Protein AF-0000000074138837 (afdb_homodimer)

Organism: Candida tropicalis (strain ATCC MYA-3404 / T1) (NCBI:txid294747)

Foldseek 3Di:
DDLVPAQQQQPWDDLDPVDIFRGQEEADADWPLAADLVQLADDVCQLCVLLLLLQQAGREYEHHEEELDPQQDLASSHHYQPDLVRLQRLLVSVVSSCPHPNRHAYEYEYAGAALNRQCYDPGHDRDCVSLQVHAALDQDHQDPRTHGHHHDDPVRLVVVLLSLQSRLLSCCVRSNHQAYEYECDQAGHLVLLQFLVRHPDDDQSDDDNNNSNVSVLSSLVSNCVRDDLNRAYEYAHALWALAVCCVVVVGTRHNVSRLVVVVVCLVSRHAEYEYDHHNNHPPGDQQCVVDPDNVDFRGLVSLQVSCVRCPNSHFYEYEGCLLVDLVVNSVCCSVCSGPHYYYHVQCVVPSNSVVVSCVVSVHDDDGNPVCPVVVD/DDLVPAQQQQPWDDLDPVDIFRGQEEADADWPLAADLVQLADDPCQLCVLLLLLQQAGREYEHHEEELDPQQDLASSHHYQPDLVRLQRLLVSVVSSCPHPNRHAYEYEYAGAALNRQCYDPGHDRDCVSLQVHAACDQDHQDPRTHGHHHDDPVRLVVSLLSLQSRLLSCCVRSNHQAYEYECDQAGHLVLLQFLVRHPDDDQSGDDNNNSNVSVLSSLVSNCVRDDLNRAYEYAHALWALDVCCVVVVGTRHNVSRLVVVVVCLVSRHAEYEYDHHNNHPPHDQQCVVDPDNVDFRRLVSLQVSCVRCPNSHFYEYEGCLLVDLVVNSVCCSVCSGPHYYYHVQCVVPSNSVVVSCVVSVHDDDGNPVCPVVVD

Structure (mmCIF, N/CA/C/O backbone):
data_AF-0000000074138837-model_v1
#
loop_
_entity.id
_entity.type
_entity.pdbx_description
1 polymer 'NADH:flavin oxidoreductase/NADH oxidase N-terminal domain-containing protein'
#
loop_
_atom_site.group_PDB
_atom_site.id
_atom_site.type_symbol
_atom_site.label_atom_id
_atom_site.label_alt_id
_atom_site.label_comp_id
_atom_site.label_asym_id
_atom_site.label_entity_id
_atom_site.label_seq_id
_atom_site.pdbx_PDB_ins_code
_atom_site.Cartn_x
_atom_site.Cartn_y
_atom_site.Cartn_z
_atom_site.occupancy
_atom_site.B_iso_or_equiv
_atom_site.auth_seq_id
_atom_site.auth_comp_id
_atom_site.auth_asym_id
_atom_site.auth_atom_id
_atom_site.pdbx_PDB_model_num
ATOM 1 N N . MET A 1 1 ? 31.266 -2.936 0.765 1 28.23 1 MET A N 1
ATOM 2 C CA . MET A 1 1 ? 31.266 -4.082 1.671 1 28.23 1 MET A CA 1
ATOM 3 C C . MET A 1 1 ? 30.844 -5.352 0.946 1 28.23 1 MET A C 1
ATOM 5 O O . MET A 1 1 ? 29.844 -5.352 0.226 1 28.23 1 MET A O 1
ATOM 9 N N . SER A 1 2 ? 31.453 -6.41 0.743 1 35.41 2 SER A N 1
ATOM 10 C CA . SER A 1 2 ? 31.359 -7.648 -0.025 1 35.41 2 SER A CA 1
ATOM 11 C C . SER A 1 2 ? 30.031 -8.344 0.219 1 35.41 2 SER A C 1
ATOM 13 O O . SER A 1 2 ? 29.5 -8.32 1.334 1 35.41 2 SER A O 1
ATOM 15 N N . ASP A 1 3 ? 29.078 -8.625 -0.819 1 46.56 3 ASP A N 1
ATOM 16 C CA . ASP A 1 3 ? 27.844 -9.398 -0.917 1 46.56 3 ASP A CA 1
ATOM 17 C C . ASP A 1 3 ? 27.891 -10.641 -0.031 1 46.56 3 ASP A C 1
ATOM 19 O O . ASP A 1 3 ? 26.891 -11.328 0.153 1 46.56 3 ASP A O 1
ATOM 23 N N . ILE A 1 4 ? 29.172 -11.156 0.278 1 50.25 4 ILE A N 1
ATOM 24 C CA . ILE A 1 4 ? 29.484 -12.43 0.917 1 50.25 4 ILE A CA 1
ATOM 25 C C . ILE A 1 4 ? 28.969 -12.414 2.359 1 50.25 4 ILE A C 1
ATOM 27 O O . ILE A 1 4 ? 28.703 -13.477 2.938 1 50.25 4 ILE A O 1
ATOM 31 N N . THR A 1 5 ? 28.641 -11.25 2.975 1 70.5 5 THR A N 1
ATOM 32 C CA . THR A 1 5 ? 28.328 -11.195 4.398 1 70.5 5 THR A CA 1
ATOM 33 C C . THR A 1 5 ? 26.828 -11.008 4.617 1 70.5 5 THR A C 1
ATOM 35 O O . THR A 1 5 ? 26.328 -11.141 5.738 1 70.5 5 THR A O 1
ATOM 38 N N . ARG A 1 6 ? 26.062 -11.086 3.445 1 86.62 6 ARG A N 1
ATOM 39 C CA . ARG A 1 6 ? 24.625 -10.906 3.596 1 86.62 6 ARG A CA 1
ATOM 40 C C . ARG A 1 6 ? 23.906 -12.258 3.613 1 86.62 6 ARG A C 1
ATOM 42 O O . ARG A 1 6 ? 24.297 -13.18 2.9 1 86.62 6 ARG A O 1
ATOM 49 N N . PRO A 1 7 ? 22.906 -12.367 4.395 1 94.69 7 PRO A N 1
ATOM 50 C CA . PRO A 1 7 ? 22.078 -13.57 4.332 1 94.69 7 PRO A CA 1
ATOM 51 C C . PRO A 1 7 ? 21.641 -13.906 2.91 1 94.69 7 PRO A C 1
ATOM 53 O O . PRO A 1 7 ? 21.406 -13.008 2.102 1 94.69 7 PRO A O 1
ATOM 56 N N . VAL A 1 8 ? 21.578 -15.188 2.57 1 95.88 8 VAL A N 1
ATOM 57 C CA . VAL A 1 8 ? 21.266 -15.68 1.229 1 95.88 8 VAL A CA 1
ATOM 58 C C . VAL A 1 8 ? 19.969 -15.062 0.734 1 95.88 8 VAL A C 1
ATOM 60 O O . VAL A 1 8 ? 19.828 -14.742 -0.449 1 95.88 8 VAL A O 1
ATOM 63 N N . LEU A 1 9 ? 19.031 -14.859 1.604 1 96.94 9 LEU A N 1
ATOM 64 C CA . LEU A 1 9 ? 17.734 -14.266 1.269 1 96.94 9 LEU A CA 1
ATOM 65 C C . LEU A 1 9 ? 17.922 -12.914 0.59 1 96.94 9 LEU A C 1
ATOM 67 O O . LEU A 1 9 ? 17.047 -12.477 -0.168 1 96.94 9 LEU A O 1
ATOM 71 N N . PHE A 1 10 ? 18.969 -12.25 0.866 1 96 10 PHE A N 1
ATOM 72 C CA . PHE A 1 10 ? 19.172 -10.898 0.345 1 96 10 PHE A CA 1
ATOM 73 C C . PHE A 1 10 ? 20.344 -10.875 -0.636 1 96 10 PHE A C 1
ATOM 75 O O . PHE A 1 10 ? 20.875 -9.805 -0.934 1 96 10 PHE A O 1
ATOM 82 N N . GLN A 1 11 ? 20.75 -12.047 -1.089 1 96.19 11 GLN A N 1
ATOM 83 C CA . GLN A 1 11 ? 21.656 -12.164 -2.223 1 96.19 11 GLN A CA 1
ATOM 84 C C . GLN A 1 11 ? 20.891 -12.297 -3.533 1 96.19 11 GLN A C 1
ATOM 86 O O . GLN A 1 11 ? 19.766 -12.805 -3.551 1 96.19 11 GLN A O 1
ATOM 91 N N . PRO A 1 12 ? 21.516 -11.812 -4.598 1 95.81 12 PRO A N 1
ATOM 92 C CA . PRO A 1 12 ? 20.828 -11.922 -5.891 1 95.81 12 PRO A CA 1
ATOM 93 C C . PRO A 1 12 ? 20.578 -13.367 -6.301 1 95.81 12 PRO A C 1
ATOM 95 O O . PRO A 1 12 ? 21.312 -14.273 -5.898 1 95.81 12 PRO A O 1
ATOM 98 N N . LEU A 1 13 ? 19.547 -13.602 -6.992 1 97.38 13 LEU A N 1
ATOM 99 C CA . LEU A 1 13 ? 19.188 -14.906 -7.551 1 97.38 13 LEU A CA 1
ATOM 100 C C . LEU A 1 13 ? 19.125 -14.844 -9.07 1 97.38 13 LEU A C 1
ATOM 102 O O . LEU A 1 13 ? 18.234 -14.195 -9.633 1 97.38 13 LEU A O 1
ATOM 106 N N . LYS A 1 14 ? 19.969 -15.469 -9.703 1 97.44 14 LYS A N 1
ATOM 107 C CA . LYS A 1 14 ? 19.984 -15.508 -11.164 1 97.44 14 LYS A CA 1
ATOM 108 C C . LYS A 1 14 ? 18.906 -16.453 -11.688 1 97.44 14 LYS A C 1
ATOM 110 O O . LYS A 1 14 ? 18.922 -17.641 -11.398 1 97.44 14 LYS A O 1
ATOM 115 N N . ILE A 1 15 ? 17.969 -15.914 -12.422 1 97.19 15 ILE A N 1
ATOM 116 C CA . ILE A 1 15 ? 16.953 -16.734 -13.062 1 97.19 15 ILE A CA 1
ATOM 117 C C . ILE A 1 15 ? 17.484 -17.281 -14.383 1 97.19 15 ILE A C 1
ATOM 119 O O . ILE A 1 15 ? 17.344 -18.484 -14.664 1 97.19 15 ILE A O 1
ATOM 123 N N . ASN A 1 16 ? 18.016 -16.453 -15.148 1 95 16 ASN A N 1
ATOM 124 C CA . ASN A 1 16 ? 18.719 -16.766 -16.375 1 95 16 ASN A CA 1
ATOM 125 C C . ASN A 1 16 ? 19.703 -15.664 -16.75 1 95 16 ASN A C 1
ATOM 127 O O . ASN A 1 16 ? 20.062 -14.836 -15.914 1 95 16 ASN A O 1
ATOM 131 N N . ASP A 1 17 ? 20.156 -15.641 -17.984 1 92.69 17 ASP A N 1
ATOM 132 C CA . ASP A 1 17 ? 21.203 -14.711 -18.375 1 92.69 17 ASP A CA 1
ATOM 133 C C . ASP A 1 17 ? 20.672 -13.281 -18.453 1 92.69 17 ASP A C 1
ATOM 135 O O . ASP A 1 17 ? 21.438 -12.32 -18.375 1 92.69 17 ASP A O 1
ATOM 139 N N . SER A 1 18 ? 19.406 -13.102 -18.453 1 91.88 18 SER A N 1
ATOM 140 C CA . SER A 1 18 ? 18.812 -11.781 -18.656 1 91.88 18 SER A CA 1
ATOM 141 C C . SER A 1 18 ? 18.203 -11.258 -17.359 1 91.88 18 SER A C 1
ATOM 143 O O . SER A 1 18 ? 18 -10.047 -17.219 1 91.88 18 SER A O 1
ATOM 145 N N . ILE A 1 19 ? 17.891 -12.156 -16.438 1 95.19 19 ILE A N 1
ATOM 146 C CA . ILE A 1 19 ? 17.156 -11.734 -15.266 1 95.19 19 ILE A CA 1
ATOM 147 C C . ILE A 1 19 ? 17.859 -12.234 -14 1 95.19 19 ILE A C 1
ATOM 149 O O . ILE A 1 19 ? 18.062 -13.438 -13.844 1 95.19 19 ILE A O 1
ATOM 153 N N . GLU A 1 20 ? 18.203 -11.297 -13.188 1 96.75 20 GLU A N 1
ATOM 154 C CA . GLU A 1 20 ? 18.734 -11.562 -11.859 1 96.75 20 GLU A CA 1
ATOM 155 C C . GLU A 1 20 ? 17.953 -10.805 -10.789 1 96.75 20 GLU A C 1
ATOM 157 O O . GLU A 1 20 ? 17.953 -9.57 -10.773 1 96.75 20 GLU A O 1
ATOM 162 N N . LEU A 1 21 ? 17.297 -11.547 -9.945 1 97.25 21 LEU A N 1
ATOM 163 C CA . LEU A 1 21 ? 16.531 -10.906 -8.875 1 97.25 21 LEU A CA 1
ATOM 164 C C . LEU A 1 21 ? 17.469 -10.258 -7.855 1 97.25 21 LEU A C 1
ATOM 166 O O . LEU A 1 21 ? 18.5 -10.836 -7.504 1 97.25 21 LEU A O 1
ATOM 170 N N . PRO A 1 22 ? 17.125 -9.07 -7.328 1 95.06 22 PRO A N 1
ATOM 171 C CA . PRO A 1 22 ? 17.984 -8.383 -6.352 1 95.06 22 PRO A CA 1
ATOM 172 C C . PRO A 1 22 ? 17.984 -9.07 -4.988 1 95.06 22 PRO A C 1
ATOM 174 O O . PRO A 1 22 ? 18.891 -8.852 -4.184 1 95.06 22 PRO A O 1
ATOM 177 N N . ASN A 1 23 ? 17 -9.836 -4.691 1 96.06 23 ASN A N 1
ATOM 178 C CA . ASN A 1 23 ? 16.891 -10.656 -3.49 1 96.06 23 ASN A CA 1
ATOM 179 C C . ASN A 1 23 ? 15.984 -11.859 -3.711 1 96.06 23 ASN A C 1
ATOM 181 O O . ASN A 1 23 ? 15.438 -12.039 -4.801 1 96.06 23 ASN A O 1
ATOM 185 N N . ARG A 1 24 ? 15.82 -12.688 -2.746 1 98.12 24 ARG A N 1
ATOM 186 C CA . ARG A 1 24 ? 15.133 -13.969 -2.904 1 98.12 24 ARG A CA 1
ATOM 187 C C . ARG A 1 24 ? 13.797 -13.969 -2.17 1 98.12 24 ARG A C 1
ATOM 189 O O . ARG A 1 24 ? 13.391 -14.992 -1.607 1 98.12 24 ARG A O 1
ATOM 196 N N . ILE A 1 25 ? 13.211 -12.82 -2.082 1 97.88 25 ILE A N 1
ATOM 197 C CA . ILE A 1 25 ? 11.898 -12.602 -1.476 1 97.88 25 ILE A CA 1
ATOM 198 C C . ILE A 1 25 ? 10.898 -12.172 -2.549 1 97.88 25 ILE A C 1
ATOM 200 O O . ILE A 1 25 ? 11.18 -11.266 -3.336 1 97.88 25 ILE A O 1
ATOM 204 N N . GLY A 1 26 ? 9.758 -12.836 -2.602 1 98.31 26 GLY A N 1
ATOM 205 C CA . GLY A 1 26 ? 8.766 -12.492 -3.611 1 98.31 26 GLY A CA 1
ATOM 206 C C . GLY A 1 26 ? 7.344 -12.492 -3.08 1 98.31 26 GLY A C 1
ATOM 207 O O . GLY A 1 26 ? 7.074 -13.062 -2.018 1 98.31 26 GLY A O 1
ATOM 208 N N . VAL A 1 27 ? 6.473 -11.828 -3.799 1 98.31 27 VAL A N 1
ATOM 209 C CA . VAL A 1 27 ? 5.043 -11.82 -3.51 1 98.31 27 VAL A CA 1
ATOM 210 C C . VAL A 1 27 ? 4.348 -12.914 -4.312 1 98.31 27 VAL A C 1
ATOM 212 O O . VAL A 1 27 ? 4.461 -12.961 -5.539 1 98.31 27 VAL A O 1
ATOM 215 N N . SER A 1 28 ? 3.621 -13.766 -3.596 1 97.81 28 SER A N 1
ATOM 216 C CA . SER A 1 28 ? 2.875 -14.836 -4.246 1 97.81 28 SER A CA 1
ATOM 217 C C . SER A 1 28 ? 1.667 -14.289 -5 1 97.81 28 SER A C 1
ATOM 219 O O . SER A 1 28 ? 1.104 -13.266 -4.621 1 97.81 28 SER A O 1
ATOM 221 N N . PRO A 1 29 ? 1.301 -14.961 -6.129 1 97.12 29 PRO A N 1
ATOM 222 C CA . PRO A 1 29 ? 0.01 -14.594 -6.715 1 97.12 29 PRO A CA 1
ATOM 223 C C . PRO A 1 29 ? -1.165 -14.883 -5.785 1 97.12 29 PRO A C 1
ATOM 225 O O . PRO A 1 29 ? -1.202 -15.938 -5.141 1 97.12 29 PRO A O 1
ATOM 228 N N . MET A 1 30 ? -2.029 -13.984 -5.609 1 93.44 30 MET A N 1
ATOM 229 C CA . MET A 1 30 ? -3.215 -14.078 -4.766 1 93.44 30 MET A CA 1
ATOM 230 C C . MET A 1 30 ? -4.438 -13.508 -5.473 1 93.44 30 MET A C 1
ATOM 232 O O . MET A 1 30 ? -4.434 -12.344 -5.883 1 93.44 30 MET A O 1
ATOM 236 N N . CYS A 1 31 ? -5.43 -14.32 -5.602 1 90.75 31 CYS A N 1
ATOM 237 C CA . CYS A 1 31 ? -6.656 -13.766 -6.172 1 90.75 31 CYS A CA 1
ATOM 238 C C . CYS A 1 31 ? -7.254 -12.703 -5.262 1 90.75 31 CYS A C 1
ATOM 240 O O . CYS A 1 31 ? -7.562 -12.977 -4.102 1 90.75 31 CYS A O 1
ATOM 242 N N . MET A 1 32 ? -7.461 -11.562 -5.801 1 90.62 32 MET A N 1
ATOM 243 C CA . MET A 1 32 ? -7.949 -10.445 -4.988 1 90.62 32 MET A CA 1
ATOM 244 C C . MET A 1 32 ? -9.422 -10.172 -5.266 1 90.62 32 MET A C 1
ATOM 246 O O . MET A 1 32 ? -10.07 -9.438 -4.523 1 90.62 32 MET A O 1
ATOM 250 N N . TYR A 1 33 ? -9.977 -10.68 -6.336 1 89.81 33 TYR A N 1
ATOM 251 C CA . TYR A 1 33 ? -11.383 -10.578 -6.703 1 89.81 33 TYR A CA 1
ATOM 252 C C . TYR A 1 33 ? -11.82 -9.125 -6.809 1 89.81 33 TYR A C 1
ATOM 254 O O . TYR A 1 33 ? -12.867 -8.742 -6.277 1 89.81 33 TYR A O 1
ATOM 262 N N . ALA A 1 34 ? -11.016 -8.336 -7.41 1 91.94 34 ALA A N 1
ATOM 263 C CA . ALA A 1 34 ? -11.289 -6.902 -7.441 1 91.94 34 ALA A CA 1
ATOM 264 C C . ALA A 1 34 ? -11.359 -6.391 -8.875 1 91.94 34 ALA A C 1
ATOM 266 O O . ALA A 1 34 ? -11.422 -5.18 -9.109 1 91.94 34 ALA A O 1
ATOM 267 N N . ALA A 1 35 ? -11.305 -7.285 -9.852 1 93.25 35 ALA A N 1
ATOM 268 C CA . ALA A 1 35 ? -11.391 -6.871 -11.25 1 93.25 35 ALA A CA 1
ATOM 269 C C . ALA A 1 35 ? -12.789 -6.379 -11.594 1 93.25 35 ALA A C 1
ATOM 271 O O . ALA A 1 35 ? -13.766 -6.73 -10.914 1 93.25 35 ALA A O 1
ATOM 272 N N . SER A 1 36 ? -12.867 -5.496 -12.617 1 92.19 36 SER A N 1
ATOM 273 C CA . SER A 1 36 ? -14.164 -5.09 -13.141 1 92.19 36 SER A CA 1
ATOM 274 C C . SER A 1 36 ? -14.953 -6.289 -13.648 1 92.19 36 SER A C 1
ATOM 276 O O . SER A 1 36 ? -14.445 -7.082 -14.445 1 92.19 36 SER A O 1
ATOM 278 N N . THR A 1 37 ? -16.188 -6.352 -13.266 1 87.12 37 THR A N 1
ATOM 279 C CA . THR A 1 37 ? -16.984 -7.52 -13.625 1 87.12 37 THR A CA 1
ATOM 280 C C . THR A 1 37 ? -17.375 -7.469 -15.102 1 87.12 37 THR A C 1
ATOM 282 O O . THR A 1 37 ? -17.672 -8.508 -15.703 1 87.12 37 THR A O 1
ATOM 285 N N . SER A 1 38 ? -17.344 -6.309 -15.641 1 89.75 38 SER A N 1
ATOM 286 C CA . SER A 1 38 ? -17.781 -6.16 -17.031 1 89.75 38 SER A CA 1
ATOM 287 C C . SER A 1 38 ? -16.656 -6.461 -18 1 89.75 38 SER A C 1
ATOM 289 O O . SER A 1 38 ? -16.891 -6.988 -19.094 1 89.75 38 SER A O 1
ATOM 291 N N . THR A 1 39 ? -15.453 -6.223 -17.547 1 94.31 39 THR A N 1
ATOM 292 C CA . THR A 1 39 ? -14.367 -6.285 -18.531 1 94.31 39 THR A CA 1
ATOM 293 C C . THR A 1 39 ? -13.227 -7.152 -18.016 1 94.31 39 THR A C 1
ATOM 295 O O . THR A 1 39 ? -12.281 -7.453 -18.75 1 94.31 39 THR A O 1
ATOM 298 N N . ASN A 1 40 ? -13.25 -7.594 -16.703 1 95.81 40 ASN A N 1
ATOM 299 C CA . ASN A 1 40 ? -12.188 -8.359 -16.062 1 95.81 40 ASN A CA 1
ATOM 300 C C . ASN A 1 40 ? -10.859 -7.617 -16.109 1 95.81 40 ASN A C 1
ATOM 302 O O . ASN A 1 40 ? -9.797 -8.234 -16.25 1 95.81 40 ASN A O 1
ATOM 306 N N . GLU A 1 41 ? -10.938 -6.281 -16.156 1 96.56 41 GLU A N 1
ATOM 307 C CA . GLU A 1 41 ? -9.758 -5.422 -16.172 1 96.56 41 GLU A CA 1
ATOM 308 C C . GLU A 1 41 ? -9.352 -5.027 -14.75 1 96.56 41 GLU A C 1
ATOM 310 O O . GLU A 1 41 ? -10.133 -5.184 -13.805 1 96.56 41 GLU A O 1
ATOM 315 N N . ILE A 1 42 ? -8.133 -4.543 -14.695 1 96.44 42 ILE A N 1
ATOM 316 C CA . ILE A 1 42 ? -7.625 -4.07 -13.406 1 96.44 42 ILE A CA 1
ATOM 317 C C . ILE A 1 42 ? -8.453 -2.875 -12.938 1 96.44 42 ILE A C 1
ATOM 319 O O . ILE A 1 42 ? -9.039 -2.16 -13.758 1 96.44 42 ILE A O 1
ATOM 323 N N . SER A 1 43 ? -8.531 -2.705 -11.672 1 93.44 43 SER A N 1
ATOM 324 C CA . SER A 1 43 ? -9.086 -1.523 -11.016 1 93.44 43 SER A CA 1
ATOM 325 C C . SER A 1 43 ? -8.008 -0.752 -10.266 1 93.44 43 SER A C 1
ATOM 327 O O . SER A 1 43 ? -6.84 -1.156 -10.25 1 93.44 43 SER A O 1
ATOM 329 N N . SER A 1 44 ? -8.375 0.415 -9.68 1 92.88 44 SER A N 1
ATOM 330 C CA . SER A 1 44 ? -7.441 1.187 -8.875 1 92.88 44 SER A CA 1
ATOM 331 C C . SER A 1 44 ? -6.879 0.348 -7.727 1 92.88 44 SER A C 1
ATOM 333 O O . SER A 1 44 ? -5.727 0.528 -7.328 1 92.88 44 SER A O 1
ATOM 335 N N . PHE A 1 45 ? -7.703 -0.61 -7.289 1 93.56 45 PHE A N 1
ATOM 336 C CA . PHE A 1 45 ? -7.254 -1.498 -6.223 1 93.56 45 PHE A CA 1
ATOM 337 C C . PHE A 1 45 ? -5.965 -2.209 -6.617 1 93.56 45 PHE A C 1
ATOM 339 O O . PHE A 1 45 ? -5.031 -2.297 -5.816 1 93.56 45 PHE A O 1
ATOM 346 N N . HIS A 1 46 ? -5.949 -2.646 -7.84 1 96.75 46 HIS A N 1
ATOM 347 C CA . HIS A 1 46 ? -4.805 -3.445 -8.266 1 96.75 46 HIS A CA 1
ATOM 348 C C . HIS A 1 46 ? -3.533 -2.605 -8.312 1 96.75 46 HIS A C 1
ATOM 350 O O . HIS A 1 46 ? -2.471 -3.059 -7.887 1 96.75 46 HIS A O 1
ATOM 356 N N . LEU A 1 47 ? -3.682 -1.432 -8.867 1 96.44 47 LEU A N 1
ATOM 357 C CA . LEU A 1 47 ? -2.527 -0.541 -8.891 1 96.44 47 LEU A CA 1
ATOM 358 C C . LEU A 1 47 ? -2.012 -0.272 -7.484 1 96.44 47 LEU A C 1
ATOM 360 O O . LEU A 1 47 ? -0.805 -0.32 -7.238 1 96.44 47 LEU A O 1
ATOM 364 N N . ILE A 1 48 ? -2.898 -0.028 -6.582 1 95.56 48 ILE A N 1
ATOM 365 C CA . ILE A 1 48 ? -2.566 0.273 -5.195 1 95.56 48 ILE A CA 1
ATOM 366 C C . ILE A 1 48 ? -1.964 -0.962 -4.531 1 95.56 48 ILE A C 1
ATOM 368 O O . ILE A 1 48 ? -0.924 -0.875 -3.871 1 95.56 48 ILE A O 1
ATOM 372 N N . HIS A 1 49 ? -2.602 -2.094 -4.699 1 95.5 49 HIS A N 1
ATOM 373 C CA . HIS A 1 49 ? -2.217 -3.361 -4.094 1 95.5 49 HIS A CA 1
ATOM 374 C C . HIS A 1 49 ? -0.805 -3.764 -4.504 1 95.5 49 HIS A C 1
ATOM 376 O O . HIS A 1 49 ? 0.07 -3.938 -3.652 1 95.5 49 HIS A O 1
ATOM 382 N N . TYR A 1 50 ? -0.529 -3.801 -5.711 1 97.12 50 TYR A N 1
ATOM 383 C CA . TYR A 1 50 ? 0.773 -4.25 -6.191 1 97.12 50 TYR A CA 1
ATOM 384 C C . TYR A 1 50 ? 1.816 -3.15 -6.051 1 97.12 50 TYR A C 1
ATOM 386 O O . TYR A 1 50 ? 2.984 -3.426 -5.77 1 97.12 50 TYR A O 1
ATOM 394 N N . GLY A 1 51 ? 1.395 -1.922 -6.32 1 95.81 51 GLY A N 1
ATOM 395 C CA . GLY A 1 51 ? 2.314 -0.812 -6.133 1 95.81 51 GLY A CA 1
ATOM 396 C C . GLY A 1 51 ? 2.846 -0.709 -4.715 1 95.81 51 GLY A C 1
ATOM 397 O O . GLY A 1 51 ? 4.02 -0.385 -4.512 1 95.81 51 GLY A O 1
ATOM 398 N N . SER A 1 52 ? 1.969 -0.989 -3.773 1 94.69 52 SER A N 1
ATOM 399 C CA . SER A 1 52 ? 2.357 -0.88 -2.371 1 94.69 52 SER A CA 1
ATOM 400 C C . SER A 1 52 ? 3.451 -1.884 -2.02 1 94.69 52 SER A C 1
ATOM 402 O O . SER A 1 52 ? 4.305 -1.609 -1.176 1 94.69 52 SER A O 1
ATOM 404 N N . PHE A 1 53 ? 3.457 -3.027 -2.65 1 95.12 53 PHE A N 1
ATOM 405 C CA . PHE A 1 53 ? 4.531 -3.994 -2.465 1 95.12 53 PHE A CA 1
ATOM 406 C C . PHE A 1 53 ? 5.801 -3.533 -3.172 1 95.12 53 PHE A C 1
ATOM 408 O O . PHE A 1 53 ? 6.898 -3.621 -2.611 1 95.12 53 PHE A O 1
ATOM 415 N N . ALA A 1 54 ? 5.602 -3.027 -4.383 1 94.69 54 ALA A N 1
ATOM 416 C CA . ALA A 1 54 ? 6.734 -2.682 -5.238 1 94.69 54 ALA A CA 1
ATOM 417 C C . ALA A 1 54 ? 7.625 -1.64 -4.574 1 94.69 54 ALA A C 1
ATOM 419 O O . ALA A 1 54 ? 8.852 -1.724 -4.652 1 94.69 54 ALA A O 1
ATOM 420 N N . ILE A 1 55 ? 7.023 -0.699 -3.92 1 91.06 55 ILE A N 1
ATOM 421 C CA . ILE A 1 55 ? 7.789 0.396 -3.332 1 91.06 55 ILE A CA 1
ATOM 422 C C . ILE A 1 55 ? 8.586 -0.114 -2.135 1 91.06 55 ILE A C 1
ATOM 424 O O . ILE A 1 55 ? 9.438 0.6 -1.596 1 91.06 55 ILE A O 1
ATOM 428 N N . ARG A 1 56 ? 8.391 -1.407 -1.746 1 90.88 56 ARG A N 1
ATOM 429 C CA . ARG A 1 56 ? 8.992 -1.891 -0.508 1 90.88 56 ARG A CA 1
ATOM 430 C C . ARG A 1 56 ? 9.953 -3.039 -0.781 1 90.88 56 ARG A C 1
ATOM 432 O O . ARG A 1 56 ? 10.406 -3.711 0.148 1 90.88 56 ARG A O 1
ATOM 439 N N . GLY A 1 57 ? 10.203 -3.381 -1.926 1 90.25 57 GLY A N 1
ATOM 440 C CA . GLY A 1 57 ? 11.477 -3.918 -2.363 1 90.25 57 GLY A CA 1
ATOM 441 C C . GLY A 1 57 ? 11.492 -5.434 -2.443 1 90.25 57 GLY A C 1
ATOM 442 O O . GLY A 1 57 ? 12.523 -6.062 -2.209 1 90.25 57 GLY A O 1
ATOM 443 N N . PRO A 1 58 ? 10.383 -6.168 -2.602 1 95.5 58 PRO A N 1
ATOM 444 C CA . PRO A 1 58 ? 10.539 -7.57 -2.984 1 95.5 58 PRO A CA 1
ATOM 445 C C . PRO A 1 58 ? 11.281 -7.742 -4.309 1 95.5 58 PRO A C 1
ATOM 447 O O . PRO A 1 58 ? 11.328 -6.812 -5.117 1 95.5 58 PRO A O 1
ATOM 450 N N . GLY A 1 59 ? 11.953 -8.898 -4.449 1 96.69 59 GLY A N 1
ATOM 451 C CA . GLY A 1 59 ? 12.688 -9.133 -5.684 1 96.69 59 GLY A CA 1
ATOM 452 C C . GLY A 1 59 ? 11.789 -9.383 -6.879 1 96.69 59 GLY A C 1
ATOM 453 O O . GLY A 1 59 ? 12.156 -9.07 -8.016 1 96.69 59 GLY A O 1
ATOM 454 N N . ILE A 1 60 ? 10.609 -9.953 -6.598 1 98.19 60 ILE A N 1
ATOM 455 C CA . ILE A 1 60 ? 9.688 -10.273 -7.68 1 98.19 60 ILE A CA 1
ATOM 456 C C . ILE A 1 60 ? 8.25 -10.242 -7.16 1 98.19 60 ILE A C 1
ATOM 458 O O . ILE A 1 60 ? 7.988 -10.625 -6.02 1 98.19 60 ILE A O 1
ATOM 462 N N . ILE A 1 61 ? 7.355 -9.742 -7.934 1 98.44 61 ILE A N 1
ATOM 463 C CA . ILE A 1 61 ? 5.93 -9.727 -7.629 1 98.44 61 ILE A CA 1
ATOM 464 C C . ILE A 1 61 ? 5.172 -10.547 -8.672 1 98.44 61 ILE A C 1
ATOM 466 O O . ILE A 1 61 ? 5.246 -10.266 -9.867 1 98.44 61 ILE A O 1
ATOM 470 N N . PHE A 1 62 ? 4.449 -11.555 -8.211 1 98.69 62 PHE A N 1
ATOM 471 C CA . PHE A 1 62 ? 3.555 -12.312 -9.078 1 98.69 62 PHE A CA 1
ATOM 472 C C . PHE A 1 62 ? 2.154 -11.711 -9.07 1 98.69 62 PHE A C 1
ATOM 474 O O . PHE A 1 62 ? 1.511 -11.641 -8.023 1 98.69 62 PHE A O 1
ATOM 481 N N . ILE A 1 63 ? 1.71 -11.273 -10.234 1 98.19 63 ILE A N 1
ATOM 482 C CA . ILE A 1 63 ? 0.333 -10.812 -10.375 1 98.19 63 ILE A CA 1
ATOM 483 C C . ILE A 1 63 ? -0.623 -12 -10.289 1 98.19 63 ILE A C 1
ATOM 485 O O . ILE A 1 63 ? -0.314 -13.086 -10.773 1 98.19 63 ILE A O 1
ATOM 489 N N . GLU A 1 64 ? -1.75 -11.82 -9.805 1 96.94 64 GLU A N 1
ATOM 490 C CA . GLU A 1 64 ? -2.73 -12.844 -9.453 1 96.94 64 GLU A CA 1
ATOM 491 C C . GLU A 1 64 ? -3.123 -13.68 -10.664 1 96.94 64 GLU A C 1
ATOM 493 O O . GLU A 1 64 ? -2.736 -13.359 -11.797 1 96.94 64 GLU A O 1
ATOM 498 N N . SER A 1 65 ? -3.82 -14.781 -10.305 1 96.81 65 SER A N 1
ATOM 499 C CA . SER A 1 65 ? -4.344 -15.664 -11.344 1 96.81 65 SER A CA 1
ATOM 500 C C . SER A 1 65 ? -5.145 -14.883 -12.375 1 96.81 65 SER A C 1
ATOM 502 O O . SER A 1 65 ? -6.137 -14.234 -12.039 1 96.81 65 SER A O 1
ATOM 504 N N . THR A 1 66 ? -4.754 -14.938 -13.602 1 98.44 66 THR A N 1
ATOM 505 C CA . THR A 1 66 ? -5.344 -14.188 -14.703 1 98.44 66 THR A CA 1
ATOM 506 C C . THR A 1 66 ? -5.883 -15.133 -15.773 1 98.44 66 THR A C 1
ATOM 508 O O . THR A 1 66 ? -5.141 -15.961 -16.297 1 98.44 66 THR A O 1
ATOM 511 N N . SER A 1 67 ? -7.129 -14.961 -16.078 1 97.81 67 SER A N 1
ATOM 512 C CA . SER A 1 67 ? -7.812 -15.852 -17 1 97.81 67 SER A CA 1
ATOM 513 C C . SER A 1 67 ? -7.312 -15.656 -18.438 1 97.81 67 SER A C 1
ATOM 515 O O . SER A 1 67 ? -7.156 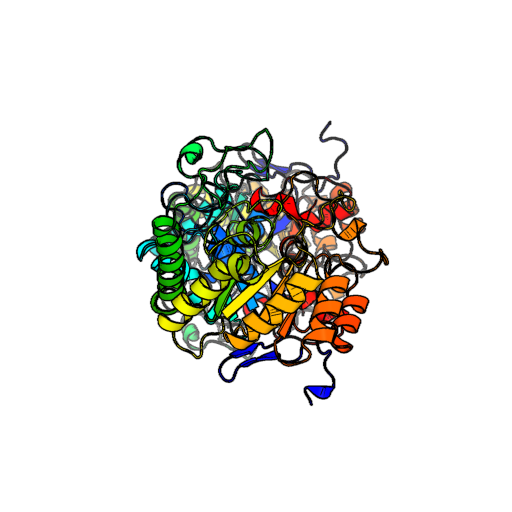-14.523 -18.891 1 97.81 67 SER A O 1
ATOM 517 N N . VAL A 1 68 ? -7.156 -16.734 -19.156 1 98.62 68 VAL A N 1
ATOM 518 C CA . VAL A 1 68 ? -6.566 -16.672 -20.484 1 98.62 68 VAL A CA 1
ATOM 519 C C . VAL A 1 68 ? -7.668 -16.5 -21.531 1 98.62 68 VAL A C 1
ATOM 521 O O . VAL A 1 68 ? -7.395 -16.141 -22.672 1 98.62 68 VAL A O 1
ATOM 524 N N . SER A 1 69 ? -8.914 -16.766 -21.172 1 97.44 69 SER A N 1
ATOM 525 C CA . SER A 1 69 ? -10.055 -16.578 -22.062 1 97.44 69 SER A CA 1
ATOM 526 C C . SER A 1 69 ? -11.289 -16.109 -21.297 1 97.44 69 SER A C 1
ATOM 528 O O . SER A 1 69 ? -11.344 -16.234 -20.062 1 97.44 69 SER A O 1
ATOM 530 N N . LYS A 1 70 ? -12.219 -15.578 -22.047 1 95.06 70 LYS A N 1
ATOM 531 C CA . LYS A 1 70 ? -13.453 -15.117 -21.422 1 95.06 70 LYS A CA 1
ATOM 532 C C . LYS A 1 70 ? -14.164 -16.266 -20.703 1 95.06 70 LYS A C 1
ATOM 534 O O . LYS A 1 70 ? -14.227 -17.375 -21.219 1 95.06 70 LYS A O 1
ATOM 539 N N . ASN A 1 71 ? -14.641 -16.016 -19.453 1 92.38 71 ASN A N 1
ATOM 540 C CA . ASN A 1 71 ? -15.43 -16.938 -18.641 1 92.38 71 ASN A CA 1
ATOM 541 C C . ASN A 1 71 ? -14.617 -18.156 -18.234 1 92.38 71 ASN A C 1
ATOM 543 O O . ASN A 1 71 ? -15.172 -19.25 -18.062 1 92.38 71 ASN A O 1
ATOM 547 N N . SER A 1 72 ? -13.312 -18.062 -18.141 1 95.06 72 SER A N 1
ATOM 548 C CA . SER A 1 72 ? -12.477 -19.188 -17.734 1 95.06 72 SER A CA 1
ATOM 549 C C . SER A 1 72 ? -11.914 -18.984 -16.344 1 95.06 72 SER A C 1
ATOM 551 O O . SER A 1 72 ? -11.078 -19.766 -15.883 1 95.06 72 SER A O 1
ATOM 553 N N . GLY A 1 73 ? -12.328 -17.922 -15.695 1 93.12 73 GLY A N 1
ATOM 554 C CA . GLY A 1 73 ? -11.844 -17.594 -14.367 1 93.12 73 GLY A CA 1
ATOM 555 C C . GLY A 1 73 ? -12.641 -18.266 -13.266 1 93.12 73 GLY A C 1
ATOM 556 O O . GLY A 1 73 ? -13.648 -18.922 -13.531 1 93.12 73 GLY A O 1
ATOM 557 N N . LEU A 1 74 ? -12.102 -18.141 -12.086 1 90.75 74 LEU A N 1
ATOM 558 C CA . LEU A 1 74 ? -12.734 -18.734 -10.906 1 90.75 74 LEU A CA 1
ATOM 559 C C . LEU A 1 74 ? -13.938 -17.906 -10.477 1 90.75 74 LEU A C 1
ATOM 561 O O . LEU A 1 74 ? -14.844 -18.422 -9.812 1 90.75 74 LEU A O 1
ATOM 565 N N . SER A 1 75 ? -13.93 -16.625 -10.797 1 89.06 75 SER A N 1
ATOM 566 C CA . SER A 1 75 ? -15.023 -15.711 -10.453 1 89.06 75 SER A CA 1
ATOM 567 C C . SER A 1 75 ? -15.148 -14.594 -11.492 1 89.06 75 SER A C 1
ATOM 569 O O . SER A 1 75 ? -14.258 -14.398 -12.312 1 89.06 75 SER A O 1
ATOM 571 N N . ASN A 1 76 ? -16.25 -13.859 -11.359 1 88.31 76 ASN A N 1
ATOM 572 C CA . ASN A 1 76 ? -16.469 -12.695 -12.211 1 88.31 76 ASN A CA 1
ATOM 573 C C . ASN A 1 76 ? -15.484 -11.578 -11.898 1 88.31 76 ASN A C 1
ATOM 575 O O . ASN A 1 76 ? -15.336 -10.641 -12.688 1 88.31 76 ASN A O 1
ATOM 579 N N . TYR A 1 77 ? -14.766 -11.766 -10.812 1 90.5 77 TYR A N 1
ATOM 580 C CA . TYR A 1 77 ? -13.938 -10.672 -10.312 1 90.5 77 TYR A CA 1
ATOM 581 C C . TYR A 1 77 ? -12.461 -10.961 -10.555 1 90.5 77 TYR A C 1
ATOM 583 O O . TYR A 1 77 ? -11.594 -10.281 -10 1 90.5 77 TYR A O 1
ATOM 591 N N . ASP A 1 78 ? -12.227 -11.992 -11.359 1 93.19 78 ASP A N 1
ATOM 592 C CA . ASP A 1 78 ? -10.844 -12.336 -11.672 1 93.19 78 ASP A CA 1
ATOM 593 C C . ASP A 1 78 ? -10.328 -11.523 -12.859 1 93.19 78 ASP A C 1
ATOM 595 O O . ASP A 1 78 ? -11.109 -11.117 -13.727 1 93.19 78 ASP A O 1
ATOM 599 N N . LEU A 1 79 ? -9.039 -11.305 -12.875 1 97.38 79 LEU A N 1
ATOM 600 C CA . LEU A 1 79 ? -8.414 -10.625 -14 1 97.38 79 LEU A CA 1
ATOM 601 C C . LEU A 1 79 ? -8.445 -11.492 -15.25 1 97.38 79 LEU A C 1
ATOM 603 O O . LEU A 1 79 ? -8.438 -12.727 -15.156 1 97.38 79 LEU A O 1
ATOM 607 N N . GLY A 1 80 ? -8.531 -10.836 -16.391 1 98.25 80 GLY A N 1
ATOM 608 C CA . GLY A 1 80 ? -8.406 -11.484 -17.688 1 98.25 80 GLY A CA 1
ATOM 609 C C . GLY A 1 80 ? -7.312 -10.891 -18.547 1 98.25 80 GLY A C 1
ATOM 610 O O . GLY A 1 80 ? -6.938 -9.727 -18.375 1 98.25 80 GLY A O 1
ATOM 611 N N . LEU A 1 81 ? -6.812 -11.672 -19.469 1 98.69 81 LEU A N 1
ATOM 612 C CA . LEU A 1 81 ? -5.816 -11.227 -20.438 1 98.69 81 LEU A CA 1
ATOM 613 C C . LEU A 1 81 ? -6.035 -11.891 -21.797 1 98.69 81 LEU A C 1
ATOM 615 O O . LEU A 1 81 ? -5.121 -12.516 -22.344 1 98.69 81 LEU A O 1
ATOM 619 N N . TRP A 1 82 ? -7.215 -11.703 -22.375 1 98.44 82 TRP A N 1
ATOM 620 C CA . TRP A 1 82 ? -7.531 -12.32 -23.656 1 98.44 82 TRP A CA 1
ATOM 621 C C . TRP A 1 82 ? -7.703 -11.273 -24.75 1 98.44 82 TRP A C 1
ATOM 623 O O . TRP A 1 82 ? -7.988 -11.602 -25.906 1 98.44 82 TRP A O 1
ATOM 633 N N . ASN A 1 83 ? -7.555 -9.977 -24.422 1 98.25 83 ASN A N 1
ATOM 634 C CA . ASN A 1 83 ? -7.605 -8.93 -25.438 1 98.25 83 ASN A CA 1
ATOM 635 C C . ASN A 1 83 ? -6.629 -7.801 -25.125 1 98.25 83 ASN A C 1
ATOM 637 O O . ASN A 1 83 ? -6.066 -7.742 -24.031 1 98.25 83 ASN A O 1
ATOM 641 N N . ASP A 1 84 ? -6.43 -6.949 -26.109 1 98.25 84 ASP A N 1
ATOM 642 C CA . ASP A 1 84 ? -5.402 -5.918 -26.031 1 98.25 84 ASP A CA 1
ATOM 643 C C . ASP A 1 84 ? -5.789 -4.84 -25.016 1 98.25 84 ASP A C 1
ATOM 645 O O . ASP A 1 84 ? -4.918 -4.227 -24.391 1 98.25 84 ASP A O 1
ATOM 649 N N . TYR A 1 85 ? -7.051 -4.605 -24.875 1 97.62 85 TYR A N 1
ATOM 650 C CA . TYR A 1 85 ? -7.496 -3.598 -23.922 1 97.62 85 TYR A CA 1
ATOM 651 C C . TYR A 1 85 ? -7.117 -3.986 -22.5 1 97.62 85 TYR A C 1
ATOM 653 O O . TYR A 1 85 ? -6.582 -3.168 -21.734 1 97.62 85 TYR A O 1
ATOM 661 N N . GLN A 1 86 ? -7.375 -5.203 -22.141 1 98.31 86 GLN A N 1
ATOM 662 C CA . GLN A 1 86 ? -6.961 -5.738 -20.844 1 98.31 86 GLN A CA 1
ATOM 663 C C . GLN A 1 86 ? -5.449 -5.609 -20.656 1 98.31 86 GLN A C 1
ATOM 665 O O . GLN A 1 86 ? -4.984 -5.195 -19.594 1 98.31 86 GLN A O 1
ATOM 670 N N . ALA A 1 87 ? -4.723 -5.891 -21.719 1 98.75 87 ALA A N 1
ATOM 671 C CA . ALA A 1 87 ? -3.262 -5.875 -21.672 1 98.75 87 ALA A CA 1
ATOM 672 C C . ALA A 1 87 ? -2.736 -4.457 -21.453 1 98.75 87 ALA A C 1
ATOM 674 O O . ALA A 1 87 ? -1.841 -4.242 -20.625 1 98.75 87 ALA A O 1
ATOM 675 N N . LYS A 1 88 ? -3.27 -3.527 -22.172 1 98.31 88 LYS A N 1
ATOM 676 C CA . LYS A 1 88 ? -2.836 -2.139 -22.062 1 98.31 88 LYS A CA 1
ATOM 677 C C . LYS A 1 88 ? -3.076 -1.6 -20.656 1 98.31 88 LYS A C 1
ATOM 679 O O . LYS A 1 88 ? -2.264 -0.834 -20.125 1 98.31 88 LYS A O 1
ATOM 684 N N . ASN A 1 89 ? -4.145 -1.992 -20.078 1 97.5 89 ASN A N 1
ATOM 685 C CA . ASN A 1 89 ? -4.438 -1.55 -18.719 1 97.5 89 ASN A CA 1
ATOM 686 C C . ASN A 1 89 ? -3.514 -2.217 -17.688 1 97.5 89 ASN A C 1
ATOM 688 O O . ASN A 1 89 ? -3.031 -1.566 -16.766 1 97.5 89 ASN A O 1
ATOM 692 N N . LEU A 1 90 ? -3.277 -3.492 -17.859 1 98.12 90 LEU A N 1
ATOM 693 C CA . LEU A 1 90 ? -2.377 -4.223 -16.969 1 98.12 90 LEU A CA 1
ATOM 694 C C . LEU A 1 90 ? -0.969 -3.639 -17.031 1 98.12 90 LEU A C 1
ATOM 696 O O . LEU A 1 90 ? -0.229 -3.693 -16.047 1 98.12 90 LEU A O 1
ATOM 700 N N . LYS A 1 91 ? -0.584 -3.061 -18.188 1 98.5 91 LYS A N 1
ATOM 701 C CA . LYS A 1 91 ? 0.741 -2.48 -18.391 1 98.5 91 LYS A CA 1
ATOM 702 C C . LYS A 1 91 ? 1.019 -1.373 -17.375 1 98.5 91 LYS A C 1
ATOM 704 O O . LYS A 1 91 ? 2.168 -1.153 -17 1 98.5 91 LYS A O 1
ATOM 709 N N . LYS A 1 92 ? -0.023 -0.701 -16.922 1 96.94 92 LYS A N 1
ATOM 710 C CA . LYS A 1 92 ? 0.132 0.389 -15.969 1 96.94 92 LYS A CA 1
ATOM 711 C C . LYS A 1 92 ? 0.775 -0.103 -14.68 1 96.94 92 LYS A C 1
ATOM 713 O O . LYS A 1 92 ? 1.583 0.603 -14.07 1 96.94 92 LYS A O 1
ATOM 718 N N . ILE A 1 93 ? 0.396 -1.28 -14.227 1 97.56 93 ILE A N 1
ATOM 719 C CA . ILE A 1 93 ? 0.975 -1.877 -13.031 1 97.56 93 ILE A CA 1
ATOM 720 C C . ILE A 1 93 ? 2.443 -2.215 -13.273 1 97.56 93 ILE A C 1
ATOM 722 O O . ILE A 1 93 ? 3.309 -1.893 -12.461 1 97.56 93 ILE A O 1
ATOM 726 N N . VAL A 1 94 ? 2.752 -2.785 -14.438 1 98 94 VAL A N 1
ATOM 727 C CA . VAL A 1 94 ? 4.105 -3.205 -14.781 1 98 94 VAL A CA 1
ATOM 728 C C . VAL A 1 94 ? 5.016 -1.983 -14.883 1 98 94 VAL A C 1
ATOM 730 O O . VAL A 1 94 ? 6.133 -1.986 -14.359 1 98 94 VAL A O 1
ATOM 733 N N . ASP A 1 95 ? 4.516 -0.958 -15.562 1 96.94 95 ASP A N 1
ATOM 734 C CA . ASP A 1 95 ? 5.285 0.275 -15.703 1 96.94 95 ASP A CA 1
ATOM 735 C C . ASP A 1 95 ? 5.672 0.837 -14.336 1 96.94 95 ASP A C 1
ATOM 737 O O . ASP A 1 95 ? 6.824 1.211 -14.109 1 96.94 95 ASP A O 1
ATOM 741 N N . PHE A 1 96 ? 4.762 0.896 -13.438 1 95.25 96 PHE A N 1
ATOM 742 C CA . PHE A 1 96 ? 5.051 1.441 -12.117 1 95.25 96 PHE A CA 1
ATOM 743 C C . PHE A 1 96 ? 6.086 0.591 -11.398 1 95.25 96 PHE A C 1
ATOM 745 O O . PHE A 1 96 ? 7.004 1.122 -10.766 1 95.25 96 PHE A O 1
ATOM 752 N N . ILE A 1 97 ? 5.879 -0.722 -11.414 1 96 97 ILE A N 1
ATOM 753 C CA . ILE A 1 97 ? 6.812 -1.628 -10.758 1 96 97 ILE A CA 1
ATOM 754 C C . ILE A 1 97 ? 8.219 -1.411 -11.312 1 96 97 ILE A C 1
ATOM 756 O O . ILE A 1 97 ? 9.188 -1.3 -10.555 1 96 97 ILE A O 1
ATOM 760 N N . HIS A 1 98 ? 8.359 -1.241 -12.633 1 95.25 98 HIS A N 1
ATOM 761 C CA . HIS A 1 98 ? 9.648 -1.095 -13.305 1 95.25 98 HIS A CA 1
ATOM 762 C C . HIS A 1 98 ? 10.273 0.263 -13 1 95.25 98 HIS A C 1
ATOM 764 O O . HIS A 1 98 ? 11.492 0.429 -13.109 1 95.25 98 HIS A O 1
ATOM 770 N N . GLU A 1 99 ? 9.492 1.172 -12.617 1 90.31 99 GLU A N 1
ATOM 771 C CA . GLU A 1 99 ? 9.977 2.52 -12.336 1 90.31 99 GLU A CA 1
ATOM 772 C C . GLU A 1 99 ? 10.641 2.59 -10.961 1 90.31 99 GLU A C 1
ATOM 774 O O . GLU A 1 99 ? 11.344 3.559 -10.656 1 90.31 99 GLU A O 1
ATOM 779 N N . GLN A 1 100 ? 10.375 1.57 -10.211 1 87.62 100 GLN A N 1
ATOM 780 C CA . GLN A 1 100 ? 10.961 1.603 -8.875 1 87.62 100 GLN A CA 1
ATOM 781 C C . GLN A 1 100 ? 12.477 1.429 -8.938 1 87.62 100 GLN A C 1
ATOM 783 O O . GLN A 1 100 ? 12.992 0.745 -9.82 1 87.62 100 GLN A O 1
ATOM 788 N N . LYS A 1 101 ? 13.203 1.998 -8.047 1 73.06 101 LYS A N 1
ATOM 789 C CA . LYS A 1 101 ? 14.656 2.023 -8.031 1 73.06 101 LYS A CA 1
ATOM 790 C C . LYS A 1 101 ? 15.234 0.624 -7.824 1 73.06 101 LYS A C 1
ATOM 792 O O . LYS A 1 101 ? 16.328 0.314 -8.312 1 73.06 101 LYS A O 1
ATOM 797 N N . ASN A 1 102 ? 14.594 -0.215 -7.152 1 69.31 102 ASN A N 1
ATOM 798 C CA . ASN A 1 102 ? 15.156 -1.479 -6.688 1 69.31 102 ASN A CA 1
ATOM 799 C C . ASN A 1 102 ? 15.031 -2.57 -7.75 1 69.31 102 ASN A C 1
ATOM 801 O O . ASN A 1 102 ? 15.219 -3.752 -7.453 1 69.31 102 ASN A O 1
ATOM 805 N N . SER A 1 103 ? 14.812 -2.254 -9.023 1 79.44 103 SER A N 1
ATOM 806 C CA . SER A 1 103 ? 14.766 -3.221 -10.109 1 79.44 103 SER A CA 1
ATOM 807 C C . SER A 1 103 ? 13.875 -4.406 -9.758 1 79.44 103 SER A C 1
ATOM 809 O O . SER A 1 103 ? 14.289 -5.559 -9.883 1 79.44 103 SER A O 1
ATOM 811 N N . ILE A 1 104 ? 12.719 -4.258 -9.422 1 91.69 104 ILE A N 1
ATOM 812 C CA . ILE A 1 104 ? 11.758 -5.301 -9.086 1 91.69 104 ILE A CA 1
ATOM 813 C C . ILE A 1 104 ? 11.219 -5.938 -10.359 1 91.69 104 ILE A C 1
ATOM 815 O O . ILE A 1 104 ? 10.93 -5.238 -11.336 1 91.69 104 ILE A O 1
ATOM 819 N N . TYR A 1 105 ? 11.188 -7.246 -10.359 1 96.75 105 TYR A N 1
ATOM 820 C CA . TYR A 1 105 ? 10.648 -7.957 -11.516 1 96.75 105 TYR A CA 1
ATOM 821 C C . TYR A 1 105 ? 9.18 -8.32 -11.289 1 96.75 105 TYR A C 1
ATOM 823 O O . TYR A 1 105 ? 8.727 -8.43 -10.148 1 96.75 105 TYR A O 1
ATOM 831 N N . CYS A 1 106 ? 8.484 -8.43 -12.328 1 97.5 106 CYS A N 1
ATOM 832 C CA . CYS A 1 106 ? 7.059 -8.719 -12.25 1 97.5 106 CYS A CA 1
ATOM 833 C C . CYS A 1 106 ? 6.695 -9.914 -13.125 1 97.5 106 CYS A C 1
ATOM 835 O O . CYS A 1 106 ? 7.102 -9.984 -14.289 1 97.5 106 CYS A O 1
ATOM 837 N N . CYS A 1 107 ? 5.992 -10.836 -12.57 1 98.69 107 CYS A N 1
ATOM 838 C CA . CYS A 1 107 ? 5.504 -12.047 -13.219 1 98.69 107 CYS A CA 1
ATOM 839 C C . CYS A 1 107 ? 3.982 -12.078 -13.242 1 98.69 107 CYS A C 1
ATOM 841 O O . CYS A 1 107 ? 3.332 -11.547 -12.344 1 98.69 107 CYS A O 1
ATOM 843 N N . ILE A 1 108 ? 3.389 -12.633 -14.273 1 98.75 108 ILE A N 1
ATOM 844 C CA . ILE A 1 108 ? 1.943 -12.82 -14.297 1 98.75 108 ILE A CA 1
ATOM 845 C C . ILE A 1 108 ? 1.621 -14.312 -14.281 1 98.75 108 ILE A C 1
ATOM 847 O O . ILE A 1 108 ? 2.295 -15.109 -14.938 1 98.75 108 ILE A O 1
ATOM 851 N N . GLN A 1 109 ? 0.657 -14.648 -13.484 1 98.88 109 GLN A N 1
ATOM 852 C CA . GLN A 1 109 ? 0.191 -16.031 -13.477 1 98.88 109 GLN A CA 1
ATOM 853 C C . GLN A 1 109 ? -0.997 -16.219 -14.414 1 98.88 109 GLN A C 1
ATOM 855 O O . GLN A 1 109 ? -2.025 -15.555 -14.258 1 98.88 109 GLN A O 1
ATOM 860 N N . LEU A 1 110 ? -0.879 -17.094 -15.391 1 98.88 110 LEU A N 1
ATOM 861 C CA . LEU A 1 110 ? -1.942 -17.406 -16.328 1 98.88 110 LEU A CA 1
ATOM 862 C C . LEU A 1 110 ? -2.668 -18.688 -15.93 1 98.88 110 LEU A C 1
ATOM 864 O O . LEU A 1 110 ? -2.035 -19.656 -15.508 1 98.88 110 LEU A O 1
ATOM 868 N N . ASN A 1 111 ? -4.023 -18.609 -16.094 1 98.69 111 ASN A N 1
ATOM 869 C CA . ASN A 1 111 ? -4.793 -19.719 -15.531 1 98.69 111 ASN A CA 1
ATOM 870 C C . ASN A 1 111 ? -6.074 -19.969 -16.328 1 98.69 111 ASN A C 1
ATOM 872 O O . ASN A 1 111 ? -6.527 -19.094 -17.062 1 98.69 111 ASN A O 1
ATOM 876 N N . HIS A 1 112 ? -6.555 -21.141 -16.312 1 98.56 112 HIS A N 1
ATOM 877 C CA . HIS A 1 112 ? -7.891 -21.594 -16.688 1 98.56 112 HIS A CA 1
ATOM 878 C C . HIS A 1 112 ? -8.531 -22.406 -15.562 1 98.56 112 HIS A C 1
ATOM 880 O O . HIS A 1 112 ? -7.969 -23.406 -15.109 1 98.56 112 HIS A O 1
ATOM 886 N N . GLY A 1 113 ? -9.727 -22.062 -15.148 1 96.62 113 GLY A N 1
ATOM 887 C CA . GLY A 1 113 ? -10.328 -22.594 -13.93 1 96.62 113 GLY A CA 1
ATOM 888 C C . GLY A 1 113 ? -10.844 -24.016 -14.078 1 96.62 113 GLY A C 1
ATOM 889 O O . GLY A 1 113 ? -10.984 -24.734 -13.094 1 96.62 113 GLY A O 1
ATOM 890 N N . GLY A 1 114 ? -11.195 -24.422 -15.32 1 97.06 114 GLY A N 1
ATOM 891 C CA . GLY A 1 114 ? -11.766 -25.75 -15.547 1 97.06 114 GLY A CA 1
ATOM 892 C C . GLY A 1 114 ? -13.039 -25.984 -14.766 1 97.06 114 GLY A C 1
ATOM 893 O O . GLY A 1 114 ? -13.977 -25.188 -14.828 1 97.06 114 GLY A O 1
ATOM 894 N N . ARG A 1 115 ? -13.078 -27.016 -13.977 1 94.62 115 ARG A N 1
ATOM 895 C CA . ARG A 1 115 ? -14.289 -27.375 -13.25 1 94.62 115 ARG A CA 1
ATOM 896 C C . ARG A 1 115 ? -14.555 -26.406 -12.102 1 94.62 115 ARG A C 1
ATOM 898 O O . ARG A 1 115 ? -15.625 -26.422 -11.5 1 94.62 115 ARG A O 1
ATOM 905 N N . LYS A 1 116 ? -13.602 -25.547 -11.82 1 92.75 116 LYS A N 1
ATOM 906 C CA . LYS A 1 116 ? -13.734 -24.594 -10.727 1 92.75 116 LYS A CA 1
ATOM 907 C C . LYS A 1 116 ? -14.203 -23.234 -11.234 1 92.75 116 LYS A C 1
ATOM 909 O O . LYS A 1 116 ? -14.258 -22.266 -10.477 1 92.75 116 LYS A O 1
ATOM 914 N N . ILE A 1 117 ? -14.484 -23.141 -12.477 1 91.56 117 ILE A N 1
ATOM 915 C CA . ILE A 1 117 ? -15.031 -21.906 -13.031 1 91.56 117 ILE A CA 1
ATOM 916 C C . ILE A 1 117 ? -16.297 -21.516 -12.273 1 91.56 117 ILE A C 1
ATOM 918 O O . ILE A 1 117 ? -17.188 -22.344 -12.078 1 91.56 117 ILE A O 1
ATOM 922 N N . GLY A 1 118 ? -16.328 -20.281 -11.781 1 83.25 118 GLY A N 1
ATOM 923 C CA . GLY A 1 118 ? -17.516 -19.75 -11.117 1 83.25 118 GLY A CA 1
ATOM 924 C C . GLY A 1 118 ? -17.594 -20.125 -9.648 1 83.25 118 GLY A C 1
ATOM 925 O O . GLY A 1 118 ? -18.672 -20.062 -9.047 1 83.25 118 GLY A O 1
ATOM 926 N N . GLU A 1 119 ? -16.578 -20.625 -9.094 1 80.5 119 GLU A N 1
ATOM 927 C CA . GLU A 1 119 ? -16.547 -20.969 -7.676 1 80.5 119 GLU A CA 1
ATOM 928 C C . GLU A 1 119 ? -16.797 -19.75 -6.805 1 80.5 119 GLU A C 1
ATOM 930 O O . GLU A 1 119 ? -17.281 -19.859 -5.676 1 80.5 119 GLU A O 1
ATOM 935 N N . GLY A 1 120 ? -16.641 -18.562 -7.359 1 71.62 120 GLY A N 1
ATOM 936 C CA . GLY A 1 120 ? -17.016 -17.328 -6.707 1 71.62 120 GLY A CA 1
ATOM 937 C C . GLY A 1 120 ? -15.945 -16.797 -5.762 1 71.62 120 GLY A C 1
ATOM 938 O O . GLY A 1 120 ? -14.859 -17.375 -5.664 1 71.62 120 GLY A O 1
ATOM 939 N N . LYS A 1 121 ? -16.438 -15.594 -5.145 1 64.75 121 LYS A N 1
ATOM 940 C CA . LYS A 1 121 ? -15.555 -14.898 -4.219 1 64.75 121 LYS A CA 1
ATOM 941 C C . LYS A 1 121 ? -15.43 -15.656 -2.896 1 64.75 121 LYS A C 1
ATOM 943 O O . LYS A 1 121 ? -16.438 -16.062 -2.312 1 64.75 121 LYS A O 1
ATOM 948 N N . GLY A 1 122 ? -14.273 -15.703 -2.307 1 57.16 122 GLY A N 1
ATOM 949 C CA . GLY A 1 122 ? -14.07 -16.234 -0.969 1 57.16 122 GLY A CA 1
ATOM 950 C C . GLY A 1 122 ? -14.609 -17.641 -0.796 1 57.16 122 GLY A C 1
ATOM 951 O O . GLY A 1 122 ? -15.055 -18.016 0.293 1 57.16 122 GLY A O 1
ATOM 952 N N . PHE A 1 123 ? -14.594 -18.469 -1.548 1 54.72 123 PHE A N 1
ATOM 953 C CA . PHE A 1 123 ? -14.875 -19.891 -1.488 1 54.72 123 PHE A CA 1
ATOM 954 C C . PHE A 1 123 ? -16.344 -20.141 -1.199 1 54.72 123 PHE A C 1
ATOM 956 O O . PHE A 1 123 ? -16.844 -19.797 -0.125 1 54.72 123 PHE A O 1
ATOM 963 N N . GLY A 1 124 ? -17.219 -20.109 -2.199 1 57.44 124 GLY A N 1
ATOM 964 C CA . GLY A 1 124 ? -18.422 -20.844 -1.881 1 57.44 124 GLY A CA 1
ATOM 965 C C . GLY A 1 124 ? -19.672 -20.25 -2.523 1 57.44 124 GLY A C 1
ATOM 966 O O . GLY A 1 124 ? -20.75 -20.844 -2.477 1 57.44 124 GLY A O 1
ATOM 967 N N . ILE A 1 125 ? -19.531 -18.969 -2.955 1 65.81 125 ILE A N 1
ATOM 968 C CA . ILE A 1 125 ? -20.781 -18.562 -3.582 1 65.81 125 ILE A CA 1
ATOM 969 C C . ILE A 1 125 ? -20.703 -18.797 -5.086 1 65.81 125 ILE A C 1
ATOM 971 O O . ILE A 1 125 ? -20.156 -17.984 -5.828 1 65.81 125 ILE A O 1
ATOM 975 N N . ILE A 1 126 ? -21.219 -19.938 -5.457 1 70.94 126 ILE A N 1
ATOM 976 C CA . ILE A 1 126 ? -21.156 -20.406 -6.84 1 70.94 126 ILE A CA 1
ATOM 977 C C . ILE A 1 126 ? -21.891 -19.406 -7.742 1 70.94 126 ILE A C 1
ATOM 979 O O . ILE A 1 126 ? -23.031 -19.016 -7.445 1 70.94 126 ILE A O 1
ATOM 983 N N . GLU A 1 127 ? -21.156 -18.938 -8.656 1 75.62 127 GLU A N 1
ATOM 984 C CA . GLU A 1 127 ? -21.734 -18.062 -9.672 1 75.62 127 GLU A CA 1
ATOM 985 C C . GLU A 1 127 ? -22.344 -18.875 -10.82 1 75.62 127 GLU A C 1
ATOM 987 O O . GLU A 1 127 ? -21.641 -19.234 -11.773 1 75.62 127 GLU A O 1
ATOM 992 N N . ASN A 1 128 ? -23.516 -19.094 -10.812 1 70.06 128 ASN A N 1
ATOM 993 C CA . ASN A 1 128 ? -24.219 -20.031 -11.68 1 70.06 128 ASN A CA 1
ATOM 994 C C . ASN A 1 128 ? -24.219 -19.547 -13.133 1 70.06 128 ASN A C 1
ATOM 996 O O . ASN A 1 128 ? -24.484 -20.344 -14.047 1 70.06 128 ASN A O 1
ATOM 1000 N N . ASN A 1 129 ? -23.984 -18.297 -13.258 1 77.12 129 ASN A N 1
ATOM 1001 C CA . ASN A 1 129 ? -23.953 -17.797 -14.625 1 77.12 129 ASN A CA 1
ATOM 1002 C C . ASN A 1 129 ? -22.781 -18.375 -15.414 1 77.12 129 ASN A C 1
ATOM 1004 O O . ASN A 1 129 ? -22.703 -18.219 -16.641 1 77.12 129 ASN A O 1
ATOM 1008 N N . PHE A 1 130 ? -22 -19.219 -14.711 1 82.31 130 PHE A N 1
ATOM 1009 C CA . PHE A 1 130 ? -20.844 -19.812 -15.367 1 82.31 130 PHE A CA 1
ATOM 1010 C C . PHE A 1 130 ? -21.094 -21.281 -15.703 1 82.31 130 PHE A C 1
ATOM 1012 O O . PHE A 1 130 ? -20.219 -21.953 -16.25 1 82.31 130 PHE A O 1
ATOM 1019 N N . LYS A 1 131 ? -22.25 -21.812 -15.516 1 85.12 131 LYS A N 1
ATOM 1020 C CA . LYS A 1 131 ? -22.562 -23.234 -15.641 1 85.12 131 LYS A CA 1
ATOM 1021 C C . LYS A 1 131 ? -22.172 -23.766 -17.016 1 85.12 131 LYS A C 1
ATOM 1023 O O . LYS A 1 131 ? -21.547 -24.812 -17.125 1 85.12 131 LYS A O 1
ATOM 1028 N N . ASP A 1 132 ? -22.422 -22.984 -18.031 1 89.81 132 ASP A N 1
ATOM 1029 C CA . ASP A 1 132 ? -22.203 -23.438 -19.391 1 89.81 132 ASP A CA 1
ATOM 1030 C C . ASP A 1 132 ? -20.734 -23.312 -19.781 1 89.81 132 ASP A C 1
ATOM 1032 O O . ASP A 1 132 ? -20.312 -23.812 -20.828 1 89.81 132 ASP A O 1
ATOM 1036 N N . TYR A 1 133 ? -19.969 -22.734 -18.906 1 93 133 TYR A N 1
ATOM 1037 C CA . TYR A 1 133 ? -18.562 -22.484 -19.219 1 93 133 TYR A CA 1
ATOM 1038 C C . TYR A 1 133 ? -17.641 -23.406 -18.422 1 93 133 TYR A C 1
ATOM 1040 O O . TYR A 1 133 ? -16.438 -23.469 -18.672 1 93 133 TYR A O 1
ATOM 1048 N N . CYS A 1 134 ? -18.266 -24.156 -17.484 1 94.5 134 CYS A N 1
ATOM 1049 C CA . CYS A 1 134 ? -17.5 -25.109 -16.703 1 94.5 134 CYS A CA 1
ATOM 1050 C C . CYS A 1 134 ? -17.109 -26.328 -17.531 1 94.5 134 CYS A C 1
ATOM 1052 O O . CYS A 1 134 ? -17.969 -27.016 -18.094 1 94.5 134 CYS A O 1
ATOM 1054 N N . VAL A 1 135 ? -15.859 -26.547 -17.625 1 97.56 135 VAL A N 1
ATOM 1055 C CA . VAL A 1 135 ? -15.336 -27.641 -18.453 1 97.56 135 VAL A CA 1
ATOM 1056 C C . VAL A 1 135 ? -14.234 -28.375 -17.703 1 97.56 135 VAL A C 1
ATOM 1058 O O . VAL A 1 135 ? -13.727 -27.875 -16.688 1 97.56 135 VAL A O 1
ATOM 1061 N N . GLY A 1 136 ? -13.875 -29.562 -18.047 1 98 136 GLY A N 1
ATOM 1062 C CA . GLY A 1 136 ? -12.797 -30.344 -17.469 1 98 136 GLY A CA 1
ATOM 1063 C C . GLY A 1 136 ? -12.391 -31.531 -18.312 1 98 136 GLY A C 1
ATOM 1064 O O . GLY A 1 136 ? -12.859 -31.688 -19.438 1 98 136 GLY A O 1
ATOM 1065 N N . PRO A 1 137 ? -11.383 -32.25 -17.844 1 98.44 137 PRO A N 1
ATOM 1066 C CA . PRO A 1 137 ? -11.016 -33.469 -18.562 1 98.44 137 PRO A CA 1
ATOM 1067 C C . PRO A 1 137 ? -12.109 -34.531 -18.531 1 98.44 137 PRO A C 1
ATOM 1069 O O . PRO A 1 137 ? -12.172 -35.375 -19.422 1 98.44 137 PRO A O 1
ATOM 1072 N N . SER A 1 138 ? -12.914 -34.531 -17.5 1 97.62 138 SER A N 1
ATOM 1073 C CA . SER A 1 138 ? -14.055 -35.438 -17.312 1 97.62 138 SER A CA 1
ATOM 1074 C C . SER A 1 138 ? -15.227 -34.719 -16.656 1 97.62 138 SER A C 1
ATOM 1076 O O . SER A 1 138 ? -15.078 -33.594 -16.172 1 97.62 138 SER A O 1
ATOM 1078 N N . ASN A 1 139 ? -16.375 -35.344 -16.719 1 96.75 139 ASN A N 1
ATOM 1079 C CA . ASN A 1 139 ? -17.578 -34.75 -16.156 1 96.75 139 ASN A CA 1
ATOM 1080 C C . ASN A 1 139 ? -17.688 -35.031 -14.656 1 96.75 139 ASN A C 1
ATOM 1082 O O . ASN A 1 139 ? -18.703 -35.562 -14.188 1 96.75 139 ASN A O 1
ATOM 1086 N N . ILE A 1 140 ? -16.734 -34.625 -13.883 1 94.75 140 ILE A N 1
ATOM 1087 C CA . ILE A 1 140 ? -16.703 -34.812 -12.438 1 94.75 140 ILE A CA 1
ATOM 1088 C C . ILE A 1 140 ? -16.688 -33.469 -11.727 1 94.75 140 ILE A C 1
ATOM 1090 O O . ILE A 1 140 ? -15.703 -32.719 -11.812 1 94.75 140 ILE A O 1
ATOM 1094 N N . PRO A 1 141 ? -17.719 -33.156 -11.047 1 93.12 141 PRO A N 1
ATOM 1095 C CA . PRO A 1 141 ? -17.75 -31.859 -10.344 1 93.12 141 PRO A CA 1
ATOM 1096 C C . PRO A 1 141 ? -16.797 -31.812 -9.164 1 93.12 141 PRO A C 1
ATOM 1098 O O . PRO A 1 141 ? -16.406 -32.844 -8.625 1 93.12 141 PRO A O 1
ATOM 1101 N N . PHE A 1 142 ? -16.375 -30.641 -8.812 1 91.56 142 PHE A N 1
ATOM 1102 C CA . PHE A 1 142 ? -15.5 -30.453 -7.664 1 91.56 142 PHE A CA 1
ATOM 1103 C C . PHE A 1 142 ? -16.188 -30.906 -6.379 1 91.56 142 PHE A C 1
ATOM 1105 O O . PHE A 1 142 ? -15.562 -31.547 -5.531 1 91.56 142 PHE A O 1
ATOM 1112 N N . SER A 1 143 ? -17.297 -30.5 -6.25 1 88.56 143 SER A N 1
ATOM 1113 C CA . SER A 1 143 ? -18.156 -30.922 -5.137 1 88.56 143 SER A CA 1
ATOM 1114 C C . SER A 1 143 ? -19.625 -30.984 -5.555 1 88.56 143 SER A C 1
ATOM 1116 O O . SER A 1 143 ? -19.969 -30.609 -6.68 1 88.56 143 SER A O 1
ATOM 1118 N N . GLU A 1 144 ? -20.469 -31.344 -4.621 1 86.38 144 GLU A N 1
ATOM 1119 C CA . GLU A 1 144 ? -21.906 -31.453 -4.906 1 86.38 144 GLU A CA 1
ATOM 1120 C C . GLU A 1 144 ? -22.516 -30.094 -5.164 1 86.38 144 GLU A C 1
ATOM 1122 O O . GLU A 1 144 ? -23.547 -29.984 -5.832 1 86.38 144 GLU A O 1
ATOM 1127 N N . ASN A 1 145 ? -21.891 -29.078 -4.711 1 83.94 145 ASN A N 1
ATOM 1128 C CA . ASN A 1 145 ? -22.422 -27.719 -4.84 1 83.94 145 ASN A CA 1
ATOM 1129 C C . ASN A 1 145 ? -21.891 -27.016 -6.082 1 83.94 145 ASN A C 1
ATOM 1131 O O . ASN A 1 145 ? -22.328 -25.922 -6.426 1 83.94 145 ASN A O 1
ATOM 1135 N N . HIS A 1 146 ? -20.984 -27.656 -6.758 1 88.56 146 HIS A N 1
ATOM 1136 C CA . HIS A 1 146 ? -20.375 -27.047 -7.93 1 88.56 146 HIS A CA 1
ATOM 1137 C C . HIS A 1 146 ? -21.031 -27.531 -9.219 1 88.56 146 HIS A C 1
ATOM 1139 O O . HIS A 1 146 ? -21.719 -28.562 -9.219 1 88.56 146 HIS A O 1
ATOM 1145 N N . ASN A 1 147 ? -20.875 -26.766 -10.195 1 87.94 147 ASN A N 1
ATOM 1146 C CA . ASN A 1 147 ? -21.375 -27.156 -11.5 1 87.94 147 ASN A CA 1
ATOM 1147 C C . ASN A 1 147 ? -20.688 -28.406 -12.016 1 87.94 147 ASN A C 1
ATOM 1149 O O . ASN A 1 147 ? -19.5 -28.625 -11.75 1 87.94 147 ASN A O 1
ATOM 1153 N N . ILE A 1 148 ? -21.406 -29.219 -12.75 1 92.44 148 ILE A N 1
ATOM 1154 C CA . ILE A 1 148 ? -20.797 -30.359 -13.422 1 92.44 148 ILE A CA 1
ATOM 1155 C C . ILE A 1 148 ? -20.062 -29.891 -14.688 1 92.44 148 ILE A C 1
ATOM 1157 O O . ILE A 1 148 ? -20.688 -29.344 -15.594 1 92.44 148 ILE A O 1
ATOM 1161 N N . PRO A 1 149 ? -18.812 -30.094 -14.727 1 96.19 149 PRO A N 1
ATOM 1162 C CA . PRO A 1 149 ? -18.094 -29.641 -15.922 1 96.19 149 PRO A CA 1
ATOM 1163 C C . PRO A 1 149 ? -18.422 -30.484 -17.156 1 96.19 149 PRO A C 1
ATOM 1165 O O . PRO A 1 149 ? -18.641 -31.688 -17.031 1 96.19 149 PRO A O 1
ATOM 1168 N N . ARG A 1 150 ? -18.5 -29.844 -18.266 1 97.19 150 ARG A N 1
ATOM 1169 C CA . ARG A 1 150 ? -18.547 -30.578 -19.531 1 97.19 150 ARG A CA 1
ATOM 1170 C C . ARG A 1 150 ? -17.156 -31.094 -19.906 1 97.19 150 ARG A C 1
ATOM 1172 O O . ARG A 1 150 ? -16.156 -30.391 -19.734 1 97.19 150 ARG A O 1
ATOM 1179 N N . GLU A 1 151 ? -17.078 -32.312 -20.359 1 98.25 151 GLU A N 1
ATOM 1180 C CA . GLU A 1 151 ? -15.805 -32.844 -20.828 1 98.25 151 GLU A CA 1
ATOM 1181 C C . GLU A 1 151 ? -15.336 -32.125 -22.094 1 98.25 151 GLU A C 1
ATOM 1183 O O . GLU A 1 151 ? -16.078 -32 -23.062 1 98.25 151 GLU A O 1
ATOM 1188 N N . LEU A 1 152 ? -14.164 -31.688 -22.109 1 98.5 152 LEU A N 1
ATOM 1189 C CA . LEU A 1 152 ? -13.578 -31.016 -23.25 1 98.5 152 LEU A CA 1
ATOM 1190 C C . LEU A 1 152 ? -13.352 -31.984 -24.406 1 98.5 152 LEU A C 1
ATOM 1192 O O . LEU A 1 152 ? -12.914 -33.125 -24.203 1 98.5 152 LEU A O 1
ATOM 1196 N N . ASN A 1 153 ? -13.672 -31.516 -25.562 1 97.88 153 ASN A N 1
ATOM 1197 C CA . ASN A 1 153 ? -13.211 -32.281 -26.719 1 97.88 153 ASN A CA 1
ATOM 1198 C C . ASN A 1 153 ? -11.805 -31.859 -27.141 1 97.88 153 ASN A C 1
ATOM 1200 O O . ASN A 1 153 ? -11.258 -30.875 -26.625 1 97.88 153 ASN A O 1
ATOM 1204 N N . ILE A 1 154 ? -11.227 -32.594 -28.047 1 98.31 154 ILE A N 1
ATOM 1205 C CA . ILE A 1 154 ? -9.828 -32.375 -28.422 1 98.31 154 ILE A CA 1
ATOM 1206 C C . ILE A 1 154 ? -9.656 -31 -29.016 1 98.31 154 ILE A C 1
ATOM 1208 O O . ILE A 1 154 ? -8.672 -30.312 -28.734 1 98.31 154 ILE A O 1
ATOM 1212 N N . ASN A 1 155 ? -10.586 -30.547 -29.844 1 98.31 155 ASN A N 1
ATOM 1213 C CA . ASN A 1 155 ? -10.508 -29.234 -30.453 1 98.31 155 ASN A CA 1
ATOM 1214 C C . ASN A 1 155 ? -10.539 -28.125 -29.406 1 98.31 155 ASN A C 1
ATOM 1216 O O . ASN A 1 155 ? -9.844 -27.125 -29.531 1 98.31 155 ASN A O 1
ATOM 1220 N N . GLU A 1 156 ? -11.375 -28.281 -28.406 1 98.38 156 GLU A N 1
ATOM 1221 C CA . GLU A 1 156 ? -11.445 -27.312 -27.312 1 98.38 156 GLU A CA 1
ATOM 1222 C C . GLU A 1 156 ? -10.141 -27.281 -26.531 1 98.38 156 GLU A C 1
ATOM 1224 O O . GLU A 1 156 ? -9.695 -26.203 -26.109 1 98.38 156 GLU A O 1
ATOM 1229 N N . ILE A 1 157 ? -9.523 -28.438 -26.297 1 98.81 157 ILE A N 1
ATOM 1230 C CA . ILE A 1 157 ? -8.234 -28.516 -25.625 1 98.81 157 ILE A CA 1
ATOM 1231 C C . ILE A 1 157 ? -7.191 -27.734 -26.422 1 98.81 157 ILE A C 1
ATOM 1233 O O . ILE A 1 157 ? -6.449 -26.922 -25.875 1 98.81 157 ILE A O 1
ATOM 1237 N N . LYS A 1 158 ? -7.215 -27.953 -27.734 1 98.75 158 LYS A N 1
ATOM 1238 C CA . LYS A 1 158 ? -6.285 -27.234 -28.609 1 98.75 158 LYS A CA 1
ATOM 1239 C C . LYS A 1 158 ? -6.531 -25.734 -28.547 1 98.75 158 LYS A C 1
ATOM 1241 O O . LYS A 1 158 ? -5.586 -24.938 -28.594 1 98.75 158 LYS A O 1
ATOM 1246 N N . GLN A 1 159 ? -7.742 -25.328 -28.484 1 98.69 159 GLN A N 1
ATOM 1247 C CA . GLN A 1 159 ? -8.07 -23.906 -28.391 1 98.69 159 GLN A CA 1
ATOM 1248 C C . GLN A 1 159 ? -7.551 -23.312 -27.078 1 98.69 159 GLN A C 1
ATOM 1250 O O . GLN A 1 159 ? -7.035 -22.203 -27.047 1 98.69 159 GLN A O 1
ATOM 1255 N N . ILE A 1 160 ? -7.734 -24.047 -25.984 1 98.81 160 ILE A N 1
ATOM 1256 C CA . ILE A 1 160 ? -7.258 -23.594 -24.688 1 98.81 160 ILE A CA 1
ATOM 1257 C C . ILE A 1 160 ? -5.742 -23.406 -24.719 1 98.81 160 ILE A C 1
ATOM 1259 O O . ILE A 1 160 ? -5.215 -22.422 -24.203 1 98.81 160 ILE A O 1
ATOM 1263 N N . ILE A 1 161 ? -5.043 -24.344 -25.391 1 98.94 161 ILE A N 1
ATOM 1264 C CA . ILE A 1 161 ? -3.6 -24.234 -25.562 1 98.94 161 ILE A CA 1
ATOM 1265 C C . ILE A 1 161 ? -3.264 -22.938 -26.297 1 98.94 161 ILE A C 1
ATOM 1267 O O . ILE A 1 161 ? -2.373 -22.203 -25.875 1 98.94 161 ILE A O 1
ATOM 1271 N N . LYS A 1 162 ? -3.994 -22.625 -27.312 1 98.81 162 LYS A N 1
ATOM 1272 C CA . LYS A 1 162 ? -3.801 -21.391 -28.062 1 98.81 162 LYS A CA 1
ATOM 1273 C C . LYS A 1 162 ? -4.098 -20.172 -27.219 1 98.81 162 LYS A C 1
ATOM 1275 O O . LYS A 1 162 ? -3.416 -19.156 -27.312 1 98.81 162 LYS A O 1
ATOM 1280 N N . ASP A 1 163 ? -5.133 -20.266 -26.391 1 98.88 163 ASP A N 1
ATOM 1281 C CA . ASP A 1 163 ? -5.496 -19.156 -25.5 1 98.88 163 ASP A CA 1
ATOM 1282 C C . ASP A 1 163 ? -4.355 -18.828 -24.547 1 98.88 163 ASP A C 1
ATOM 1284 O O . ASP A 1 163 ? -4.074 -17.656 -24.297 1 98.88 163 ASP A O 1
ATOM 1288 N N . PHE A 1 164 ? -3.713 -19.844 -24 1 98.94 164 PHE A N 1
ATOM 1289 C CA . PHE A 1 164 ? -2.545 -19.625 -23.156 1 98.94 164 PHE A CA 1
ATOM 1290 C C . PHE A 1 164 ? -1.444 -18.906 -23.922 1 98.94 164 PHE A C 1
ATOM 1292 O O . PHE A 1 164 ? -0.823 -17.969 -23.422 1 98.94 164 PHE A O 1
ATOM 1299 N N . GLY A 1 165 ? -1.214 -19.391 -25.125 1 98.88 165 GLY A N 1
ATOM 1300 C CA . GLY A 1 165 ? -0.225 -18.734 -25.984 1 98.88 165 GLY A CA 1
ATOM 1301 C C . GLY A 1 165 ? -0.535 -17.281 -26.25 1 98.88 165 GLY A C 1
ATOM 1302 O O . GLY A 1 165 ? 0.338 -16.422 -26.125 1 98.88 165 GLY A O 1
ATOM 1303 N N . ASP A 1 166 ? -1.758 -16.984 -26.625 1 98.81 166 ASP A N 1
ATOM 1304 C CA . ASP A 1 166 ? -2.193 -15.617 -26.906 1 98.81 166 ASP A CA 1
ATOM 1305 C C . ASP A 1 166 ? -2.016 -14.711 -25.688 1 98.81 166 ASP A C 1
ATOM 1307 O O . ASP A 1 166 ? -1.542 -13.578 -25.812 1 98.81 166 ASP A O 1
ATOM 1311 N N . SER A 1 167 ? -2.436 -15.219 -24.594 1 98.88 167 SER A N 1
ATOM 1312 C CA . SER A 1 167 ? -2.33 -14.453 -23.344 1 98.88 167 SER A CA 1
ATOM 1313 C C . SER A 1 167 ? -0.872 -14.188 -22.984 1 98.88 167 SER A C 1
ATOM 1315 O O . SER A 1 167 ? -0.521 -13.078 -22.578 1 98.88 167 SER A O 1
ATOM 1317 N N . ALA A 1 168 ? -0.068 -15.188 -23.125 1 98.88 168 ALA A N 1
ATOM 1318 C CA . ALA A 1 168 ? 1.355 -15.039 -22.844 1 98.88 168 ALA A CA 1
ATOM 1319 C C . ALA A 1 168 ? 1.992 -14 -23.766 1 98.88 168 ALA A C 1
ATOM 1321 O O . ALA A 1 168 ? 2.803 -13.18 -23.328 1 98.88 168 ALA A O 1
ATOM 1322 N N . GLU A 1 169 ? 1.672 -14.062 -25.016 1 98.81 169 GLU A N 1
ATOM 1323 C CA . GLU A 1 169 ? 2.186 -13.094 -25.984 1 98.81 169 GLU A CA 1
ATOM 1324 C C . GLU A 1 169 ? 1.814 -11.664 -25.578 1 98.81 169 GLU A C 1
ATOM 1326 O O . GLU A 1 169 ? 2.66 -10.773 -25.609 1 98.81 169 GLU A O 1
ATOM 1331 N N . ARG A 1 170 ? 0.583 -11.469 -25.219 1 98.88 170 ARG A N 1
ATOM 1332 C CA . ARG A 1 170 ? 0.13 -10.148 -24.781 1 98.88 170 ARG A CA 1
ATOM 1333 C C . ARG A 1 170 ? 0.86 -9.711 -23.516 1 98.88 170 ARG A C 1
ATOM 1335 O O . ARG A 1 170 ? 1.236 -8.547 -23.375 1 98.88 170 ARG A O 1
ATOM 1342 N N . ALA A 1 171 ? 1.021 -10.656 -22.562 1 98.88 171 ALA A N 1
ATOM 1343 C CA . ALA A 1 171 ? 1.694 -10.375 -21.297 1 98.88 171 ALA A CA 1
ATOM 1344 C C . ALA A 1 171 ? 3.1 -9.82 -21.547 1 98.88 171 ALA A C 1
ATOM 1346 O O . ALA A 1 171 ? 3.539 -8.906 -20.844 1 98.88 171 ALA A O 1
ATOM 1347 N N . ILE A 1 172 ? 3.77 -10.383 -22.531 1 98.69 172 ILE A N 1
ATOM 1348 C CA . ILE A 1 172 ? 5.168 -10.031 -22.75 1 98.69 172 ILE A CA 1
ATOM 1349 C C . ILE A 1 172 ? 5.25 -8.844 -23.719 1 98.69 172 ILE A C 1
ATOM 1351 O O . ILE A 1 172 ? 5.922 -7.848 -23.422 1 98.69 172 ILE A O 1
ATOM 1355 N N . LYS A 1 173 ? 4.559 -8.828 -24.781 1 98.5 173 LYS A N 1
ATOM 1356 C CA . LYS A 1 173 ? 4.762 -7.863 -25.859 1 98.5 173 LYS A CA 1
ATOM 1357 C C . LYS A 1 173 ? 4.027 -6.559 -25.562 1 98.5 173 LYS A C 1
ATOM 1359 O O . LYS A 1 173 ? 4.484 -5.484 -25.953 1 98.5 173 LYS A O 1
ATOM 1364 N N . ILE A 1 174 ? 2.859 -6.668 -24.922 1 98.62 174 ILE A N 1
ATOM 1365 C CA . ILE A 1 174 ? 2.064 -5.473 -24.672 1 98.62 174 ILE A CA 1
ATOM 1366 C C . ILE A 1 174 ? 2.248 -5.023 -23.234 1 98.62 174 ILE A C 1
ATOM 1368 O O . ILE A 1 174 ? 2.688 -3.898 -22.969 1 98.62 174 ILE A O 1
ATOM 1372 N N . CYS A 1 175 ? 1.998 -5.887 -22.234 1 98.56 175 CYS A N 1
ATOM 1373 C CA . CYS A 1 175 ? 2.082 -5.52 -20.828 1 98.56 175 CYS A CA 1
ATOM 1374 C C . CYS A 1 175 ? 3.527 -5.273 -20.406 1 98.56 175 CYS A C 1
ATOM 1376 O O . CYS A 1 175 ? 3.787 -4.523 -19.469 1 98.56 175 CYS A O 1
ATOM 1378 N N . LYS A 1 176 ? 4.516 -6.035 -20.984 1 98.19 176 LYS A N 1
ATOM 1379 C CA . LYS A 1 176 ? 5.953 -5.957 -20.734 1 98.19 176 LYS A CA 1
ATOM 1380 C C . LYS A 1 176 ? 6.316 -6.652 -19.422 1 98.19 176 LYS A C 1
ATOM 1382 O O . LYS A 1 176 ? 7.227 -6.215 -18.719 1 98.19 176 LYS A O 1
ATOM 1387 N N . PHE A 1 177 ? 5.59 -7.656 -19.031 1 98.5 177 PHE A N 1
ATOM 1388 C CA . PHE A 1 177 ? 5.992 -8.492 -17.906 1 98.5 177 PHE A CA 1
ATOM 1389 C C . PHE A 1 177 ? 7.371 -9.102 -18.141 1 98.5 177 PHE A C 1
ATOM 1391 O O . PHE A 1 177 ? 7.773 -9.297 -19.297 1 98.5 177 PHE A O 1
ATOM 1398 N N . ASP A 1 178 ? 8.031 -9.43 -17.062 1 98.12 178 ASP A N 1
ATOM 1399 C CA . ASP A 1 178 ? 9.375 -9.984 -17.156 1 98.12 178 ASP A CA 1
ATOM 1400 C C . ASP A 1 178 ? 9.344 -11.5 -17.281 1 98.12 178 ASP A C 1
ATOM 1402 O O . ASP A 1 178 ? 10.305 -12.117 -17.75 1 98.12 178 ASP A O 1
ATOM 1406 N N . SER A 1 179 ? 8.289 -12.117 -16.812 1 98.44 179 SER A N 1
ATOM 1407 C CA . SER A 1 179 ? 8.148 -13.57 -16.812 1 98.44 179 SER A CA 1
ATOM 1408 C C . SER A 1 179 ? 6.676 -13.977 -16.75 1 98.44 179 SER A C 1
ATOM 1410 O O . SER A 1 179 ? 5.801 -13.133 -16.547 1 98.44 179 SER A O 1
ATOM 1412 N N . ILE A 1 180 ? 6.496 -15.281 -17 1 98.31 180 ILE A N 1
ATOM 1413 C CA . ILE A 1 180 ? 5.16 -15.867 -16.969 1 98.31 180 ILE A CA 1
ATOM 1414 C C . ILE A 1 180 ? 5.156 -17.109 -16.078 1 98.31 180 ILE A C 1
ATOM 1416 O O . ILE A 1 180 ? 6.098 -17.906 -16.094 1 98.31 180 ILE A O 1
ATOM 1420 N N . GLU A 1 181 ? 4.105 -17.172 -15.273 1 98.94 181 GLU A N 1
ATOM 1421 C CA . GLU A 1 181 ? 3.865 -18.406 -14.539 1 98.94 181 GLU A CA 1
ATOM 1422 C C . GLU A 1 181 ? 2.59 -19.094 -15.016 1 98.94 181 GLU A C 1
ATOM 1424 O O . GLU A 1 181 ? 1.543 -18.469 -15.141 1 98.94 181 GLU A O 1
ATOM 1429 N N . ILE A 1 182 ? 2.678 -20.359 -15.32 1 98.94 182 ILE A N 1
ATOM 1430 C CA . ILE A 1 182 ? 1.515 -21.172 -15.656 1 98.94 182 ILE A CA 1
ATOM 1431 C C . ILE A 1 182 ? 0.998 -21.875 -14.391 1 98.94 182 ILE A C 1
ATOM 1433 O O . ILE A 1 182 ? 1.761 -22.531 -13.68 1 98.94 182 ILE A O 1
ATOM 1437 N N . HIS A 1 183 ? -0.274 -21.688 -14.141 1 98.81 183 HIS A N 1
ATOM 1438 C CA . HIS A 1 183 ? -0.887 -22.25 -12.945 1 98.81 183 HIS A CA 1
ATOM 1439 C C . HIS A 1 183 ? -1.273 -23.703 -13.156 1 98.81 183 HIS A C 1
ATOM 1441 O O . HIS A 1 183 ? -2.342 -24 -13.703 1 98.81 183 HIS A O 1
ATOM 1447 N N . ALA A 1 184 ? -0.49 -24.625 -12.695 1 98.75 184 ALA A N 1
ATOM 1448 C CA . ALA A 1 184 ? -0.746 -26.047 -12.812 1 98.75 184 ALA A CA 1
ATOM 1449 C C . ALA A 1 184 ? -1.003 -26.672 -11.445 1 98.75 184 ALA A C 1
ATOM 1451 O O . ALA A 1 184 ? -0.534 -27.781 -11.156 1 98.75 184 ALA A O 1
ATOM 1452 N N . GLY A 1 185 ? -1.687 -25.891 -10.57 1 96.81 185 GLY A N 1
ATOM 1453 C CA . GLY A 1 185 ? -1.962 -26.359 -9.227 1 96.81 185 GLY A CA 1
ATOM 1454 C C . GLY A 1 185 ? -3.301 -25.891 -8.688 1 96.81 185 GLY A C 1
ATOM 1455 O O . GLY A 1 185 ? -4.133 -25.391 -9.445 1 96.81 185 GLY A O 1
ATOM 1456 N N . ASN A 1 186 ? -3.561 -26.344 -7.492 1 94.06 186 ASN A N 1
ATOM 1457 C CA . ASN A 1 186 ? -4.68 -25.875 -6.68 1 94.06 186 ASN A CA 1
ATOM 1458 C C . ASN A 1 186 ? -6.02 -26.234 -7.312 1 94.06 186 ASN A C 1
ATOM 1460 O O . ASN A 1 186 ? -6.996 -25.5 -7.168 1 94.06 186 ASN A O 1
ATOM 1464 N N . GLY A 1 187 ? -6.02 -27.188 -8.117 1 94.94 187 GLY A N 1
ATOM 1465 C CA . GLY A 1 187 ? -7.27 -27.75 -8.602 1 94.94 187 GLY A CA 1
ATOM 1466 C C . GLY A 1 187 ? -7.773 -27.094 -9.875 1 94.94 187 GLY A C 1
ATOM 1467 O O . GLY A 1 187 ? -8.891 -27.359 -10.312 1 94.94 187 GLY A O 1
ATOM 1468 N N . CYS A 1 188 ? -7.035 -26.266 -10.477 1 96.94 188 CYS A N 1
ATOM 1469 C CA . CYS A 1 188 ? -7.426 -25.641 -11.734 1 96.94 188 CYS A CA 1
ATOM 1470 C C . CYS A 1 188 ? -7.242 -26.594 -12.906 1 96.94 188 CYS A C 1
ATOM 1472 O O . CYS A 1 188 ? -6.906 -27.766 -12.711 1 96.94 188 CYS A O 1
ATOM 1474 N N . LEU A 1 189 ? -7.547 -26.156 -14.062 1 98.56 189 LEU A N 1
ATOM 1475 C CA . LEU A 1 189 ? -7.746 -27.031 -15.211 1 98.56 189 LEU A CA 1
ATOM 1476 C C . LEU A 1 189 ? -6.539 -27.938 -15.414 1 98.56 189 LEU A C 1
ATOM 1478 O O . LEU A 1 189 ? -6.688 -29.156 -15.578 1 98.56 189 LEU A O 1
ATOM 1482 N N . ILE A 1 190 ? -5.344 -27.375 -15.438 1 98.88 190 ILE A N 1
ATOM 1483 C CA . ILE A 1 190 ? -4.152 -28.156 -15.742 1 98.88 190 ILE A CA 1
ATOM 1484 C C . ILE A 1 190 ? -3.949 -29.219 -14.664 1 98.88 190 ILE A C 1
ATOM 1486 O O . ILE A 1 190 ? -3.639 -30.375 -14.969 1 98.88 190 ILE A O 1
ATOM 1490 N N . HIS A 1 191 ? -4.109 -28.844 -13.398 1 98.44 191 HIS A N 1
ATOM 1491 C CA . HIS A 1 191 ? -4.074 -29.828 -12.312 1 98.44 191 HIS A CA 1
ATOM 1492 C C . HIS A 1 191 ? -5.117 -30.922 -12.523 1 98.44 191 HIS A C 1
ATOM 1494 O O . HIS A 1 191 ? -4.855 -32.094 -12.242 1 98.44 191 HIS A O 1
ATOM 1500 N N . GLN A 1 192 ? -6.27 -30.609 -13.008 1 97.94 192 GLN A N 1
ATOM 1501 C CA . GLN A 1 192 ? -7.352 -31.562 -13.258 1 97.94 192 GLN A CA 1
ATOM 1502 C C . GLN A 1 192 ? -6.941 -32.594 -14.289 1 97.94 192 GLN A C 1
ATOM 1504 O O . GLN A 1 192 ? -7.352 -33.75 -14.203 1 97.94 192 GLN A O 1
ATOM 1509 N N . PHE A 1 193 ? -6.188 -32.219 -15.266 1 98.69 193 PHE A N 1
ATOM 1510 C CA . PHE A 1 193 ? -5.695 -33.156 -16.266 1 98.69 193 PHE A CA 1
ATOM 1511 C C . PHE A 1 193 ? -4.613 -34.062 -15.688 1 98.69 193 PHE A C 1
ATOM 1513 O O . PHE A 1 193 ? -4.473 -35.188 -16.094 1 98.69 193 PHE A O 1
ATOM 1520 N N . LEU A 1 194 ? -3.836 -33.531 -14.75 1 98.19 194 LEU A N 1
ATOM 1521 C CA . LEU A 1 194 ? -2.727 -34.281 -14.172 1 98.19 194 LEU A CA 1
ATOM 1522 C C . LEU A 1 194 ? -3.234 -35.438 -13.297 1 98.19 194 LEU A C 1
ATOM 1524 O O . LEU A 1 194 ? -2.652 -36.5 -13.281 1 98.19 194 LEU A O 1
ATOM 1528 N N . SER A 1 195 ? -4.285 -35.25 -12.578 1 96.38 195 SER A N 1
ATOM 1529 C CA . SER A 1 195 ? -4.742 -36.188 -11.539 1 96.38 195 SER A CA 1
ATOM 1530 C C . SER A 1 195 ? -5.715 -37.219 -12.102 1 96.38 195 SER A C 1
ATOM 1532 O O . SER A 1 195 ? -6.652 -36.844 -12.828 1 96.38 195 SER A O 1
ATOM 1534 N N . LYS A 1 196 ? -5.562 -38.438 -11.688 1 94.88 196 LYS A N 1
ATOM 1535 C CA . LYS A 1 196 ? -6.477 -39.5 -12.094 1 94.88 196 LYS A CA 1
ATOM 1536 C C . LYS A 1 196 ? -7.812 -39.406 -11.367 1 94.88 196 LYS A C 1
ATOM 1538 O O . LYS A 1 196 ? -8.797 -40 -11.766 1 94.88 196 LYS A O 1
ATOM 1543 N N . LEU A 1 197 ? -7.816 -38.562 -10.391 1 92.06 197 LEU A N 1
ATOM 1544 C CA . LEU A 1 197 ? -9.062 -38.344 -9.664 1 92.06 197 LEU A CA 1
ATOM 1545 C C . LEU A 1 197 ? -10.078 -37.594 -10.516 1 92.06 197 LEU A C 1
ATOM 1547 O O . LEU A 1 197 ? -11.289 -37.781 -10.352 1 92.06 197 LEU A O 1
ATOM 1551 N N . THR A 1 198 ? -9.57 -36.844 -11.445 1 95.19 198 THR A N 1
ATOM 1552 C CA . THR A 1 198 ? -10.453 -35.969 -12.203 1 95.19 198 THR A CA 1
ATOM 1553 C C . THR A 1 198 ? -10.359 -36.25 -13.695 1 95.19 198 THR A C 1
ATOM 1555 O O . THR A 1 198 ? -11.227 -35.844 -14.469 1 95.19 198 THR A O 1
ATOM 1558 N N . ASN A 1 199 ? -9.305 -36.875 -14.133 1 97.38 199 ASN A N 1
ATOM 1559 C CA . ASN A 1 199 ? -9.094 -37.156 -15.547 1 97.38 199 ASN A CA 1
ATOM 1560 C C . ASN A 1 199 ? -9.344 -38.656 -15.844 1 97.38 199 ASN A C 1
ATOM 1562 O O . ASN A 1 199 ? -8.453 -39.469 -15.688 1 97.38 199 ASN A O 1
ATOM 1566 N N . HIS A 1 200 ? -10.492 -38.906 -16.422 1 96.75 200 HIS A N 1
ATOM 1567 C CA . HIS A 1 200 ? -10.891 -40.25 -16.766 1 96.75 200 HIS A CA 1
ATOM 1568 C C . HIS A 1 200 ? -10.938 -40.469 -18.266 1 96.75 200 HIS A C 1
ATOM 1570 O O . HIS A 1 200 ? -11.609 -41.375 -18.766 1 96.75 200 HIS A O 1
ATOM 1576 N N . ARG A 1 201 ? -10.273 -39.594 -18.922 1 97.69 201 ARG A N 1
ATOM 1577 C CA . ARG A 1 201 ? -10.266 -39.656 -20.375 1 97.69 201 ARG A CA 1
ATOM 1578 C C . ARG A 1 201 ? -9.555 -40.938 -20.859 1 97.69 201 ARG A C 1
ATOM 1580 O O . ARG A 1 201 ? -8.719 -41.5 -20.141 1 97.69 201 ARG A O 1
ATOM 1587 N N . ASN A 1 202 ? -9.867 -41.281 -22.094 1 96.69 202 ASN A N 1
ATOM 1588 C CA . ASN A 1 202 ? -9.234 -42.469 -22.688 1 96.69 202 ASN A CA 1
ATOM 1589 C C . ASN A 1 202 ? -8.508 -42.094 -23.984 1 96.69 202 ASN A C 1
ATOM 1591 O O . ASN A 1 202 ? -8.086 -42.969 -24.734 1 96.69 202 ASN A O 1
ATOM 1595 N N . ASP A 1 203 ? -8.367 -40.875 -24.234 1 97.81 203 ASP A N 1
ATOM 1596 C CA . ASP A 1 203 ? -7.676 -40.406 -25.438 1 97.81 203 ASP A CA 1
ATOM 1597 C C . ASP A 1 203 ? -6.25 -39.969 -25.109 1 97.81 203 ASP A C 1
ATOM 1599 O O . ASP A 1 203 ? -5.672 -40.406 -24.125 1 97.81 203 ASP A O 1
ATOM 1603 N N . GLU A 1 204 ? -5.676 -39.156 -25.969 1 98.38 204 GLU A N 1
ATOM 1604 C CA . GLU A 1 204 ? -4.266 -38.781 -25.875 1 98.38 204 GLU A CA 1
ATOM 1605 C C . GLU A 1 204 ? -4.027 -37.844 -24.719 1 98.38 204 GLU A C 1
ATOM 1607 O O . GLU A 1 204 ? -2.881 -37.469 -24.422 1 98.38 204 GLU A O 1
ATOM 1612 N N . TYR A 1 205 ? -5.059 -37.438 -23.984 1 98.62 205 TYR A N 1
ATOM 1613 C CA . TYR A 1 205 ? -4.91 -36.5 -22.875 1 98.62 205 TYR A CA 1
ATOM 1614 C C . TYR A 1 205 ? -5.293 -37.156 -21.547 1 98.62 205 TYR A C 1
ATOM 1616 O O . TYR A 1 205 ? -5.395 -36.469 -20.531 1 98.62 205 TYR A O 1
ATOM 1624 N N . GLY A 1 206 ? -5.539 -38.5 -21.484 1 97.25 206 GLY A N 1
ATOM 1625 C CA . GLY A 1 206 ? -5.891 -39.188 -20.25 1 97.25 206 GLY A CA 1
ATOM 1626 C C . GLY A 1 206 ? -5.293 -40.562 -20.156 1 97.25 206 GLY A C 1
ATOM 1627 O O . GLY A 1 206 ? -4.695 -41.062 -21.125 1 97.25 206 GLY A O 1
ATOM 1628 N N . GLY A 1 207 ? -5.438 -41.188 -18.969 1 95.19 207 GLY A N 1
ATOM 1629 C CA . GLY A 1 207 ? -4.93 -42.531 -18.75 1 95.19 207 GLY A CA 1
ATOM 1630 C C . GLY A 1 207 ? -3.5 -42.562 -18.25 1 95.19 207 GLY A C 1
ATOM 1631 O O . GLY A 1 207 ? -3.238 -42.25 -17.094 1 95.19 207 GLY A O 1
ATOM 1632 N N . GLU A 1 208 ? -2.561 -42.781 -19.188 1 96.19 208 GLU A N 1
ATOM 1633 C CA . GLU A 1 208 ? -1.155 -42.906 -18.812 1 96.19 208 GLU A CA 1
ATOM 1634 C C . GLU A 1 208 ? -0.541 -41.562 -18.453 1 96.19 208 GLU A C 1
ATOM 1636 O O . GLU A 1 208 ? -1.047 -40.531 -18.875 1 96.19 208 GLU A O 1
ATOM 1641 N N . PHE A 1 209 ? 0.577 -41.594 -17.703 1 97.38 209 PHE A N 1
ATOM 1642 C CA . PHE A 1 209 ? 1.282 -40.438 -17.203 1 97.38 209 PHE A CA 1
ATOM 1643 C C . PHE A 1 209 ? 1.565 -39.438 -18.344 1 97.38 209 PHE A C 1
ATOM 1645 O O . PHE A 1 209 ? 1.228 -38.281 -18.234 1 97.38 209 PHE A O 1
ATOM 1652 N N . ASP A 1 210 ? 2.086 -39.906 -19.453 1 98.31 210 ASP A N 1
ATOM 1653 C CA . ASP A 1 210 ? 2.508 -39.062 -20.547 1 98.31 210 ASP A CA 1
ATOM 1654 C C . ASP A 1 210 ? 1.312 -38.344 -21.172 1 98.31 210 ASP A C 1
ATOM 1656 O O . ASP A 1 210 ? 1.428 -37.219 -21.641 1 98.31 210 ASP A O 1
ATOM 1660 N N . ASN A 1 211 ? 0.173 -39.031 -21.219 1 98.5 211 ASN A N 1
ATOM 1661 C CA . ASN A 1 211 ? -1.037 -38.438 -21.766 1 98.5 211 ASN A CA 1
ATOM 1662 C C . ASN A 1 211 ? -1.578 -37.344 -20.812 1 98.5 211 ASN A C 1
ATOM 1664 O O . ASN A 1 211 ? -2.021 -36.281 -21.266 1 98.5 211 ASN A O 1
ATOM 1668 N N . ARG A 1 212 ? -1.484 -37.562 -19.516 1 98.5 212 ARG A N 1
ATOM 1669 C CA . ARG A 1 212 ? -2.064 -36.656 -18.531 1 98.5 212 ARG A CA 1
ATOM 1670 C C . ARG A 1 212 ? -1.25 -35.375 -18.422 1 98.5 212 ARG A C 1
ATOM 1672 O O . ARG A 1 212 ? -1.793 -34.312 -18.109 1 98.5 212 ARG A O 1
ATOM 1679 N N . ILE A 1 213 ? 0.023 -35.438 -18.734 1 98.75 213 ILE A N 1
ATOM 1680 C CA . ILE A 1 213 ? 0.851 -34.25 -18.594 1 98.75 213 ILE A CA 1
ATOM 1681 C C . ILE A 1 213 ? 0.915 -33.5 -19.922 1 98.75 213 ILE A C 1
ATOM 1683 O O . ILE A 1 213 ? 1.479 -32.406 -20 1 98.75 213 ILE A O 1
ATOM 1687 N N . ARG A 1 214 ? 0.36 -34.062 -21.016 1 98.88 214 ARG A N 1
ATOM 1688 C CA . ARG A 1 214 ? 0.491 -33.562 -22.375 1 98.88 214 ARG A CA 1
ATOM 1689 C C . ARG A 1 214 ? -0.034 -32.125 -22.484 1 98.88 214 ARG A C 1
ATOM 1691 O O . ARG A 1 214 ? 0.588 -31.281 -23.125 1 98.88 214 ARG A O 1
ATOM 1698 N N . LEU A 1 215 ? -1.197 -31.844 -21.859 1 98.94 215 LEU A N 1
ATOM 1699 C CA . LEU A 1 215 ? -1.782 -30.516 -21.938 1 98.94 215 LEU A CA 1
ATOM 1700 C C . LEU A 1 215 ? -0.786 -29.453 -21.469 1 98.94 215 LEU A C 1
ATOM 1702 O O . LEU A 1 215 ? -0.565 -28.453 -22.172 1 98.94 215 LEU A O 1
ATOM 1706 N N . LEU A 1 216 ? -0.191 -29.656 -20.297 1 98.94 216 LEU A N 1
ATOM 1707 C CA . LEU A 1 216 ? 0.749 -28.688 -19.734 1 98.94 216 LEU A CA 1
ATOM 1708 C C . LEU A 1 216 ? 1.952 -28.5 -20.656 1 98.94 216 LEU A C 1
ATOM 1710 O O . LEU A 1 216 ? 2.355 -27.375 -20.922 1 98.94 216 LEU A O 1
ATOM 1714 N N . LEU A 1 217 ? 2.512 -29.578 -21.156 1 98.94 217 LEU A N 1
ATOM 1715 C CA . LEU A 1 217 ? 3.689 -29.5 -22.016 1 98.94 217 LEU A CA 1
ATOM 1716 C C . LEU A 1 217 ? 3.365 -28.766 -23.312 1 98.94 217 LEU A C 1
ATOM 1718 O O . LEU A 1 217 ? 4.164 -27.969 -23.797 1 98.94 217 LEU A O 1
ATOM 1722 N N . GLU A 1 218 ? 2.193 -29.062 -23.891 1 98.94 218 GLU A N 1
ATOM 1723 C CA . GLU A 1 218 ? 1.79 -28.391 -25.125 1 98.94 218 GLU A CA 1
ATOM 1724 C C . GLU A 1 218 ? 1.572 -26.906 -24.891 1 98.94 218 GLU A C 1
ATOM 1726 O O . GLU A 1 218 ? 1.859 -26.078 -25.766 1 98.94 218 GLU A O 1
ATOM 1731 N N . ILE A 1 219 ? 1.046 -26.516 -23.719 1 98.94 219 ILE A N 1
ATOM 1732 C CA . ILE A 1 219 ? 0.884 -25.125 -23.359 1 98.94 219 ILE A CA 1
ATOM 1733 C C . ILE A 1 219 ? 2.25 -24.438 -23.297 1 98.94 219 ILE A C 1
ATOM 1735 O O . ILE A 1 219 ? 2.436 -23.359 -23.844 1 98.94 219 ILE A O 1
ATOM 1739 N N . ILE A 1 220 ? 3.205 -25.062 -22.656 1 98.88 220 ILE A N 1
ATOM 1740 C CA . ILE A 1 220 ? 4.555 -24.516 -22.547 1 98.88 220 ILE A CA 1
ATOM 1741 C C . ILE A 1 220 ? 5.145 -24.297 -23.938 1 98.88 220 ILE A C 1
ATOM 1743 O O . ILE A 1 220 ? 5.68 -23.234 -24.219 1 98.88 220 ILE A O 1
ATOM 1747 N N . ASP A 1 221 ? 5.031 -25.297 -24.781 1 98.75 221 ASP A N 1
ATOM 1748 C CA . ASP A 1 221 ? 5.578 -25.219 -26.141 1 98.75 221 ASP A CA 1
ATOM 1749 C C . ASP A 1 221 ? 4.91 -24.094 -26.938 1 98.75 221 ASP A C 1
ATOM 1751 O O . ASP A 1 221 ? 5.578 -23.359 -27.656 1 98.75 221 ASP A O 1
ATOM 1755 N N . GLU A 1 222 ? 3.59 -24.047 -26.797 1 98.81 222 GLU A N 1
ATOM 1756 C CA . GLU A 1 222 ? 2.852 -23 -27.484 1 98.81 222 GLU A CA 1
ATOM 1757 C C . GLU A 1 222 ? 3.342 -21.609 -27.047 1 98.81 222 GLU A C 1
ATOM 1759 O O . GLU A 1 222 ? 3.537 -20.734 -27.891 1 98.81 222 GLU A O 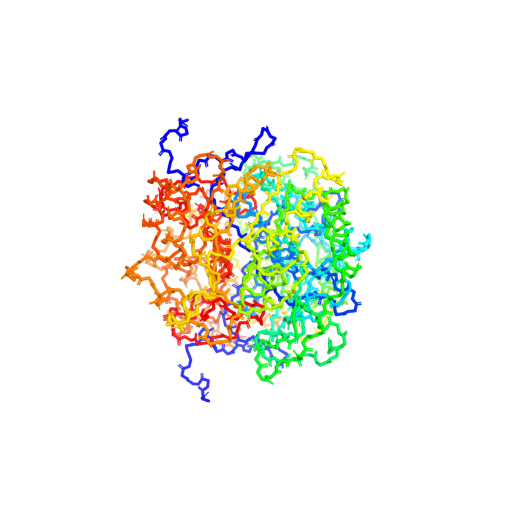1
ATOM 1764 N N . ILE A 1 223 ? 3.51 -21.422 -25.75 1 98.81 223 ILE A N 1
ATOM 1765 C CA . ILE A 1 223 ? 3.967 -20.141 -25.219 1 98.81 223 ILE A CA 1
ATOM 1766 C C . ILE A 1 223 ? 5.379 -19.859 -25.719 1 98.81 223 ILE A C 1
ATOM 1768 O O . ILE A 1 223 ? 5.668 -18.734 -26.156 1 98.81 223 ILE A O 1
ATOM 1772 N N . LYS A 1 224 ? 6.258 -20.766 -25.703 1 98.12 224 LYS A N 1
ATOM 1773 C CA . LYS A 1 224 ? 7.645 -20.594 -26.125 1 98.12 224 LYS A CA 1
ATOM 1774 C C . LYS A 1 224 ? 7.73 -20.141 -27.578 1 98.12 224 LYS A C 1
ATOM 1776 O O . LYS A 1 224 ? 8.633 -19.391 -27.953 1 98.12 224 LYS A O 1
ATOM 1781 N N . GLN A 1 225 ? 6.824 -20.594 -28.344 1 97.56 225 GLN A N 1
ATOM 1782 C CA . GLN A 1 225 ? 6.805 -20.219 -29.766 1 97.56 225 GLN A CA 1
ATOM 1783 C C . GLN A 1 225 ? 6.352 -18.781 -29.953 1 97.56 225 GLN A C 1
ATOM 1785 O O . GLN A 1 225 ? 6.633 -18.156 -30.984 1 97.56 225 GLN A O 1
ATOM 1790 N N . ARG A 1 226 ? 5.68 -18.297 -28.953 1 97.25 226 ARG A N 1
ATOM 1791 C CA . ARG A 1 226 ? 5.008 -17 -29.109 1 97.25 226 ARG A CA 1
ATOM 1792 C C . ARG A 1 226 ? 5.828 -15.883 -28.469 1 97.25 226 ARG A C 1
ATOM 1794 O O . ARG A 1 226 ? 5.621 -14.711 -28.781 1 97.25 226 ARG A O 1
ATOM 1801 N N . ILE A 1 227 ? 6.688 -16.203 -27.578 1 97.31 227 ILE A N 1
ATOM 1802 C CA . ILE A 1 227 ? 7.395 -15.156 -26.844 1 97.31 227 ILE A CA 1
ATOM 1803 C C . ILE A 1 227 ? 8.898 -15.32 -27.031 1 97.31 227 ILE A C 1
ATOM 1805 O O . ILE A 1 227 ? 9.359 -16.328 -27.578 1 97.31 227 ILE A O 1
ATOM 1809 N N . ASP A 1 228 ? 9.727 -14.273 -26.625 1 95.38 228 ASP A N 1
ATOM 1810 C CA . ASP A 1 228 ? 11.188 -14.305 -26.703 1 95.38 228 ASP A CA 1
ATOM 1811 C C . ASP A 1 228 ? 11.766 -15.375 -25.797 1 95.38 228 ASP A C 1
ATOM 1813 O O . ASP A 1 228 ? 11.297 -15.562 -24.672 1 95.38 228 ASP A O 1
ATOM 1817 N N . ASP A 1 229 ? 12.742 -16.078 -26.25 1 93.06 229 ASP A N 1
ATOM 1818 C CA . ASP A 1 229 ? 13.367 -17.188 -25.531 1 93.06 229 ASP A CA 1
ATOM 1819 C C . ASP A 1 229 ? 13.984 -16.719 -24.219 1 93.06 229 ASP A C 1
ATOM 1821 O O . ASP A 1 229 ? 14.188 -17.516 -23.297 1 93.06 229 ASP A O 1
ATOM 1825 N N . LYS A 1 230 ? 14.266 -15.5 -24.141 1 95.5 230 LYS A N 1
ATOM 1826 C CA . LYS A 1 230 ? 14.906 -14.953 -22.953 1 95.5 230 LYS A CA 1
ATOM 1827 C C . LYS A 1 230 ? 13.906 -14.773 -21.812 1 95.5 230 LYS A C 1
ATOM 1829 O O . LYS A 1 230 ? 14.297 -14.57 -20.672 1 95.5 230 LYS A O 1
ATOM 1834 N N . VAL A 1 231 ? 12.633 -14.805 -22.094 1 97.94 231 VAL A N 1
ATOM 1835 C CA . VAL A 1 231 ? 11.609 -14.641 -21.062 1 97.94 231 VAL A CA 1
ATOM 1836 C C . VAL A 1 231 ? 11.422 -15.953 -20.312 1 97.94 231 VAL A C 1
ATOM 1838 O O . VAL A 1 231 ? 11.07 -16.984 -20.906 1 97.94 231 VAL A O 1
ATOM 1841 N N . PRO A 1 232 ? 11.68 -15.93 -19.047 1 98.38 232 PRO A N 1
ATOM 1842 C CA . PRO A 1 232 ? 11.547 -17.188 -18.297 1 98.38 232 PRO A CA 1
ATOM 1843 C C . PRO A 1 232 ? 10.086 -17.609 -18.109 1 98.38 232 PRO A C 1
ATOM 1845 O O . PRO A 1 232 ? 9.219 -16.75 -17.922 1 98.38 232 PRO A O 1
ATOM 1848 N N . ILE A 1 233 ? 9.852 -18.891 -18.125 1 98.69 233 ILE A N 1
ATOM 1849 C CA . ILE A 1 233 ? 8.562 -19.5 -17.828 1 98.69 233 ILE A CA 1
ATOM 1850 C C . ILE A 1 233 ? 8.633 -20.25 -16.5 1 98.69 233 ILE A C 1
ATOM 1852 O O . ILE A 1 233 ? 9.547 -21.047 -16.281 1 98.69 233 ILE A O 1
ATOM 1856 N N . PHE A 1 234 ? 7.742 -19.875 -15.578 1 98.88 234 PHE A N 1
ATOM 1857 C CA . PHE A 1 234 ? 7.598 -20.562 -14.297 1 98.88 234 PHE A CA 1
ATOM 1858 C C . PHE A 1 234 ? 6.359 -21.438 -14.289 1 98.88 234 PHE A C 1
ATOM 1860 O O . PHE A 1 234 ? 5.426 -21.219 -15.062 1 98.88 234 PHE A O 1
ATOM 1867 N N . ILE A 1 235 ? 6.359 -22.484 -13.453 1 98.94 235 ILE A N 1
ATOM 1868 C CA . ILE A 1 235 ? 5.199 -23.359 -13.281 1 98.94 235 ILE A CA 1
ATOM 1869 C C . ILE A 1 235 ? 4.824 -23.438 -11.805 1 98.94 235 ILE A C 1
ATOM 1871 O O . ILE A 1 235 ? 5.66 -23.781 -10.961 1 98.94 235 ILE A O 1
ATOM 1875 N N . LYS A 1 236 ? 3.637 -23.031 -11.469 1 98.81 236 LYS A N 1
ATOM 1876 C CA . LYS A 1 236 ? 3.104 -23.438 -10.172 1 98.81 236 LYS A CA 1
ATOM 1877 C C . LYS A 1 236 ? 2.617 -24.875 -10.211 1 98.81 236 LYS A C 1
ATOM 1879 O O . LYS A 1 236 ? 1.579 -25.172 -10.812 1 98.81 236 LYS A O 1
ATOM 1884 N N . LEU A 1 237 ? 3.275 -25.719 -9.539 1 98.5 237 LEU A N 1
ATOM 1885 C CA . LEU A 1 237 ? 3.031 -27.156 -9.711 1 98.5 237 LEU A CA 1
ATOM 1886 C C . LEU A 1 237 ? 2.488 -27.766 -8.43 1 98.5 237 LEU A C 1
ATOM 1888 O O . LEU A 1 237 ? 3.105 -27.656 -7.371 1 98.5 237 LEU A O 1
ATOM 1892 N N . ALA A 1 238 ? 1.358 -28.391 -8.531 1 97 238 ALA A N 1
ATOM 1893 C CA . ALA A 1 238 ? 0.882 -29.234 -7.43 1 97 238 ALA A CA 1
ATOM 1894 C C . ALA A 1 238 ? 1.734 -30.5 -7.293 1 97 238 ALA A C 1
ATOM 1896 O O . ALA A 1 238 ? 1.788 -31.312 -8.203 1 97 238 ALA A O 1
ATOM 1897 N N . MET A 1 239 ? 2.299 -30.641 -6.164 1 95.69 239 MET A N 1
ATOM 1898 C CA . MET A 1 239 ? 3.162 -31.797 -5.93 1 95.69 239 MET A CA 1
ATOM 1899 C C . MET A 1 239 ? 2.338 -33.031 -5.555 1 95.69 239 MET A C 1
ATOM 1901 O O . MET A 1 239 ? 2.797 -34.156 -5.711 1 95.69 239 MET A O 1
ATOM 1905 N N . CYS A 1 240 ? 1.176 -32.781 -5.086 1 92.56 240 CYS A N 1
ATOM 1906 C CA . CYS A 1 240 ? 0.263 -33.875 -4.762 1 92.56 240 CYS A CA 1
ATOM 1907 C C . CYS A 1 240 ? -1.157 -33.344 -4.57 1 92.56 240 CYS A C 1
ATOM 1909 O O . CYS A 1 240 ? -1.372 -32.156 -4.453 1 92.56 240 CYS A O 1
ATOM 1911 N N . ASP A 1 241 ? -2.111 -34.281 -4.539 1 92.06 241 ASP A N 1
ATOM 1912 C CA . ASP A 1 241 ? -3.523 -33.938 -4.438 1 92.06 241 ASP A CA 1
ATOM 1913 C C . ASP A 1 241 ? -3.928 -33.688 -2.984 1 92.06 241 ASP A C 1
ATOM 1915 O O . ASP A 1 241 ? -4.98 -33.125 -2.711 1 92.06 241 ASP A O 1
ATOM 1919 N N . ASN A 1 242 ? -3.162 -34.031 -2 1 87.44 242 ASN A N 1
ATOM 1920 C CA . ASN A 1 242 ? -3.51 -34.031 -0.583 1 87.44 242 ASN A CA 1
ATOM 1921 C C . ASN A 1 242 ? -4.805 -34.781 -0.322 1 87.44 242 ASN A C 1
ATOM 1923 O O . ASN A 1 242 ? -5.652 -34.344 0.447 1 87.44 242 ASN A O 1
ATOM 1927 N N . SER A 1 243 ? -5.086 -35.812 -0.993 1 78.81 243 SER A N 1
ATOM 1928 C CA . SER A 1 243 ? -6.324 -36.594 -0.863 1 78.81 243 SER A CA 1
ATOM 1929 C C . SER A 1 243 ? -6.172 -37.719 0.149 1 78.81 243 SER A C 1
ATOM 1931 O O . SER A 1 243 ? -5.09 -38.281 0.292 1 78.81 243 SER A O 1
ATOM 1933 N N . GLN A 1 244 ? -6.984 -37.781 1.456 1 60.72 244 GLN A N 1
ATOM 1934 C CA . GLN A 1 244 ? -6.992 -38.781 2.523 1 60.72 244 GLN A CA 1
ATOM 1935 C C . GLN A 1 244 ? -7.023 -40.188 1.956 1 60.72 244 GLN A C 1
ATOM 1937 O O . GLN A 1 244 ? -6.793 -41.188 2.682 1 60.72 244 GLN A O 1
ATOM 1942 N N . ASP A 1 245 ? -7.801 -40.344 0.981 1 51.22 245 ASP A N 1
ATOM 1943 C CA . ASP A 1 245 ? -7.992 -41.719 0.608 1 51.22 245 ASP A CA 1
ATOM 1944 C C . ASP A 1 245 ? -6.664 -42.375 0.248 1 51.22 245 ASP A C 1
ATOM 1946 O O . ASP A 1 245 ? -6.309 -42.469 -0.929 1 51.22 245 ASP A O 1
ATOM 1950 N N . ASP A 1 246 ? -5.754 -42.094 0.964 1 45.69 246 ASP A N 1
ATOM 1951 C CA . ASP A 1 246 ? -4.512 -42.844 0.819 1 45.69 246 ASP A CA 1
ATOM 1952 C C . ASP A 1 246 ? -4.785 -44.281 0.42 1 45.69 246 ASP A C 1
ATOM 1954 O O . ASP A 1 246 ? -3.889 -44.969 -0.056 1 45.69 246 ASP A O 1
ATOM 1958 N N . ASP A 1 247 ? -5.852 -44.719 0.953 1 44.78 247 ASP A N 1
ATOM 1959 C CA . ASP A 1 247 ? -6.059 -46.094 0.559 1 44.78 247 ASP A CA 1
ATOM 1960 C C . ASP A 1 247 ? -6.285 -46.219 -0.947 1 44.78 247 ASP A C 1
ATOM 1962 O O . ASP A 1 247 ? -6.262 -47.312 -1.499 1 44.78 247 ASP A O 1
ATOM 1966 N N . HIS A 1 248 ? -6.836 -45.344 -1.552 1 48.88 248 HIS A N 1
ATOM 1967 C CA . HIS A 1 248 ? -6.977 -45.406 -3.004 1 48.88 248 HIS A CA 1
ATOM 1968 C C . HIS A 1 248 ? -5.848 -44.625 -3.686 1 48.88 248 HIS A C 1
ATOM 1970 O O . HIS A 1 248 ? -6.047 -44.031 -4.75 1 48.88 248 HIS A O 1
ATOM 1976 N N . HIS A 1 249 ? -4.711 -44.594 -3.025 1 52.5 249 HIS A N 1
ATOM 1977 C CA . HIS A 1 249 ? -3.377 -44.031 -3.26 1 52.5 249 HIS A CA 1
ATOM 1978 C C . HIS A 1 249 ? -2.947 -44.25 -4.711 1 52.5 249 HIS A C 1
ATOM 1980 O O . HIS A 1 249 ? -2.217 -43.406 -5.262 1 52.5 249 HIS A O 1
ATOM 1986 N N . GLU A 1 250 ? -3.488 -45.281 -5.234 1 54.72 250 GLU A N 1
ATOM 1987 C CA . GLU A 1 250 ? -2.902 -45.625 -6.527 1 54.72 250 GLU A CA 1
ATOM 1988 C C . GLU A 1 250 ? -3.42 -44.719 -7.633 1 54.72 250 GLU A C 1
ATOM 1990 O O . GLU A 1 250 ? -2.82 -44.625 -8.711 1 54.72 250 GLU A O 1
ATOM 1995 N N . GLU A 1 251 ? -4.531 -43.844 -7.285 1 70.75 251 GLU A N 1
ATOM 1996 C CA . GLU A 1 251 ? -5.105 -43.156 -8.438 1 70.75 251 GLU A CA 1
ATOM 1997 C C . GLU A 1 251 ? -4.953 -41.656 -8.32 1 70.75 251 GLU A C 1
ATOM 1999 O O . GLU A 1 251 ? -5.508 -40.906 -9.117 1 70.75 251 GLU A O 1
ATOM 2004 N N . CYS A 1 252 ? -4.125 -41.281 -7.344 1 86.88 252 CYS A N 1
ATOM 2005 C CA . CYS A 1 252 ? -4.023 -39.844 -7.176 1 86.88 252 CYS A CA 1
ATOM 2006 C C . CYS A 1 252 ? -2.703 -39.312 -7.73 1 86.88 252 CYS A C 1
ATOM 2008 O O . CYS A 1 252 ? -1.811 -40.094 -8.062 1 86.88 252 CYS A O 1
ATOM 2010 N N . TRP A 1 253 ? -2.686 -38 -8.008 1 93.5 253 TRP A N 1
ATOM 2011 C CA . TRP A 1 253 ? -1.441 -37.312 -8.328 1 93.5 253 TRP A CA 1
ATOM 2012 C C . TRP A 1 253 ? -0.495 -37.312 -7.133 1 93.5 253 TRP A C 1
ATOM 2014 O O . TRP A 1 253 ? -0.866 -36.906 -6.039 1 93.5 253 TRP A O 1
ATOM 2024 N N . THR A 1 254 ? 0.713 -37.906 -7.297 1 91.75 254 THR A N 1
ATOM 2025 C CA . THR A 1 254 ? 1.627 -38.125 -6.184 1 91.75 254 THR A CA 1
ATOM 2026 C C . THR A 1 254 ? 2.902 -37.312 -6.352 1 91.75 254 THR A C 1
ATOM 2028 O O . THR A 1 254 ? 3.211 -36.844 -7.449 1 91.75 254 THR A O 1
ATOM 2031 N N . PRO A 1 255 ? 3.645 -37.188 -5.242 1 93.19 255 PRO A N 1
ATOM 2032 C CA . PRO A 1 255 ? 4.938 -36.531 -5.348 1 93.19 255 PRO A CA 1
ATOM 2033 C C . PRO A 1 255 ? 5.883 -37.188 -6.336 1 93.19 255 PRO A C 1
ATOM 2035 O O . PRO A 1 255 ? 6.652 -36.531 -7.027 1 93.19 255 PRO A O 1
ATOM 2038 N N . LYS A 1 256 ? 5.812 -38.5 -6.426 1 93.69 256 LYS A N 1
ATOM 2039 C CA . LYS A 1 256 ? 6.648 -39.25 -7.367 1 93.69 256 LYS A CA 1
ATOM 2040 C C . LYS A 1 256 ? 6.352 -38.812 -8.805 1 93.69 256 LYS A C 1
ATOM 2042 O O . LYS A 1 256 ? 7.27 -38.625 -9.602 1 93.69 256 LYS A O 1
ATOM 2047 N N . GLU A 1 257 ? 5.109 -38.75 -9.125 1 96 257 GLU A N 1
ATOM 2048 C CA . GLU A 1 257 ? 4.727 -38.312 -10.461 1 96 257 GLU A CA 1
ATOM 2049 C C . GLU A 1 257 ? 5.121 -36.875 -10.711 1 96 257 GLU A C 1
ATOM 2051 O O . GLU A 1 257 ? 5.551 -36.5 -11.812 1 96 257 GLU A O 1
ATOM 2056 N N . ALA A 1 258 ? 4.945 -36.062 -9.695 1 97.44 258 ALA A N 1
ATOM 2057 C CA . ALA A 1 258 ? 5.305 -34.656 -9.82 1 97.44 258 ALA A CA 1
ATOM 2058 C C . ALA A 1 258 ? 6.797 -34.5 -10.094 1 97.44 258 ALA A C 1
ATOM 2060 O O . ALA A 1 258 ? 7.199 -33.656 -10.906 1 97.44 258 ALA A O 1
ATOM 2061 N N . VAL A 1 259 ? 7.586 -35.25 -9.383 1 97.25 259 VAL A N 1
ATOM 2062 C CA . VAL A 1 259 ? 9.031 -35.188 -9.57 1 97.25 259 VAL A CA 1
ATOM 2063 C C . VAL A 1 259 ? 9.383 -35.656 -10.984 1 97.25 259 VAL A C 1
ATOM 2065 O O . VAL A 1 259 ? 10.242 -35.062 -11.633 1 97.25 259 VAL A O 1
ATOM 2068 N N . LYS A 1 260 ? 8.719 -36.688 -11.461 1 97.94 260 LYS A N 1
ATOM 2069 C CA . LYS A 1 260 ? 8.906 -37.125 -12.836 1 97.9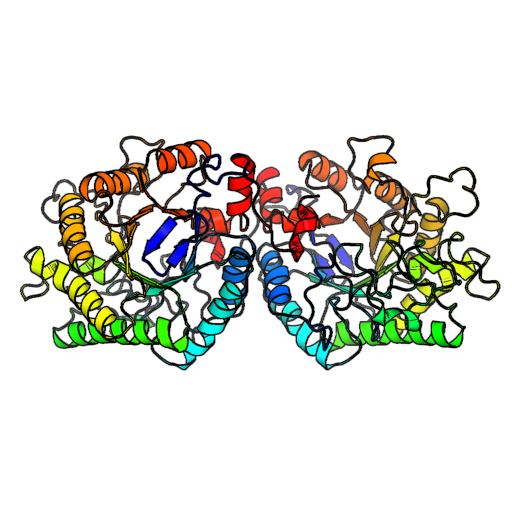4 260 LYS A CA 1
ATOM 2070 C C . LYS A 1 260 ? 8.539 -36.031 -13.836 1 97.94 260 LYS A C 1
ATOM 2072 O O . LYS A 1 260 ? 9.258 -35.812 -14.812 1 97.94 260 LYS A O 1
ATOM 2077 N N . LEU A 1 261 ? 7.457 -35.406 -13.609 1 98.75 261 LEU A N 1
ATOM 2078 C CA . LEU A 1 261 ? 7.039 -34.281 -14.469 1 98.75 261 LEU A CA 1
ATOM 2079 C C . LEU A 1 261 ? 8.062 -33.156 -14.438 1 98.75 261 LEU A C 1
ATOM 2081 O O . LEU A 1 261 ? 8.297 -32.5 -15.453 1 98.75 261 LEU A O 1
ATOM 2085 N N . ALA A 1 262 ? 8.641 -32.875 -13.312 1 98.69 262 ALA A N 1
ATOM 2086 C CA . ALA A 1 262 ? 9.625 -31.812 -13.172 1 98.69 262 ALA A CA 1
ATOM 2087 C C . ALA A 1 262 ? 10.766 -31.984 -14.164 1 98.69 262 ALA A C 1
ATOM 2089 O O . ALA A 1 262 ? 11.234 -31 -14.75 1 98.69 262 ALA A O 1
ATOM 2090 N N . ASP A 1 263 ? 11.203 -33.219 -14.352 1 98.56 263 ASP A N 1
ATOM 2091 C CA . ASP A 1 263 ? 12.258 -33.469 -15.328 1 98.56 263 ASP A CA 1
ATOM 2092 C C . ASP A 1 263 ? 11.812 -33.062 -16.734 1 98.56 263 ASP A C 1
ATOM 2094 O O . ASP A 1 263 ? 12.594 -32.469 -17.484 1 98.56 263 ASP A O 1
ATOM 2098 N N . ARG A 1 264 ? 10.578 -33.406 -17.078 1 98.69 264 ARG A N 1
ATOM 2099 C CA . ARG A 1 264 ? 10.039 -33.031 -18.391 1 98.69 264 ARG A CA 1
ATOM 2100 C C . ARG A 1 264 ? 9.938 -31.516 -18.531 1 98.69 264 ARG A C 1
ATOM 2102 O O . ARG A 1 264 ? 10.148 -30.969 -19.609 1 98.69 264 ARG A O 1
ATOM 2109 N N . LEU A 1 265 ? 9.5 -30.859 -17.453 1 98.81 265 LEU A N 1
ATOM 2110 C CA . LEU A 1 265 ? 9.383 -29.406 -17.453 1 98.81 265 LEU A CA 1
ATOM 2111 C C . LEU A 1 265 ? 10.734 -28.75 -17.734 1 98.81 265 LEU A C 1
ATOM 2113 O O . LEU A 1 265 ? 10.82 -27.797 -18.516 1 98.81 265 LEU A O 1
ATOM 2117 N N . ILE A 1 266 ? 11.773 -29.234 -17.062 1 98.19 266 ILE A N 1
ATOM 2118 C CA . ILE A 1 266 ? 13.125 -28.719 -17.25 1 98.19 266 ILE A CA 1
ATOM 2119 C C . ILE A 1 266 ? 13.555 -28.906 -18.703 1 98.19 266 ILE A C 1
ATOM 2121 O O . ILE A 1 266 ? 14.109 -28 -19.312 1 98.19 266 ILE A O 1
ATOM 2125 N N . ASP A 1 267 ? 13.234 -30.078 -19.266 1 98 267 ASP A N 1
ATOM 2126 C CA . ASP A 1 267 ? 13.562 -30.375 -20.656 1 98 267 ASP A CA 1
ATOM 2127 C C . ASP A 1 267 ? 12.859 -29.406 -21.609 1 98 267 ASP A C 1
ATOM 2129 O O . ASP A 1 267 ? 13.359 -29.125 -22.703 1 98 267 ASP A O 1
ATOM 2133 N N . HIS A 1 268 ? 11.727 -28.922 -21.188 1 98 268 HIS A N 1
ATOM 2134 C CA . HIS A 1 268 ? 10.953 -28.016 -22.016 1 98 268 HIS A CA 1
ATOM 2135 C C . HIS A 1 268 ? 11.305 -26.562 -21.703 1 98 268 HIS A C 1
ATOM 2137 O O . HIS A 1 268 ? 10.633 -25.641 -22.172 1 98 268 HIS A O 1
ATOM 2143 N N . GLY A 1 269 ? 12.273 -26.281 -20.844 1 96.75 269 GLY A N 1
ATOM 2144 C CA . GLY A 1 269 ? 12.852 -24.953 -20.703 1 96.75 269 GLY A CA 1
ATOM 2145 C C . GLY A 1 269 ? 12.266 -24.172 -19.547 1 96.75 269 GLY A C 1
ATOM 2146 O O . GLY A 1 269 ? 12.414 -22.953 -19.469 1 96.75 269 GLY A O 1
ATOM 2147 N N . VAL A 1 270 ? 11.562 -24.797 -18.625 1 98.19 270 VAL A N 1
ATOM 2148 C CA . VAL A 1 270 ? 11.008 -24.141 -17.453 1 98.19 270 VAL A CA 1
ATOM 2149 C C . VAL A 1 270 ? 12.148 -23.688 -16.531 1 98.19 270 VAL A C 1
ATOM 2151 O O . VAL A 1 270 ? 13.07 -24.453 -16.25 1 98.19 270 VAL A O 1
ATOM 2154 N N . SER A 1 271 ? 12.07 -22.453 -16.047 1 98 271 SER A N 1
ATOM 2155 C CA . SER A 1 271 ? 13.172 -21.844 -15.297 1 98 271 SER A CA 1
ATOM 2156 C C . SER A 1 271 ? 12.961 -21.984 -13.789 1 98 271 SER A C 1
ATOM 2158 O O . SER A 1 271 ? 13.914 -21.891 -13.016 1 98 271 SER A O 1
ATOM 2160 N N . MET A 1 272 ? 11.727 -22.141 -13.367 1 98.69 272 MET A N 1
ATOM 2161 C CA . MET A 1 272 ? 11.438 -22.203 -11.938 1 98.69 272 MET A CA 1
ATOM 2162 C C . MET A 1 272 ? 10.133 -22.938 -11.68 1 98.69 272 MET A C 1
ATOM 2164 O O . MET A 1 272 ? 9.164 -22.797 -12.43 1 98.69 272 MET A O 1
ATOM 2168 N N . ILE A 1 273 ? 10.133 -23.734 -10.703 1 98.81 273 ILE A N 1
ATOM 2169 C CA . ILE A 1 273 ? 8.93 -24.422 -10.242 1 98.81 273 ILE A CA 1
ATOM 2170 C C . ILE A 1 273 ? 8.508 -23.875 -8.875 1 98.81 273 ILE A C 1
ATOM 2172 O O . ILE A 1 273 ? 9.305 -23.859 -7.938 1 98.81 273 ILE A O 1
ATOM 2176 N N . ASP A 1 274 ? 7.348 -23.312 -8.797 1 98.75 274 ASP A N 1
ATOM 2177 C CA . ASP A 1 274 ? 6.695 -22.828 -7.582 1 98.75 274 ASP A CA 1
ATOM 2178 C C . ASP A 1 274 ? 5.82 -23.906 -6.961 1 98.75 274 ASP A C 1
ATOM 2180 O O . ASP A 1 274 ? 4.727 -24.188 -7.457 1 98.75 274 ASP A O 1
ATOM 2184 N N . VAL A 1 275 ? 6.203 -24.406 -5.809 1 97.75 275 VAL A N 1
ATOM 2185 C CA . VAL A 1 275 ? 5.637 -25.625 -5.242 1 97.75 275 VAL A CA 1
ATOM 2186 C C . VAL A 1 275 ? 4.32 -25.297 -4.535 1 97.75 275 VAL A C 1
ATOM 2188 O O . VAL A 1 275 ? 4.238 -24.328 -3.787 1 97.75 275 VAL A O 1
ATOM 2191 N N . THR A 1 276 ? 3.336 -26.109 -4.809 1 96.44 276 THR A N 1
ATOM 2192 C CA . THR A 1 276 ? 2.07 -26.078 -4.082 1 96.44 276 THR A CA 1
ATOM 2193 C C . THR A 1 276 ? 1.515 -27.484 -3.914 1 96.44 276 THR A C 1
ATOM 2195 O O . THR A 1 276 ? 2.199 -28.469 -4.211 1 96.44 276 THR A O 1
ATOM 2198 N N . SER A 1 277 ? 0.344 -27.641 -3.283 1 93.44 277 SER A N 1
ATOM 2199 C CA . SER A 1 277 ? -0.312 -28.938 -3.146 1 93.44 277 SER A CA 1
ATOM 2200 C C . SER A 1 277 ? -1.807 -28.766 -2.887 1 93.44 277 SER A C 1
ATOM 2202 O O . SER A 1 277 ? -2.256 -27.703 -2.467 1 93.44 277 SER A O 1
ATOM 2204 N N . GLY A 1 278 ? -2.514 -29.75 -3.248 1 91.69 278 GLY A N 1
ATOM 2205 C CA . GLY A 1 278 ? -3.928 -29.828 -2.916 1 91.69 278 GLY A CA 1
ATOM 2206 C C . GLY A 1 278 ? -4.793 -28.938 -3.789 1 91.69 278 GLY A C 1
ATOM 2207 O O . GLY A 1 278 ? -4.363 -28.5 -4.863 1 91.69 278 GLY A O 1
ATOM 2208 N N . GLY A 1 279 ? -6.074 -28.844 -3.398 1 90.69 279 GLY A N 1
ATOM 2209 C CA . GLY A 1 279 ? -7.035 -27.953 -4.035 1 90.69 279 GLY A CA 1
ATOM 2210 C C . GLY A 1 279 ? -7.906 -28.656 -5.062 1 90.69 279 GLY A C 1
ATOM 2211 O O . GLY A 1 279 ? -8.852 -28.078 -5.582 1 90.69 279 GLY A O 1
ATOM 2212 N N . ILE A 1 280 ? -7.641 -29.922 -5.309 1 92 280 ILE A N 1
ATOM 2213 C CA . ILE A 1 280 ? -8.328 -30.625 -6.379 1 92 280 ILE A CA 1
ATOM 2214 C C . ILE A 1 280 ? -9.547 -31.359 -5.812 1 92 280 ILE A C 1
ATOM 2216 O O . ILE A 1 280 ? -10.477 -31.688 -6.547 1 92 280 ILE A O 1
ATOM 2220 N N . VAL A 1 281 ? -9.492 -31.609 -4.547 1 87.12 281 VAL A N 1
ATOM 2221 C CA . VAL A 1 281 ? -10.625 -32.25 -3.893 1 87.12 281 VAL A CA 1
ATOM 2222 C C . VAL A 1 281 ? -11.18 -31.359 -2.801 1 87.12 281 VAL A C 1
ATOM 2224 O O . VAL A 1 281 ? -10.438 -30.594 -2.184 1 87.12 281 VAL A O 1
ATOM 2227 N N . ASN A 1 282 ? -12.461 -31.375 -2.57 1 79.25 282 ASN A N 1
ATOM 2228 C CA . ASN A 1 282 ? -13.141 -30.531 -1.604 1 79.25 282 ASN A CA 1
ATOM 2229 C C . ASN A 1 282 ? -12.727 -30.859 -0.173 1 79.25 282 ASN A C 1
ATOM 2231 O O . ASN A 1 282 ? -12.688 -29.969 0.686 1 79.25 282 ASN A O 1
ATOM 2235 N N . HIS A 1 283 ? -12.492 -32.062 0.143 1 70.5 283 HIS A N 1
ATOM 2236 C CA . HIS A 1 283 ? -12.172 -32.438 1.507 1 70.5 283 HIS A CA 1
ATOM 2237 C C . HIS A 1 283 ? -10.688 -32.781 1.647 1 70.5 283 HIS A C 1
ATOM 2239 O O . HIS A 1 283 ? -10.312 -33.688 2.393 1 70.5 283 HIS A O 1
ATOM 2245 N N . GLY A 1 284 ? -9.961 -32 0.991 1 68.69 284 GLY A N 1
ATOM 2246 C CA . GLY A 1 284 ? -8.539 -32.281 1.116 1 68.69 284 GLY A CA 1
ATOM 2247 C C . GLY A 1 284 ? -7.961 -31.812 2.441 1 68.69 284 GLY A C 1
ATOM 2248 O O . GLY A 1 284 ? -8.43 -30.828 3.021 1 68.69 284 GLY A O 1
ATOM 2249 N N . LYS A 1 285 ? -7.062 -32.625 2.965 1 70.69 285 LYS A N 1
ATOM 2250 C CA . LYS A 1 285 ? -6.387 -32.25 4.207 1 70.69 285 LYS A CA 1
ATOM 2251 C C . LYS A 1 285 ? -5.387 -31.125 3.977 1 70.69 285 LYS A C 1
ATOM 2253 O O . LYS A 1 285 ? -4.727 -31.078 2.936 1 70.69 285 LYS A O 1
ATOM 2258 N N . SER A 1 286 ? -5.383 -30.203 4.879 1 70.38 286 SER A N 1
ATOM 2259 C CA . SER A 1 286 ? -4.367 -29.156 4.82 1 70.38 286 SER A CA 1
ATOM 2260 C C . SER A 1 286 ? -2.961 -29.75 4.859 1 70.38 286 SER A C 1
ATOM 2262 O O . SER A 1 286 ? -2.713 -30.719 5.559 1 70.38 286 SER A O 1
ATOM 2264 N N . ARG A 1 287 ? -2.135 -29.172 4.129 1 72.25 287 ARG A N 1
ATOM 2265 C CA . ARG A 1 287 ? -0.762 -29.656 4.086 1 72.25 287 ARG A CA 1
ATOM 2266 C C . ARG A 1 287 ? -0.096 -29.547 5.453 1 72.25 287 ARG A C 1
ATOM 2268 O O . ARG A 1 287 ? 0.742 -30.375 5.809 1 72.25 287 ARG A O 1
ATOM 2275 N N . TYR A 1 288 ? -0.442 -28.484 6.098 1 70.62 288 TYR A N 1
ATOM 2276 C CA . TYR A 1 288 ? 0.12 -28.344 7.434 1 70.62 288 TYR A CA 1
ATOM 2277 C C . TYR A 1 288 ? -0.115 -29.609 8.266 1 70.62 288 TYR A C 1
ATOM 2279 O O . TYR A 1 288 ? 0.769 -30.047 9 1 70.62 288 TYR A O 1
ATOM 2287 N N . LEU A 1 289 ? -1.231 -30.234 7.934 1 67.38 289 LEU A N 1
ATOM 2288 C CA . LEU A 1 289 ? -1.623 -31.391 8.719 1 67.38 289 LEU A CA 1
ATOM 2289 C C . LEU A 1 289 ? -0.933 -32.656 8.195 1 67.38 289 LEU A C 1
ATOM 2291 O O . LEU A 1 289 ? -0.787 -33.625 8.93 1 67.38 289 LEU A O 1
ATOM 2295 N N . LEU A 1 290 ? -0.421 -32.531 7.035 1 71.31 290 LEU A N 1
ATOM 2296 C CA . LEU A 1 290 ? 0.144 -33.719 6.395 1 71.31 290 LEU A CA 1
ATOM 2297 C C . LEU A 1 290 ? 1.644 -33.812 6.652 1 71.31 290 LEU A C 1
ATOM 2299 O O . LEU A 1 290 ? 2.24 -34.875 6.492 1 71.31 290 LEU A O 1
ATOM 2303 N N . ASN A 1 291 ? 2.166 -32.719 7.148 1 79.38 291 ASN A N 1
ATOM 2304 C CA . ASN A 1 291 ? 3.602 -32.719 7.414 1 79.38 291 ASN A CA 1
ATOM 2305 C C . ASN A 1 291 ? 3.953 -33.562 8.625 1 79.38 291 ASN A C 1
ATOM 2307 O O . ASN A 1 291 ? 3.297 -33.469 9.664 1 79.38 291 ASN A O 1
ATOM 2311 N N . GLU A 1 292 ? 4.852 -34.375 8.484 1 77.19 292 GLU A N 1
ATOM 2312 C CA . GLU A 1 292 ? 5.348 -35.125 9.633 1 77.19 292 GLU A CA 1
ATOM 2313 C C . GLU A 1 292 ? 5.91 -34.188 10.695 1 77.19 292 GLU A C 1
ATOM 2315 O O . GLU A 1 292 ? 5.621 -34.344 11.891 1 77.19 292 GLU A O 1
ATOM 2320 N N . ASP A 1 293 ? 6.691 -33.25 10.281 1 83.5 293 ASP A N 1
ATOM 2321 C CA . ASP A 1 293 ? 7.223 -32.219 11.156 1 83.5 293 ASP A CA 1
ATOM 2322 C C . ASP A 1 293 ? 6.34 -30.969 11.117 1 83.5 293 ASP A C 1
ATOM 2324 O O . ASP A 1 293 ? 6.449 -30.156 10.195 1 83.5 293 ASP A O 1
ATOM 2328 N N . LYS A 1 294 ? 5.633 -30.734 12.125 1 81.25 294 LYS A N 1
ATOM 2329 C CA . LYS A 1 294 ? 4.625 -29.672 12.188 1 81.25 294 LYS A CA 1
ATOM 2330 C C . LYS A 1 294 ? 5.273 -28.297 12.328 1 81.25 294 LYS A C 1
ATOM 2332 O O . LYS A 1 294 ? 4.617 -27.281 12.141 1 81.25 294 LYS A O 1
ATOM 2337 N N . SER A 1 295 ? 6.465 -28.328 12.641 1 83.88 295 SER A N 1
ATOM 2338 C CA . SER A 1 295 ? 7.16 -27.047 12.812 1 83.88 295 SER A CA 1
ATOM 2339 C C . SER A 1 295 ? 7.539 -26.438 11.469 1 83.88 295 SER A C 1
ATOM 2341 O O . SER A 1 295 ? 7.859 -25.25 11.383 1 83.88 295 SER A O 1
ATOM 2343 N N . LEU A 1 296 ? 7.5 -27.234 10.43 1 90.69 296 LEU A N 1
ATOM 2344 C CA . LEU A 1 296 ? 7.895 -26.75 9.109 1 90.69 296 LEU A CA 1
ATOM 2345 C C . LEU A 1 296 ? 6.727 -26.078 8.398 1 90.69 296 LEU A C 1
ATOM 2347 O O . LEU A 1 296 ? 5.582 -26.516 8.523 1 90.69 296 LEU A O 1
ATOM 2351 N N . PRO A 1 297 ? 7.051 -25.047 7.691 1 92.12 297 PRO A N 1
ATOM 2352 C CA . PRO A 1 297 ? 6.016 -24.484 6.828 1 92.12 297 PRO A CA 1
ATOM 2353 C C . PRO A 1 297 ? 5.445 -25.5 5.84 1 92.12 297 PRO A C 1
ATOM 2355 O O . PRO A 1 297 ? 6.129 -26.453 5.465 1 92.12 297 PRO A O 1
ATOM 2358 N N . ALA A 1 298 ? 4.258 -25.25 5.43 1 86.81 298 ALA A N 1
ATOM 2359 C CA . ALA A 1 298 ? 3.369 -26.203 4.789 1 86.81 298 ALA A CA 1
ATOM 2360 C C . ALA A 1 298 ? 4.031 -26.844 3.566 1 86.81 298 ALA A C 1
ATOM 2362 O O . ALA A 1 298 ? 3.957 -28.047 3.367 1 86.81 298 ALA A O 1
ATOM 2363 N N . GLN A 1 299 ? 4.723 -26.141 2.736 1 93.5 299 GLN A N 1
ATOM 2364 C CA . GLN A 1 299 ? 5.172 -26.656 1.444 1 93.5 299 GLN A CA 1
ATOM 2365 C C . GLN A 1 299 ? 6.648 -27.047 1.491 1 93.5 299 GLN A C 1
ATOM 2367 O O . GLN A 1 299 ? 7.184 -27.578 0.521 1 93.5 299 GLN A O 1
ATOM 2372 N N . VAL A 1 300 ? 7.312 -26.844 2.584 1 95.69 300 VAL A N 1
ATOM 2373 C CA . VAL A 1 300 ? 8.758 -26.984 2.674 1 95.69 300 VAL A CA 1
ATOM 2374 C C . VAL A 1 300 ? 9.148 -28.438 2.42 1 95.69 300 VAL A C 1
ATOM 2376 O O . VAL A 1 300 ? 10.07 -28.719 1.651 1 95.69 300 VAL A O 1
ATOM 2379 N N . PRO A 1 301 ? 8.445 -29.453 3.016 1 94.38 301 PRO A N 1
ATOM 2380 C CA . PRO A 1 301 ? 8.844 -30.844 2.738 1 94.38 301 PRO A CA 1
ATOM 2381 C C . PRO A 1 301 ? 8.766 -31.188 1.254 1 94.38 301 PRO A C 1
ATOM 2383 O O . PRO A 1 301 ? 9.625 -31.906 0.737 1 94.38 301 PRO A O 1
ATOM 2386 N N . LEU A 1 302 ? 7.816 -30.688 0.59 1 94.81 302 LEU A N 1
ATOM 2387 C CA . LEU A 1 302 ? 7.645 -30.953 -0.835 1 94.81 302 LEU A CA 1
ATOM 2388 C C . LEU A 1 302 ? 8.719 -30.234 -1.649 1 94.81 302 LEU A C 1
ATOM 2390 O O . LEU A 1 302 ? 9.266 -30.812 -2.596 1 94.81 302 LEU A O 1
ATOM 2394 N N . ALA A 1 303 ? 8.984 -29.016 -1.309 1 96.81 303 ALA A N 1
ATOM 2395 C CA . ALA A 1 303 ? 10.047 -28.266 -1.976 1 96.81 303 ALA A CA 1
ATOM 2396 C C . ALA A 1 303 ? 11.398 -28.953 -1.821 1 96.81 303 ALA A C 1
ATOM 2398 O O . ALA A 1 303 ? 12.172 -29.031 -2.777 1 96.81 303 ALA A O 1
ATOM 2399 N N . ARG A 1 304 ? 11.617 -29.469 -0.604 1 95.44 304 ARG A N 1
ATOM 2400 C CA . ARG A 1 304 ? 12.852 -30.188 -0.31 1 95.44 304 ARG A CA 1
ATOM 2401 C C . ARG A 1 304 ? 12.984 -31.422 -1.197 1 95.44 304 ARG A C 1
ATOM 2403 O O . ARG A 1 304 ? 14.062 -31.688 -1.747 1 95.44 304 ARG A O 1
ATOM 2410 N N . GLU A 1 305 ? 11.945 -32.125 -1.242 1 94.25 305 GLU A N 1
ATOM 2411 C CA . GLU A 1 305 ? 11.938 -33.312 -2.059 1 94.25 305 GLU A CA 1
ATOM 2412 C C . GLU A 1 305 ? 12.242 -33 -3.521 1 94.25 305 GLU A C 1
ATOM 2414 O O . GLU A 1 305 ? 13.055 -33.688 -4.156 1 94.25 305 GLU A O 1
ATOM 2419 N N . LEU A 1 306 ? 11.578 -32.031 -3.996 1 97.62 306 LEU A N 1
ATOM 2420 C CA . LEU A 1 306 ? 11.789 -31.641 -5.383 1 97.62 306 LEU A CA 1
ATOM 2421 C C . LEU A 1 306 ? 13.211 -31.141 -5.598 1 97.62 306 LEU A C 1
ATOM 2423 O O . LEU A 1 306 ? 13.852 -31.484 -6.598 1 97.62 306 LEU A O 1
ATOM 2427 N N . LYS A 1 307 ? 13.703 -30.328 -4.703 1 97.56 307 LYS A N 1
ATOM 2428 C CA . LYS A 1 307 ? 15.047 -29.766 -4.809 1 97.56 307 LYS A CA 1
ATOM 2429 C C . LYS A 1 307 ? 16.109 -30.859 -4.785 1 97.56 307 LYS A C 1
ATOM 2431 O O . LYS A 1 307 ? 17.094 -30.797 -5.523 1 97.56 307 LYS A O 1
ATOM 2436 N N . LYS A 1 308 ? 15.961 -31.797 -3.926 1 96.31 308 LYS A N 1
ATOM 2437 C CA . LYS A 1 308 ? 16.891 -32.906 -3.84 1 96.31 308 LYS A CA 1
ATOM 2438 C C . LYS A 1 308 ? 16.984 -33.656 -5.172 1 96.31 308 LYS A C 1
ATOM 2440 O O . LYS A 1 308 ? 18.078 -34.094 -5.559 1 96.31 308 LYS A O 1
ATOM 2445 N N . HIS A 1 309 ? 15.938 -33.75 -5.801 1 97.44 309 HIS A N 1
ATOM 2446 C CA . HIS A 1 309 ? 15.891 -34.469 -7.062 1 97.44 309 HIS A CA 1
ATOM 2447 C C . HIS A 1 309 ? 16.469 -33.656 -8.203 1 97.44 309 HIS A C 1
ATOM 2449 O O . HIS A 1 309 ? 17.281 -34.156 -8.984 1 97.44 309 HIS A O 1
ATOM 2455 N N . ILE A 1 310 ? 16.047 -32.406 -8.32 1 96.88 310 ILE A N 1
ATOM 2456 C CA . ILE A 1 310 ? 16.344 -31.641 -9.523 1 96.88 310 ILE A CA 1
ATOM 2457 C C . ILE A 1 310 ? 17.688 -30.938 -9.367 1 96.88 310 ILE A C 1
ATOM 2459 O O . ILE A 1 310 ? 18.297 -30.531 -10.359 1 96.88 310 ILE A O 1
ATOM 2463 N N . GLY A 1 311 ? 18.062 -30.672 -8.125 1 95 311 GLY A N 1
ATOM 2464 C CA . GLY A 1 311 ? 19.312 -29.953 -7.883 1 95 311 GLY A CA 1
ATOM 2465 C C . GLY A 1 311 ? 19.312 -28.547 -8.43 1 95 311 GLY A C 1
ATOM 2466 O O . GLY A 1 311 ? 18.391 -27.766 -8.148 1 95 311 GLY A O 1
ATOM 2467 N N . ASP A 1 312 ? 20.281 -28.219 -9.242 1 93.69 312 ASP A N 1
ATOM 2468 C CA . ASP A 1 312 ? 20.438 -26.859 -9.734 1 93.69 312 ASP A CA 1
ATOM 2469 C C . ASP A 1 312 ? 19.969 -26.734 -11.172 1 93.69 312 ASP A C 1
ATOM 2471 O O . ASP A 1 312 ? 20.188 -25.703 -11.82 1 93.69 312 ASP A O 1
ATOM 2475 N N . ARG A 1 313 ? 19.266 -27.75 -11.648 1 96.56 313 ARG A N 1
ATOM 2476 C CA . ARG A 1 313 ? 18.781 -27.75 -13.023 1 96.56 313 ARG A CA 1
ATOM 2477 C C . ARG A 1 313 ? 17.641 -26.766 -13.203 1 96.56 313 ARG A C 1
ATOM 2479 O O . ARG A 1 313 ? 17.359 -26.328 -14.328 1 96.56 313 ARG A O 1
ATOM 2486 N N . CYS A 1 314 ? 17.016 -26.438 -12.172 1 96.75 314 CYS A N 1
ATOM 2487 C CA . CYS A 1 314 ? 15.875 -25.516 -12.141 1 96.75 314 CYS A CA 1
ATOM 2488 C C . CYS A 1 314 ? 15.734 -24.859 -10.773 1 96.75 314 CYS A C 1
ATOM 2490 O O . CYS A 1 314 ? 16.172 -25.422 -9.766 1 96.75 314 CYS A O 1
ATOM 2492 N N . LEU A 1 315 ? 15.266 -23.688 -10.711 1 98.56 315 LEU A N 1
ATOM 2493 C CA . LEU A 1 315 ? 15.039 -23.031 -9.43 1 98.56 315 LEU A CA 1
ATOM 2494 C C . LEU A 1 315 ? 13.742 -23.516 -8.797 1 98.56 315 LEU A C 1
ATOM 2496 O O . LEU A 1 315 ? 12.805 -23.906 -9.5 1 98.56 315 LEU A O 1
ATOM 2500 N N . ILE A 1 316 ? 13.703 -23.5 -7.496 1 98.69 316 ILE A N 1
ATOM 2501 C CA . ILE A 1 316 ? 12.523 -23.906 -6.75 1 98.69 316 ILE A CA 1
ATOM 2502 C C . ILE A 1 316 ? 12.055 -22.75 -5.859 1 98.69 316 ILE A C 1
ATOM 2504 O O . ILE A 1 316 ? 12.836 -22.203 -5.082 1 98.69 316 ILE A O 1
ATOM 2508 N N . ALA A 1 317 ? 10.828 -22.375 -6.039 1 98.62 317 ALA A N 1
ATOM 2509 C CA . ALA A 1 317 ? 10.188 -21.422 -5.137 1 98.62 317 ALA A CA 1
ATOM 2510 C C . ALA A 1 317 ? 9.281 -22.141 -4.137 1 98.62 317 ALA A C 1
ATOM 2512 O O . ALA A 1 317 ? 8.68 -23.172 -4.461 1 98.62 317 ALA A O 1
ATOM 2513 N N . CYS A 1 318 ? 9.25 -21.656 -2.947 1 98 318 CYS A N 1
ATOM 2514 C CA . CYS A 1 318 ? 8.445 -22.219 -1.864 1 98 318 CYS A CA 1
ATOM 2515 C C . CYS A 1 318 ? 7.586 -21.141 -1.21 1 98 318 CYS A C 1
ATOM 2517 O O . CYS A 1 318 ? 7.98 -19.969 -1.147 1 98 318 CYS A O 1
ATOM 2519 N N . SER A 1 319 ? 6.395 -21.5 -0.836 1 95.31 319 SER A N 1
ATOM 2520 C CA . SER A 1 319 ? 5.477 -20.609 -0.142 1 95.31 319 SER A CA 1
ATOM 2521 C C . SER A 1 319 ? 4.816 -21.297 1.046 1 95.31 319 SER A C 1
ATOM 2523 O O . SER A 1 319 ? 5.148 -22.438 1.367 1 95.31 319 SER A O 1
ATOM 2525 N N . GLY A 1 320 ? 3.986 -20.547 1.77 1 91.5 320 GLY A N 1
ATOM 2526 C CA . GLY A 1 320 ? 3.168 -21.109 2.834 1 91.5 320 GLY A CA 1
ATOM 2527 C C . GLY A 1 320 ? 3.77 -20.922 4.211 1 91.5 320 GLY A C 1
ATOM 2528 O O . GLY A 1 320 ? 4.5 -21.781 4.703 1 91.5 320 GLY A O 1
ATOM 2529 N N . GLY A 1 321 ? 3.426 -19.906 4.852 1 91.56 321 GLY A N 1
ATOM 2530 C CA . GLY A 1 321 ? 3.727 -19.688 6.258 1 91.56 321 GLY A CA 1
ATOM 2531 C C . GLY A 1 321 ? 5.203 -19.469 6.523 1 91.56 321 GLY A C 1
ATOM 2532 O O . GLY A 1 321 ? 5.691 -19.734 7.621 1 91.56 321 GLY A O 1
ATOM 2533 N N . LEU A 1 322 ? 5.906 -19.031 5.594 1 95.44 322 LEU A N 1
ATOM 2534 C CA . LEU A 1 322 ? 7.355 -18.891 5.711 1 95.44 322 LEU A CA 1
ATOM 2535 C C . LEU A 1 322 ? 7.707 -17.734 6.652 1 95.44 322 LEU A C 1
ATOM 2537 O O . LEU A 1 322 ? 8.828 -17.656 7.152 1 95.44 322 LEU A O 1
ATOM 2541 N N . ASP A 1 323 ? 6.785 -16.812 6.891 1 93.5 323 ASP A N 1
ATOM 2542 C CA . ASP A 1 323 ? 7.062 -15.617 7.676 1 93.5 323 ASP A CA 1
ATOM 2543 C C . ASP A 1 323 ? 6.812 -15.867 9.164 1 93.5 323 ASP A C 1
ATOM 2545 O O . ASP A 1 323 ? 7.035 -14.984 9.992 1 93.5 323 ASP A O 1
ATOM 2549 N N . ARG A 1 324 ? 6.445 -17.062 9.602 1 91.19 324 ARG A N 1
ATOM 2550 C CA . ARG A 1 324 ? 6.133 -17.359 10.992 1 91.19 324 ARG A CA 1
ATOM 2551 C C . ARG A 1 324 ? 7.398 -17.406 11.844 1 91.19 324 ARG A C 1
ATOM 2553 O O . ARG A 1 324 ? 7.367 -17.047 13.023 1 91.19 324 ARG A O 1
ATOM 2560 N N . ASP A 1 325 ? 8.422 -17.906 11.266 1 95.38 325 ASP A N 1
ATOM 2561 C CA . ASP A 1 325 ? 9.734 -17.969 11.891 1 95.38 325 ASP A CA 1
ATOM 2562 C C . ASP A 1 325 ? 10.836 -17.562 10.906 1 95.38 325 ASP A C 1
ATOM 2564 O O . ASP A 1 325 ? 11.305 -18.391 10.117 1 95.38 325 ASP A O 1
ATOM 2568 N N . LEU A 1 326 ? 11.258 -16.344 11.094 1 96.06 326 LEU A N 1
ATOM 2569 C CA . LEU A 1 326 ? 12.164 -15.758 10.109 1 96.06 326 LEU A CA 1
ATOM 2570 C C . LEU A 1 326 ? 13.562 -16.359 10.234 1 96.06 326 LEU A C 1
ATOM 2572 O O . LEU A 1 326 ? 14.297 -16.438 9.25 1 96.06 326 LEU A O 1
ATOM 2576 N N . ASP A 1 327 ? 13.93 -16.75 11.43 1 95.62 327 ASP A N 1
ATOM 2577 C CA . ASP A 1 327 ? 15.203 -17.453 11.594 1 95.62 327 ASP A CA 1
ATOM 2578 C C . ASP A 1 327 ? 15.195 -18.797 10.875 1 95.62 327 ASP A C 1
ATOM 2580 O O . ASP A 1 327 ? 16.172 -19.156 10.211 1 95.62 327 ASP A O 1
ATOM 2584 N N . LEU A 1 328 ? 14.148 -19.484 11.062 1 96.06 328 LEU A N 1
ATOM 2585 C CA . LEU A 1 328 ? 14.008 -20.75 10.359 1 96.06 328 LEU A CA 1
ATOM 2586 C C . LEU A 1 328 ? 14.031 -20.547 8.844 1 96.06 328 LEU A C 1
ATOM 2588 O O . LEU A 1 328 ? 14.688 -21.297 8.125 1 96.06 328 LEU A O 1
ATOM 2592 N N . LEU A 1 329 ? 13.297 -19.562 8.375 1 97.44 329 LEU A N 1
ATOM 2593 C CA . LEU A 1 329 ? 13.289 -19.234 6.949 1 97.44 329 LEU A CA 1
ATOM 2594 C C . LEU A 1 329 ? 14.711 -19 6.438 1 97.44 329 LEU A C 1
ATOM 2596 O O . LEU A 1 329 ? 15.094 -19.547 5.395 1 97.44 329 LEU A O 1
ATOM 2600 N N . ASN A 1 330 ? 15.391 -18.188 7.172 1 96.38 330 ASN A N 1
ATOM 2601 C CA . ASN A 1 330 ? 16.781 -17.906 6.797 1 96.38 330 ASN A CA 1
ATOM 2602 C C . ASN A 1 330 ? 17.594 -19.188 6.699 1 96.38 330 ASN A C 1
ATOM 2604 O O . ASN A 1 330 ? 18.375 -19.359 5.762 1 96.38 330 ASN A O 1
ATOM 2608 N N . ASP A 1 331 ? 17.438 -20.047 7.641 1 96.5 331 ASP A N 1
ATOM 2609 C CA . ASP A 1 331 ? 18.172 -21.312 7.652 1 96.5 331 ASP A CA 1
ATOM 2610 C C . ASP A 1 331 ? 17.797 -22.172 6.445 1 96.5 331 ASP A C 1
ATOM 2612 O O . ASP A 1 331 ? 18.672 -22.781 5.82 1 96.5 331 ASP A O 1
ATOM 2616 N N . LEU A 1 332 ? 16.562 -22.25 6.133 1 96.88 332 LEU A N 1
ATOM 2617 C CA . LEU A 1 332 ? 16.078 -23.062 5.027 1 96.88 332 LEU A CA 1
ATOM 2618 C C . LEU A 1 332 ? 16.703 -22.625 3.707 1 96.88 332 LEU A C 1
ATOM 2620 O O . LEU A 1 332 ? 17.156 -23.453 2.918 1 96.88 332 LEU A O 1
ATOM 2624 N N . VAL A 1 333 ? 16.734 -21.359 3.471 1 97.31 333 VAL A N 1
ATOM 2625 C CA . VAL A 1 333 ? 17.281 -20.828 2.219 1 97.31 333 VAL A CA 1
ATOM 2626 C C . VAL A 1 333 ? 18.797 -20.953 2.205 1 97.31 333 VAL A C 1
ATOM 2628 O O . VAL A 1 333 ? 19.375 -21.312 1.179 1 97.31 333 VAL A O 1
ATOM 2631 N N . ASN A 1 334 ? 19.406 -20.719 3.33 1 96 334 ASN A N 1
ATOM 2632 C CA . ASN A 1 334 ? 20.859 -20.875 3.451 1 96 334 ASN A CA 1
ATOM 2633 C C . ASN A 1 334 ? 21.297 -22.312 3.174 1 96 334 ASN A C 1
ATOM 2635 O O . ASN A 1 334 ? 22.375 -22.531 2.611 1 96 334 ASN A O 1
ATOM 2639 N N . ASN A 1 335 ? 20.516 -23.203 3.629 1 96 335 ASN A N 1
ATOM 2640 C CA . ASN A 1 335 ? 20.828 -24.609 3.447 1 96 335 ASN A CA 1
ATOM 2641 C C . ASN A 1 335 ? 20.469 -25.094 2.041 1 96 335 ASN A C 1
ATOM 2643 O O . ASN A 1 335 ? 20.703 -26.25 1.695 1 96 335 ASN A O 1
ATOM 2647 N N . GLY A 1 336 ? 19.844 -24.266 1.256 1 96.06 336 GLY A N 1
ATOM 2648 C CA . GLY A 1 336 ? 19.547 -24.578 -0.13 1 96.06 336 GLY A CA 1
ATOM 2649 C C . GLY A 1 336 ? 18.328 -25.469 -0.285 1 96.06 336 GLY A C 1
ATOM 2650 O O . GLY A 1 336 ? 18.234 -26.25 -1.242 1 96.06 336 GLY A O 1
ATOM 2651 N N . GLU A 1 337 ? 17.422 -25.422 0.652 1 96.25 337 GLU A N 1
ATOM 2652 C CA . GLU A 1 337 ? 16.234 -26.25 0.588 1 96.25 337 GLU A CA 1
ATOM 2653 C C . GLU A 1 337 ? 15.273 -25.781 -0.503 1 96.25 337 GLU A C 1
ATOM 2655 O O . GLU A 1 337 ? 14.453 -26.547 -0.998 1 96.25 337 GLU A O 1
ATOM 2660 N N . PHE A 1 338 ? 15.312 -24.562 -0.833 1 97.75 338 PHE A N 1
ATOM 2661 C CA . PHE A 1 338 ? 14.688 -23.938 -1.985 1 97.75 338 PHE A CA 1
ATOM 2662 C C . PHE A 1 338 ? 15.367 -22.609 -2.312 1 97.75 338 PHE A C 1
ATOM 2664 O O . PHE A 1 338 ? 16.25 -22.156 -1.571 1 97.75 338 PHE A O 1
ATOM 2671 N N . ASP A 1 339 ? 14.992 -21.984 -3.398 1 98.31 339 ASP A N 1
ATOM 2672 C CA . ASP A 1 339 ? 15.797 -20.875 -3.914 1 98.31 339 ASP A CA 1
ATOM 2673 C C . ASP A 1 339 ? 15.094 -19.531 -3.697 1 98.31 339 ASP A C 1
ATOM 2675 O O . ASP A 1 339 ? 15.75 -18.5 -3.568 1 98.31 339 ASP A O 1
ATOM 2679 N N . LEU A 1 340 ? 13.781 -19.469 -3.762 1 98.5 340 LEU A N 1
ATOM 2680 C CA . LEU A 1 340 ? 12.984 -18.25 -3.666 1 98.5 340 LEU A CA 1
ATOM 2681 C C . LEU A 1 340 ? 11.852 -18.422 -2.658 1 98.5 340 LEU A C 1
ATOM 2683 O O . LEU A 1 340 ? 11.109 -19.406 -2.709 1 98.5 340 LEU A O 1
ATOM 2687 N N . ALA A 1 341 ? 11.75 -17.516 -1.728 1 98.69 341 ALA A N 1
ATOM 2688 C CA . ALA A 1 341 ? 10.664 -17.516 -0.751 1 98.69 341 ALA A CA 1
ATOM 2689 C C . ALA A 1 341 ? 9.508 -16.625 -1.22 1 98.69 341 ALA A C 1
ATOM 2691 O O . ALA A 1 341 ? 9.688 -15.43 -1.425 1 98.69 341 ALA A O 1
ATOM 2692 N N . LEU A 1 342 ? 8.398 -17.203 -1.392 1 98.5 342 LEU A N 1
ATOM 2693 C CA . LEU A 1 342 ? 7.207 -16.484 -1.812 1 98.5 342 LEU A CA 1
ATOM 2694 C C . LEU A 1 342 ? 6.219 -16.344 -0.658 1 98.5 342 LEU A C 1
ATOM 2696 O O . LEU A 1 342 ? 5.996 -17.297 0.091 1 98.5 342 LEU A O 1
ATOM 2700 N N . PHE A 1 343 ? 5.641 -15.164 -0.524 1 97.38 343 PHE A N 1
ATOM 2701 C CA . PHE A 1 343 ? 4.719 -14.883 0.566 1 97.38 343 PHE A CA 1
ATOM 2702 C C . PHE A 1 343 ? 3.408 -14.312 0.031 1 97.38 343 PHE A C 1
ATOM 2704 O O . PHE A 1 343 ? 3.414 -13.453 -0.851 1 97.38 343 PHE A O 1
ATOM 2711 N N . GLY A 1 344 ? 2.328 -14.852 0.442 1 95.56 344 GLY A N 1
ATOM 2712 C CA . GLY A 1 344 ? 1.018 -14.273 0.201 1 95.56 344 GLY A CA 1
ATOM 2713 C C . GLY A 1 344 ? 0.484 -13.492 1.387 1 95.56 344 GLY A C 1
ATOM 2714 O O . GLY A 1 344 ? 0.733 -12.289 1.508 1 95.56 344 GLY A O 1
ATOM 2715 N N . LYS A 1 345 ? -0.017 -14.242 2.379 1 91.44 345 LYS A N 1
ATOM 2716 C CA . LYS A 1 345 ? -0.637 -13.656 3.564 1 91.44 345 LYS A CA 1
ATOM 2717 C C . LYS A 1 345 ? 0.348 -12.766 4.316 1 91.44 345 LYS A C 1
ATOM 2719 O O . LYS A 1 345 ? -0.044 -11.75 4.902 1 91.44 345 LYS A O 1
ATOM 2724 N N . GLY A 1 346 ? 1.533 -13.164 4.371 1 92.69 346 GLY A N 1
ATOM 2725 C CA . GLY A 1 346 ? 2.543 -12.352 5.027 1 92.69 346 GLY A CA 1
ATOM 2726 C C . GLY A 1 346 ? 2.582 -10.922 4.512 1 92.69 346 GLY A C 1
ATOM 2727 O O . GLY A 1 346 ? 2.568 -9.969 5.297 1 92.69 346 GLY A O 1
ATOM 2728 N N . PHE A 1 347 ? 2.57 -10.75 3.191 1 94.38 347 PHE A N 1
ATOM 2729 C CA . PHE A 1 347 ? 2.623 -9.422 2.588 1 94.38 347 PHE A CA 1
ATOM 2730 C C . PHE A 1 347 ? 1.295 -8.695 2.764 1 94.38 347 PHE A C 1
ATOM 2732 O O . PHE A 1 347 ? 1.257 -7.461 2.818 1 94.38 347 PHE A O 1
ATOM 2739 N N . LEU A 1 348 ? 0.182 -9.461 2.785 1 91.31 348 LEU A N 1
ATOM 2740 C CA . LEU A 1 348 ? -1.11 -8.82 3.014 1 91.31 348 LEU A CA 1
ATOM 2741 C C . LEU A 1 348 ? -1.171 -8.195 4.402 1 91.31 348 LEU A C 1
ATOM 2743 O O . LEU A 1 348 ? -1.743 -7.117 4.582 1 91.31 348 LEU A O 1
ATOM 2747 N N . ARG A 1 349 ? -0.573 -8.867 5.367 1 87.69 349 ARG A N 1
ATOM 2748 C CA . ARG A 1 349 ? -0.547 -8.367 6.734 1 87.69 349 ARG A CA 1
ATOM 2749 C C . ARG A 1 349 ? 0.475 -7.246 6.891 1 87.69 349 ARG A C 1
ATOM 2751 O O . ARG A 1 349 ? 0.234 -6.273 7.609 1 87.69 349 ARG A O 1
ATOM 2758 N N . ASP A 1 350 ? 1.596 -7.469 6.242 1 89.06 350 ASP A N 1
ATOM 2759 C CA . ASP A 1 350 ? 2.727 -6.551 6.324 1 89.06 350 ASP A CA 1
ATOM 2760 C C . ASP A 1 350 ? 3.281 -6.238 4.938 1 89.06 350 ASP A C 1
ATOM 2762 O O . ASP A 1 350 ? 4.164 -6.941 4.445 1 89.06 350 ASP A O 1
ATOM 2766 N N . THR A 1 351 ? 2.902 -5.094 4.418 1 90.94 351 THR A N 1
ATOM 2767 C CA . THR A 1 351 ? 3.33 -4.723 3.072 1 90.94 351 THR A CA 1
ATOM 2768 C C . THR A 1 351 ? 4.844 -4.535 3.021 1 90.94 351 THR A C 1
ATOM 2770 O O . THR A 1 351 ? 5.449 -4.625 1.95 1 90.94 351 THR A O 1
ATOM 2773 N N . GLY A 1 352 ? 5.434 -4.227 4.098 1 90.38 352 GLY A N 1
ATOM 2774 C CA . GLY A 1 352 ? 6.871 -4.039 4.188 1 90.38 352 GLY A CA 1
ATOM 2775 C C . GLY A 1 352 ? 7.602 -5.273 4.684 1 90.38 352 GLY A C 1
ATOM 2776 O O . GLY A 1 352 ? 8.648 -5.164 5.328 1 90.38 352 GLY A O 1
ATOM 2777 N N . LEU A 1 353 ? 7.098 -6.395 4.395 1 93.75 353 LEU A N 1
ATOM 2778 C CA . LEU A 1 353 ? 7.645 -7.645 4.906 1 93.75 353 LEU A CA 1
ATOM 2779 C C . LEU A 1 353 ? 9.117 -7.793 4.535 1 93.75 353 LEU A C 1
ATOM 2781 O O . LEU A 1 353 ? 9.906 -8.312 5.32 1 93.75 353 LEU A O 1
ATOM 2785 N N . THR A 1 354 ? 9.516 -7.355 3.33 1 94.38 354 THR A N 1
ATOM 2786 C CA . THR A 1 354 ? 10.914 -7.402 2.926 1 94.38 354 THR A CA 1
ATOM 2787 C C . THR A 1 354 ? 11.789 -6.633 3.912 1 94.38 354 THR A C 1
ATOM 2789 O O . THR A 1 354 ? 12.836 -7.125 4.34 1 94.38 354 THR A O 1
ATOM 2792 N N . TRP A 1 355 ? 11.336 -5.465 4.309 1 91 355 TRP A N 1
ATOM 2793 C CA . TRP A 1 355 ? 12.07 -4.645 5.266 1 91 355 TRP A CA 1
ATOM 2794 C C . TRP A 1 355 ? 12.086 -5.297 6.645 1 91 355 TRP A C 1
ATOM 2796 O O . TRP A 1 355 ? 13.094 -5.25 7.344 1 91 355 TRP A O 1
ATOM 2806 N N . THR A 1 356 ? 10.953 -5.852 6.996 1 91.69 356 THR A N 1
ATOM 2807 C CA . THR A 1 356 ? 10.852 -6.535 8.281 1 91.69 356 THR A CA 1
ATOM 2808 C C . THR A 1 356 ? 11.852 -7.684 8.359 1 91.69 356 THR A C 1
ATOM 2810 O O . THR A 1 356 ? 12.547 -7.84 9.367 1 91.69 356 THR A O 1
ATOM 2813 N N . ILE A 1 357 ? 11.914 -8.43 7.297 1 95.5 357 ILE A N 1
ATOM 2814 C CA . ILE A 1 357 ? 12.859 -9.547 7.25 1 95.5 357 ILE A CA 1
ATOM 2815 C C . ILE A 1 357 ? 14.289 -9.016 7.305 1 95.5 357 ILE A C 1
ATOM 2817 O O . ILE A 1 357 ? 15.133 -9.555 8.023 1 95.5 357 ILE A O 1
ATOM 2821 N N . ALA A 1 358 ? 14.547 -7.988 6.602 1 94 358 ALA A N 1
ATOM 2822 C CA . ALA A 1 358 ? 15.867 -7.379 6.59 1 94 358 ALA A CA 1
ATOM 2823 C C . ALA A 1 358 ? 16.281 -6.93 7.992 1 94 358 ALA A C 1
ATOM 2825 O O . ALA A 1 358 ? 17.391 -7.199 8.438 1 94 358 ALA A O 1
ATOM 2826 N N . ASP A 1 359 ? 15.414 -6.258 8.633 1 89.88 359 ASP A N 1
ATOM 2827 C CA . ASP A 1 359 ? 15.688 -5.773 9.977 1 89.88 359 ASP A CA 1
ATOM 2828 C C . ASP A 1 359 ? 15.992 -6.934 10.93 1 89.88 359 ASP A C 1
ATOM 2830 O O . ASP A 1 359 ? 16.938 -6.875 11.711 1 89.88 359 ASP A O 1
ATOM 2834 N N . LYS A 1 360 ? 15.156 -7.945 10.828 1 93 360 LYS A N 1
ATOM 2835 C CA . LYS A 1 360 ? 15.328 -9.117 11.68 1 93 360 LYS A CA 1
ATOM 2836 C C . LYS A 1 360 ? 16.688 -9.773 11.445 1 93 360 LYS A C 1
ATOM 2838 O O . LYS A 1 360 ? 17.328 -10.242 12.383 1 93 360 LYS A O 1
ATOM 2843 N N . LEU A 1 361 ? 17.109 -9.742 10.219 1 94.31 361 LEU A N 1
ATOM 2844 C CA . LEU A 1 361 ? 18.328 -10.445 9.867 1 94.31 361 LEU A CA 1
ATOM 2845 C C . LEU A 1 361 ? 19.531 -9.5 9.883 1 94.31 361 LEU A C 1
ATOM 2847 O O . LEU A 1 361 ? 20.641 -9.898 9.539 1 94.31 361 LEU A O 1
ATOM 2851 N N . GLY A 1 362 ? 19.266 -8.203 10.203 1 91.38 362 GLY A N 1
ATOM 2852 C CA . GLY A 1 362 ? 20.344 -7.227 10.328 1 91.38 362 GLY A CA 1
ATOM 2853 C C . GLY A 1 362 ? 20.891 -6.773 8.992 1 91.38 362 GLY A C 1
ATOM 2854 O O . GLY A 1 362 ? 22.094 -6.535 8.867 1 91.38 362 GLY A O 1
ATOM 2855 N N . VAL A 1 363 ? 20.109 -6.77 8 1 90.25 363 VAL A N 1
ATOM 2856 C CA . VAL A 1 363 ? 20.516 -6.359 6.664 1 90.25 363 VAL A CA 1
ATOM 2857 C C . VAL A 1 363 ? 20 -4.949 6.379 1 90.25 363 VAL A C 1
ATOM 2859 O O . VAL A 1 363 ? 18.844 -4.637 6.648 1 90.25 363 VAL A O 1
ATOM 2862 N N . LYS A 1 364 ? 20.828 -4.102 5.863 1 81.81 364 LYS A N 1
ATOM 2863 C CA . LYS A 1 364 ? 20.406 -2.777 5.422 1 81.81 364 LYS A CA 1
ATOM 2864 C C . LYS A 1 364 ? 19.906 -2.809 3.98 1 81.81 364 LYS A C 1
ATOM 2866 O O . LYS A 1 364 ? 20.625 -3.256 3.082 1 81.81 364 LYS A O 1
ATOM 2871 N N . VAL A 1 365 ? 18.75 -2.541 3.793 1 80.5 365 VAL A N 1
ATOM 2872 C CA . VAL A 1 365 ? 18.203 -2.518 2.438 1 80.5 365 VAL A CA 1
ATOM 2873 C C . VAL A 1 365 ? 17.812 -1.089 2.062 1 80.5 365 VAL A C 1
ATOM 2875 O O . VAL A 1 365 ? 17.516 -0.272 2.934 1 80.5 365 VAL A O 1
ATOM 2878 N N . SER A 1 366 ? 17.984 -0.775 0.756 1 68.69 366 SER A N 1
ATOM 2879 C CA . SER A 1 366 ? 17.578 0.537 0.263 1 68.69 366 SER A CA 1
ATOM 2880 C C . SER A 1 366 ? 16.062 0.711 0.333 1 68.69 366 SER A C 1
ATOM 2882 O O . SER A 1 366 ? 15.305 -0.226 0.058 1 68.69 366 SER A O 1
ATOM 2884 N N . LYS A 1 367 ? 15.758 1.83 0.769 1 73.25 367 LYS A N 1
ATOM 2885 C CA . LYS A 1 367 ? 14.328 2.15 0.851 1 73.25 367 LYS A CA 1
ATOM 2886 C C . LYS A 1 367 ? 13.961 3.264 -0.125 1 73.25 367 LYS A C 1
ATOM 2888 O O . LYS A 1 367 ? 14.828 4.023 -0.564 1 73.25 367 LYS A O 1
ATOM 2893 N N . THR A 1 368 ? 12.789 3.133 -0.639 1 75.31 368 THR A N 1
ATOM 2894 C CA . THR A 1 368 ? 12.281 4.203 -1.496 1 75.31 368 THR A CA 1
ATOM 2895 C C . THR A 1 368 ? 12.562 5.566 -0.874 1 75.31 368 THR A C 1
ATOM 2897 O O . THR A 1 368 ? 12.414 5.746 0.337 1 75.31 368 THR A O 1
ATOM 2900 N N . SER A 1 369 ? 13.031 6.48 -1.697 1 71.62 369 SER A N 1
ATOM 2901 C CA . SER A 1 369 ? 13.477 7.789 -1.237 1 71.62 369 SER A CA 1
ATOM 2902 C C . SER A 1 369 ? 12.406 8.484 -0.406 1 71.62 369 SER A C 1
ATOM 2904 O O . SER A 1 369 ? 12.711 9.133 0.597 1 71.62 369 SER A O 1
ATOM 2906 N N . GLN A 1 370 ? 11.188 8.242 -0.775 1 75.44 370 GLN A N 1
ATOM 2907 C CA . GLN A 1 370 ? 10.078 8.906 -0.102 1 75.44 370 GLN A CA 1
ATOM 2908 C C . GLN A 1 370 ? 9.898 8.375 1.319 1 75.44 370 GLN A C 1
ATOM 2910 O O . GLN A 1 370 ? 9.32 9.055 2.17 1 75.44 370 GLN A O 1
ATOM 2915 N N . TYR A 1 371 ? 10.43 7.199 1.554 1 76.06 371 TYR A N 1
ATOM 2916 C CA . TYR A 1 371 ? 10.18 6.578 2.85 1 76.06 371 TYR A CA 1
ATOM 2917 C C . TYR A 1 371 ? 11.445 6.523 3.686 1 76.06 371 TYR A C 1
ATOM 2919 O O . TYR A 1 371 ? 11.453 5.965 4.785 1 76.06 371 TYR A O 1
ATOM 2927 N N . GLU A 1 372 ? 12.531 7.086 3.168 1 72.88 372 GLU A N 1
ATOM 2928 C CA . GLU A 1 372 ? 13.812 7.02 3.869 1 72.88 372 GLU A CA 1
ATOM 2929 C C . GLU A 1 372 ? 13.711 7.625 5.266 1 72.88 372 GLU A C 1
ATOM 2931 O O . GLU A 1 372 ? 14.391 7.184 6.191 1 72.88 372 GLU A O 1
ATOM 2936 N N . CYS A 1 373 ? 12.789 8.578 5.43 1 63.75 373 CYS A N 1
ATOM 2937 C CA . CYS A 1 373 ? 12.641 9.273 6.707 1 63.75 373 CYS A CA 1
ATOM 2938 C C . CYS A 1 373 ? 12.055 8.344 7.766 1 63.75 373 CYS A C 1
ATOM 2940 O O . CYS A 1 373 ? 12.164 8.617 8.961 1 63.75 373 CYS A O 1
ATOM 2942 N N . ALA A 1 374 ? 11.422 7.266 7.379 1 66.69 374 ALA A N 1
ATOM 2943 C CA . ALA A 1 374 ? 10.773 6.34 8.305 1 66.69 374 ALA A CA 1
ATOM 2944 C C . ALA A 1 374 ? 11.805 5.641 9.188 1 66.69 374 ALA A C 1
ATOM 2946 O O . ALA A 1 374 ? 11.453 5.07 10.227 1 66.69 374 ALA A O 1
ATOM 2947 N N . PHE A 1 375 ? 13.031 5.75 8.828 1 57.19 375 PHE A N 1
ATOM 2948 C CA . PHE A 1 375 ? 14 4.902 9.5 1 57.19 375 PHE A CA 1
ATOM 2949 C C . PHE A 1 375 ? 15.062 5.746 10.203 1 57.19 375 PHE A C 1
ATOM 2951 O O . PHE A 1 375 ? 16.078 5.223 10.656 1 57.19 375 PHE A O 1
ATOM 2958 N N . TYR A 1 376 ? 14.781 7.086 10.156 1 53.62 376 TYR A N 1
ATOM 2959 C CA . TYR A 1 376 ? 15.625 7.949 10.969 1 53.62 376 TYR A CA 1
ATOM 2960 C C . TYR A 1 376 ? 14.867 8.484 12.18 1 53.62 376 TYR A C 1
ATOM 2962 O O . TYR A 1 376 ? 13.648 8.656 12.125 1 53.62 376 TYR A O 1
ATOM 2970 N N . MET B 1 1 ? -22.828 -6.77 20.312 1 28.2 1 MET B N 1
ATOM 2971 C CA . MET B 1 1 ? -21.953 -6.645 21.469 1 28.2 1 MET B CA 1
ATOM 2972 C C . MET B 1 1 ? -21.641 -5.18 21.75 1 28.2 1 MET B C 1
ATOM 2974 O O . MET B 1 1 ? -21.266 -4.434 20.844 1 28.2 1 MET B O 1
ATOM 2978 N N . SER B 1 2 ? -21.891 -4.453 22.734 1 35.16 2 SER B N 1
ATOM 2979 C CA . SER B 1 2 ? -21.875 -3.062 23.172 1 35.16 2 SER B CA 1
ATOM 2980 C C . SER B 1 2 ? -20.5 -2.436 22.969 1 35.16 2 SER B C 1
ATOM 2982 O O . SER B 1 2 ? -19.484 -3.1 23.156 1 35.16 2 SER B O 1
ATOM 2984 N N . ASP B 1 3 ? -20.266 -1.27 22.156 1 46.09 3 ASP B N 1
ATOM 2985 C CA . ASP B 1 3 ? -19.156 -0.376 21.875 1 46.09 3 ASP B CA 1
ATOM 2986 C C . ASP B 1 3 ? -18.312 -0.156 23.141 1 46.09 3 ASP B C 1
ATOM 2988 O O . ASP B 1 3 ? -17.266 0.489 23.078 1 46.09 3 ASP B O 1
ATOM 2992 N N . ILE B 1 4 ? -19 -0.373 24.391 1 49.75 4 ILE B N 1
ATOM 2993 C CA . ILE B 1 4 ? -18.5 -0.046 25.719 1 49.75 4 ILE B CA 1
ATOM 2994 C C . ILE B 1 4 ? -17.281 -0.917 26.047 1 49.75 4 ILE B C 1
ATOM 2996 O O . ILE B 1 4 ? -16.453 -0.542 26.875 1 49.75 4 ILE B O 1
ATOM 3000 N N . THR B 1 5 ? -17 -2.018 25.344 1 71 5 THR B N 1
ATOM 3001 C CA . THR B 1 5 ? -15.953 -2.957 25.75 1 71 5 THR B CA 1
ATOM 3002 C C . THR B 1 5 ? -14.734 -2.832 24.844 1 71 5 THR B C 1
ATOM 3004 O O . THR B 1 5 ? -13.672 -3.377 25.156 1 71 5 THR B O 1
ATOM 3007 N N . ARG B 1 6 ? -14.812 -1.789 23.938 1 86.94 6 ARG B N 1
ATOM 3008 C CA . ARG B 1 6 ? -13.672 -1.611 23.047 1 86.94 6 ARG B CA 1
ATOM 3009 C C . ARG B 1 6 ? -12.75 -0.509 23.562 1 86.94 6 ARG B C 1
ATOM 3011 O O . ARG B 1 6 ? -13.211 0.503 24.094 1 86.94 6 ARG B O 1
ATOM 3018 N N . PRO B 1 7 ? -11.492 -0.685 23.422 1 94.88 7 PRO B N 1
ATOM 3019 C CA . PRO B 1 7 ? -10.562 0.404 23.734 1 94.88 7 PRO B CA 1
ATOM 3020 C C . PRO B 1 7 ? -10.945 1.72 23.062 1 94.88 7 PRO B C 1
ATOM 3022 O O . PRO B 1 7 ? -11.477 1.715 21.953 1 94.88 7 PRO B O 1
ATOM 3025 N N . VAL B 1 8 ? -10.75 2.834 23.734 1 96 8 VAL B N 1
ATOM 3026 C CA . VAL B 1 8 ? -11.148 4.16 23.281 1 96 8 VAL B CA 1
ATOM 3027 C C . VAL B 1 8 ? -10.594 4.426 21.891 1 96 8 VAL B C 1
ATOM 3029 O O . VAL B 1 8 ? -11.25 5.047 21.062 1 96 8 VAL B O 1
ATOM 3032 N N . LEU B 1 9 ? -9.422 3.941 21.625 1 96.94 9 LEU B N 1
ATOM 3033 C CA . LEU B 1 9 ? -8.773 4.113 20.328 1 96.94 9 LEU B CA 1
ATOM 3034 C C . LEU B 1 9 ? -9.656 3.605 19.203 1 96.94 9 LEU B C 1
ATOM 3036 O O . LEU B 1 9 ? -9.539 4.059 18.062 1 96.94 9 LEU B O 1
ATOM 3040 N N . PHE B 1 10 ? -10.492 2.684 19.469 1 96.06 10 PHE B N 1
ATOM 3041 C CA . PHE B 1 10 ? -11.312 2.064 18.438 1 96.06 10 PHE B CA 1
ATOM 3042 C C . PHE B 1 10 ? -12.781 2.402 18.625 1 96.06 10 PHE B C 1
ATOM 3044 O O . PHE B 1 10 ? -13.656 1.736 18.078 1 96.06 10 PHE B O 1
ATOM 3051 N N . GLN B 1 11 ? -13.047 3.393 19.453 1 96.25 11 GLN B N 1
ATOM 3052 C CA . GLN B 1 11 ? -14.367 4.004 19.531 1 96.25 11 GLN B CA 1
ATOM 3053 C C . GLN B 1 11 ? -14.484 5.195 18.594 1 96.25 11 GLN B C 1
ATOM 3055 O O . GLN B 1 11 ? -13.492 5.855 18.297 1 96.25 11 GLN B O 1
ATOM 3060 N N . PRO B 1 12 ? -15.719 5.418 18.141 1 95.88 12 PRO B N 1
ATOM 3061 C CA . PRO B 1 12 ? -15.906 6.555 17.234 1 95.88 12 PRO B CA 1
ATOM 3062 C C . PRO B 1 12 ? -15.547 7.891 17.891 1 95.88 12 PRO B C 1
ATOM 3064 O O . PRO B 1 12 ? -15.648 8.031 19.109 1 95.88 12 PRO B O 1
ATOM 3067 N N . LEU B 1 13 ? -15.078 8.805 17.141 1 97.44 13 LEU B N 1
ATOM 3068 C CA . LEU B 1 13 ? -14.773 10.164 17.578 1 97.44 13 LEU B CA 1
ATOM 3069 C C . LEU B 1 13 ? -15.609 11.18 16.812 1 97.44 13 LEU B C 1
ATOM 3071 O O . LEU B 1 13 ? -15.406 11.359 15.602 1 97.44 13 LEU B O 1
ATOM 3075 N N . LYS B 1 14 ? -16.453 11.805 17.438 1 97.44 14 LYS B N 1
ATOM 3076 C CA . LYS B 1 14 ? -17.281 12.828 16.812 1 97.44 14 LYS B CA 1
ATOM 3077 C C . LYS B 1 14 ? -16.5 14.117 16.594 1 97.44 14 LYS B C 1
ATOM 3079 O O . LYS B 1 14 ? -16.031 14.727 17.547 1 97.44 14 LYS B O 1
ATOM 3084 N N . ILE B 1 15 ? -16.344 14.508 15.352 1 97.25 15 ILE B N 1
ATOM 3085 C CA . ILE B 1 15 ? -15.695 15.773 15.031 1 97.25 15 ILE B CA 1
ATOM 3086 C C . ILE B 1 15 ? -16.719 16.906 15.109 1 97.25 15 ILE B C 1
ATOM 3088 O O . ILE B 1 15 ? -16.453 17.953 15.727 1 97.25 15 ILE B O 1
ATOM 3092 N N . ASN B 1 16 ? -17.797 16.719 14.508 1 94.94 16 ASN B N 1
ATOM 3093 C CA . ASN B 1 16 ? -18.969 17.578 14.57 1 94.94 16 ASN B CA 1
ATOM 3094 C C . ASN B 1 16 ? -20.234 16.812 14.203 1 94.94 16 ASN B C 1
ATOM 3096 O O . ASN B 1 16 ? -20.266 15.586 14.234 1 94.94 16 ASN B O 1
ATOM 3100 N N . ASP B 1 17 ? -21.281 17.531 13.891 1 92.75 17 ASP B N 1
ATOM 3101 C CA . ASP B 1 17 ? -22.578 16.875 13.672 1 92.75 17 ASP B CA 1
ATOM 3102 C C . ASP B 1 17 ? -22.578 16.094 12.359 1 92.75 17 ASP B C 1
ATOM 3104 O O . ASP B 1 17 ? -23.391 15.188 12.172 1 92.75 17 ASP B O 1
ATOM 3108 N N . SER B 1 18 ? -21.656 16.328 11.5 1 91.94 18 SER B N 1
ATOM 3109 C CA . SER B 1 18 ? -21.656 15.719 10.172 1 91.94 18 SER B CA 1
ATOM 3110 C C . SER B 1 18 ? -20.578 14.641 10.047 1 91.94 18 SER B C 1
ATOM 3112 O O . SER B 1 18 ? -20.672 13.773 9.172 1 91.94 18 SER B O 1
ATOM 3114 N N . ILE B 1 19 ? -19.594 14.711 10.922 1 95.25 19 ILE B N 1
ATOM 3115 C CA . ILE B 1 19 ? -18.453 13.82 10.742 1 95.25 19 ILE B CA 1
ATOM 3116 C C . ILE B 1 19 ? -18.141 13.109 12.062 1 95.25 19 ILE B C 1
ATOM 3118 O O . ILE B 1 19 ? -17.891 13.758 13.078 1 95.25 19 ILE B O 1
ATOM 3122 N N . GLU B 1 20 ? -18.203 11.82 12 1 96.75 20 GLU B N 1
ATOM 3123 C CA . GLU B 1 20 ? -17.781 10.953 13.094 1 96.75 20 GLU B CA 1
ATOM 3124 C C . GLU B 1 20 ? -16.766 9.914 12.617 1 96.75 20 GLU B C 1
ATOM 3126 O O . GLU B 1 20 ? -17.094 9.062 11.789 1 96.75 20 GLU B O 1
ATOM 3131 N N . LEU B 1 21 ? -15.57 10.023 13.117 1 97.25 21 LEU B N 1
ATOM 3132 C CA . LEU B 1 21 ? -14.547 9.062 12.727 1 97.25 21 LEU B CA 1
ATOM 3133 C C . LEU B 1 21 ? -14.852 7.676 13.281 1 97.25 21 LEU B C 1
ATOM 3135 O O . LEU B 1 21 ? -15.297 7.551 14.43 1 97.25 21 LEU B O 1
ATOM 3139 N N . PRO B 1 22 ? -14.617 6.602 12.523 1 95.12 22 PRO B N 1
ATOM 3140 C CA . PRO B 1 22 ? -14.898 5.242 12.992 1 95.12 22 PRO B CA 1
ATOM 3141 C C . PRO B 1 22 ? -13.938 4.777 14.078 1 95.12 22 PRO B C 1
ATOM 3143 O O . PRO B 1 22 ? -14.234 3.834 14.812 1 95.12 22 PRO B O 1
ATOM 3146 N N . ASN B 1 23 ? -12.805 5.363 14.164 1 96.12 23 ASN B N 1
ATOM 3147 C CA . ASN B 1 23 ? -11.812 5.129 15.211 1 96.12 23 ASN B CA 1
ATOM 3148 C C . ASN B 1 23 ? -10.914 6.344 15.414 1 96.12 23 ASN B C 1
ATOM 3150 O O . ASN B 1 23 ? -11.07 7.355 14.727 1 96.12 23 ASN B O 1
ATOM 3154 N N . ARG B 1 24 ? -10.008 6.289 16.312 1 98.12 24 ARG B N 1
ATOM 3155 C CA . ARG B 1 24 ? -9.219 7.449 16.734 1 98.12 24 ARG B CA 1
ATOM 3156 C C . ARG B 1 24 ? -7.766 7.305 16.297 1 98.12 24 ARG B C 1
ATOM 3158 O O . ARG B 1 24 ? -6.855 7.727 17.016 1 98.12 24 ARG B O 1
ATOM 3165 N N . ILE B 1 25 ? -7.57 6.621 15.211 1 97.94 25 ILE B N 1
ATOM 3166 C CA . ILE B 1 25 ? -6.27 6.406 14.586 1 97.94 25 ILE B CA 1
ATOM 3167 C C . ILE B 1 25 ? -6.223 7.113 13.234 1 97.94 25 ILE B C 1
ATOM 3169 O O . ILE B 1 25 ? -7.125 6.949 12.414 1 97.94 25 ILE B O 1
ATOM 3173 N N . GLY B 1 26 ? -5.191 7.91 13.008 1 98.38 26 GLY B N 1
ATOM 3174 C CA . GLY B 1 26 ? -5.094 8.625 11.742 1 98.38 26 GLY B CA 1
ATOM 3175 C C . GLY B 1 26 ? -3.689 8.648 11.18 1 98.38 26 GLY B C 1
ATOM 3176 O O . GLY B 1 26 ? -2.721 8.383 11.891 1 98.38 26 GLY B O 1
ATOM 3177 N N . VAL B 1 27 ? -3.602 8.922 9.898 1 98.31 27 VAL B N 1
ATOM 3178 C CA . VAL B 1 27 ? -2.33 9.094 9.203 1 98.31 27 VAL B CA 1
ATOM 3179 C C . VAL B 1 27 ? -1.953 10.578 9.188 1 98.31 27 VAL B C 1
ATOM 3181 O O . VAL B 1 27 ? -2.729 11.414 8.727 1 98.31 27 VAL B O 1
ATOM 3184 N N . SER B 1 28 ? -0.757 10.867 9.68 1 97.81 28 SER B N 1
ATOM 3185 C CA . SER B 1 28 ? -0.262 12.242 9.68 1 97.81 28 SER B CA 1
ATOM 3186 C C . SER B 1 28 ? 0.096 12.711 8.273 1 97.81 28 SER B C 1
ATOM 3188 O O . SER B 1 28 ? 0.472 11.898 7.426 1 97.81 28 SER B O 1
ATOM 3190 N N . PRO B 1 29 ? -0.081 14.023 8.008 1 97.25 29 PRO B N 1
ATOM 3191 C CA . PRO B 1 29 ? 0.482 14.516 6.75 1 97.25 29 PRO B CA 1
ATOM 3192 C C . PRO B 1 29 ? 2.004 14.398 6.699 1 97.25 29 PRO B C 1
ATOM 3194 O O . PRO B 1 29 ? 2.686 14.68 7.688 1 97.25 29 PRO B O 1
ATOM 3197 N N . MET B 1 30 ? 2.531 13.906 5.66 1 93.5 30 MET B N 1
ATOM 3198 C CA . MET B 1 30 ? 3.961 13.719 5.434 1 93.5 30 MET B CA 1
ATOM 3199 C C . MET B 1 30 ? 4.348 14.133 4.02 1 93.5 30 MET B C 1
ATOM 3201 O O . MET B 1 30 ? 3.799 13.625 3.041 1 93.5 30 MET B O 1
ATOM 3205 N N . CYS B 1 31 ? 5.258 15.047 3.947 1 90.88 31 CYS B N 1
ATOM 3206 C CA . CYS B 1 31 ? 5.73 15.391 2.611 1 90.88 31 CYS B CA 1
ATOM 3207 C C . CYS B 1 31 ? 6.43 14.203 1.958 1 90.88 31 CYS B C 1
ATOM 3209 O O . CYS B 1 31 ? 7.406 13.68 2.496 1 90.88 31 CYS B O 1
ATOM 3211 N N . MET B 1 32 ? 5.977 13.852 0.813 1 90.81 32 MET B N 1
ATOM 3212 C CA . MET B 1 32 ? 6.516 12.672 0.146 1 90.81 32 MET B CA 1
ATOM 3213 C C . MET B 1 32 ? 7.43 13.07 -1.009 1 90.81 32 MET B C 1
ATOM 3215 O O . MET B 1 32 ? 8.156 12.234 -1.544 1 90.81 32 MET B O 1
ATOM 3219 N N . TYR B 1 33 ? 7.391 14.289 -1.468 1 90 33 TYR B N 1
ATOM 3220 C CA . TYR B 1 33 ? 8.242 14.844 -2.512 1 90 33 TYR B CA 1
ATOM 3221 C C . TYR B 1 33 ? 8.125 14.039 -3.799 1 90 33 TYR B C 1
ATOM 3223 O O . TYR B 1 33 ? 9.141 13.688 -4.414 1 90 33 TYR B O 1
ATOM 3231 N N . ALA B 1 34 ? 6.949 13.703 -4.152 1 92 34 ALA B N 1
ATOM 3232 C CA . ALA B 1 34 ? 6.754 12.82 -5.301 1 92 34 ALA B CA 1
ATOM 3233 C C . ALA B 1 34 ? 5.852 13.469 -6.344 1 92 34 ALA B C 1
ATOM 3235 O O . ALA B 1 34 ? 5.441 12.82 -7.309 1 92 34 ALA B O 1
ATOM 3236 N N . ALA B 1 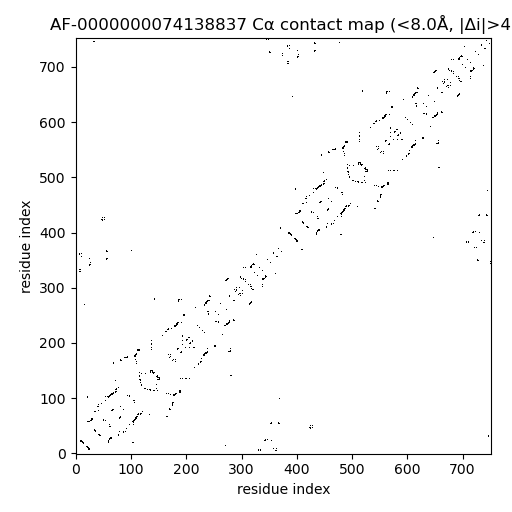35 ? 5.492 14.719 -6.145 1 93.44 35 ALA B N 1
ATOM 3237 C CA . ALA B 1 35 ? 4.641 15.414 -7.109 1 93.44 35 ALA B CA 1
ATOM 3238 C C . ALA B 1 35 ? 5.395 15.688 -8.406 1 93.44 35 ALA B C 1
ATOM 3240 O O . ALA B 1 35 ? 6.629 15.727 -8.422 1 93.44 35 ALA B O 1
ATOM 3241 N N . SER B 1 36 ? 4.625 15.805 -9.516 1 92.62 36 SER B N 1
ATOM 3242 C CA . SER B 1 36 ? 5.223 16.234 -10.773 1 92.62 36 SER B CA 1
ATOM 3243 C C . SER B 1 36 ? 5.867 17.609 -10.641 1 92.62 36 SER B C 1
ATOM 3245 O O . SER B 1 36 ? 5.234 18.547 -10.164 1 92.62 36 SER B O 1
ATOM 3247 N N . THR B 1 37 ? 7.055 17.703 -11.141 1 87.69 37 THR B N 1
ATOM 3248 C CA . THR B 1 37 ? 7.781 18.953 -10.961 1 87.69 37 THR B CA 1
ATOM 3249 C C . THR B 1 37 ? 7.234 20.031 -11.891 1 87.69 37 THR B C 1
ATOM 3251 O O . THR B 1 37 ? 7.387 21.234 -11.625 1 87.69 37 THR B O 1
ATOM 3254 N N . SER B 1 38 ? 6.59 19.625 -12.914 1 90.31 38 SER B N 1
ATOM 3255 C CA . SER B 1 38 ? 6.098 20.578 -13.898 1 90.31 38 SER B CA 1
ATOM 3256 C C . SER B 1 38 ? 4.746 21.141 -13.492 1 90.31 38 SER B C 1
ATOM 3258 O O . SER B 1 38 ? 4.449 22.312 -13.758 1 90.31 38 SER B O 1
ATOM 3260 N N . THR B 1 39 ? 3.998 20.344 -12.758 1 94.5 39 THR B N 1
ATOM 3261 C CA . THR B 1 39 ? 2.619 20.766 -12.539 1 94.5 39 THR B CA 1
ATOM 3262 C C . THR B 1 39 ? 2.262 20.703 -11.055 1 94.5 39 THR B C 1
ATOM 3264 O O . THR B 1 39 ? 1.192 21.172 -10.648 1 94.5 39 THR B O 1
ATOM 3267 N N . ASN B 1 40 ? 3.146 20.125 -10.18 1 95.94 40 ASN B N 1
ATOM 3268 C CA . ASN B 1 40 ? 2.898 19.938 -8.758 1 95.94 40 ASN B CA 1
ATOM 3269 C C . ASN B 1 40 ? 1.639 19.109 -8.516 1 95.94 40 ASN B C 1
ATOM 3271 O O . ASN B 1 40 ? 0.912 19.328 -7.551 1 95.94 40 ASN B O 1
ATOM 3275 N N . GLU B 1 41 ? 1.32 18.234 -9.492 1 96.56 41 GLU B N 1
ATOM 3276 C CA . GLU B 1 41 ? 0.169 17.344 -9.406 1 96.56 41 GLU B CA 1
ATOM 3277 C C . GLU B 1 41 ? 0.559 16 -8.797 1 96.56 41 GLU B C 1
ATOM 3279 O O . GLU B 1 41 ? 1.744 15.672 -8.711 1 96.56 41 GLU B O 1
ATOM 3284 N N . ILE B 1 42 ? -0.49 15.305 -8.398 1 96.5 42 ILE B N 1
ATOM 3285 C CA . ILE B 1 42 ? -0.273 13.969 -7.852 1 96.5 42 ILE B CA 1
ATOM 3286 C C . ILE B 1 42 ? 0.314 13.055 -8.93 1 96.5 42 ILE B C 1
ATOM 3288 O O . ILE B 1 42 ? 0.104 13.281 -10.125 1 96.5 42 ILE B O 1
ATOM 3292 N N . SER B 1 43 ? 1.064 12.109 -8.516 1 93.44 43 SER B N 1
ATOM 3293 C CA . SER B 1 43 ? 1.55 11.008 -9.344 1 93.44 43 SER B CA 1
ATOM 3294 C C . SER B 1 43 ? 0.939 9.68 -8.906 1 93.44 43 SER B C 1
ATOM 3296 O O . SER B 1 43 ? 0.157 9.633 -7.953 1 93.44 43 SER B O 1
ATOM 3298 N N . SER B 1 44 ? 1.251 8.578 -9.656 1 92.88 44 SER B N 1
ATOM 3299 C CA . SER B 1 44 ? 0.784 7.246 -9.281 1 92.88 44 SER B CA 1
ATOM 3300 C C . SER B 1 44 ? 1.229 6.887 -7.867 1 92.88 44 SER B C 1
ATOM 3302 O O . SER B 1 44 ? 0.518 6.18 -7.148 1 92.88 44 SER B O 1
ATOM 3304 N N . PHE B 1 45 ? 2.361 7.473 -7.473 1 93.62 45 PHE B N 1
ATOM 3305 C CA . PHE B 1 45 ? 2.863 7.227 -6.125 1 93.62 45 PHE B CA 1
ATOM 3306 C C . PHE B 1 45 ? 1.83 7.629 -5.082 1 93.62 45 PHE B C 1
ATOM 3308 O O . PHE B 1 45 ? 1.594 6.898 -4.117 1 93.62 45 PHE B O 1
ATOM 3315 N N . HIS B 1 46 ? 1.235 8.758 -5.328 1 96.75 46 HIS B N 1
ATOM 3316 C CA . HIS B 1 46 ? 0.321 9.289 -4.324 1 96.75 46 HIS B CA 1
ATOM 3317 C C . HIS B 1 46 ? -0.916 8.406 -4.188 1 96.75 46 HIS B C 1
ATOM 3319 O O . HIS B 1 46 ? -1.371 8.133 -3.074 1 96.75 46 HIS B O 1
ATOM 3325 N N . LEU B 1 47 ? -1.437 8.023 -5.324 1 96.44 47 LEU B N 1
ATOM 3326 C CA . LEU B 1 47 ? -2.588 7.129 -5.281 1 96.44 47 LEU B CA 1
ATOM 3327 C C . LEU B 1 47 ? -2.248 5.844 -4.527 1 96.44 47 LEU B C 1
ATOM 3329 O O . LEU B 1 47 ? -3.029 5.387 -3.693 1 96.44 47 LEU B O 1
ATOM 3333 N N . ILE B 1 48 ? -1.11 5.297 -4.797 1 95.62 48 ILE B N 1
ATOM 3334 C CA . ILE B 1 48 ? -0.653 4.055 -4.184 1 95.62 48 ILE B CA 1
ATOM 3335 C C . ILE B 1 48 ? -0.404 4.281 -2.693 1 95.62 48 ILE B C 1
ATOM 3337 O O . ILE B 1 48 ? -0.854 3.494 -1.857 1 95.62 48 ILE B O 1
ATOM 3341 N N . HIS B 1 49 ? 0.291 5.34 -2.361 1 95.5 49 HIS B N 1
ATOM 3342 C CA . HIS B 1 49 ? 0.683 5.684 -0.999 1 95.5 49 HIS B CA 1
ATOM 3343 C C . HIS B 1 49 ? -0.538 5.859 -0.102 1 95.5 49 HIS B C 1
ATOM 3345 O O . HIS B 1 49 ? -0.681 5.16 0.903 1 95.5 49 HIS B O 1
ATOM 3351 N N . TYR B 1 50 ? -1.422 6.633 -0.469 1 97.12 50 TYR B N 1
ATOM 3352 C CA . TYR B 1 50 ? -2.582 6.918 0.369 1 97.12 50 TYR B CA 1
ATOM 3353 C C . TYR B 1 50 ? -3.607 5.793 0.279 1 97.12 50 TYR B C 1
ATOM 3355 O O . TYR B 1 50 ? -4.273 5.473 1.266 1 97.12 50 TYR B O 1
ATOM 3363 N N . GLY B 1 51 ? -3.77 5.258 -0.921 1 95.81 51 GLY B N 1
ATOM 3364 C CA . GLY B 1 51 ? -4.672 4.125 -1.064 1 95.81 51 GLY B CA 1
ATOM 3365 C C . GLY B 1 51 ? -4.297 2.949 -0.184 1 95.81 51 GLY B C 1
ATOM 3366 O O . GLY B 1 51 ? -5.172 2.271 0.361 1 95.81 51 GLY B O 1
ATOM 3367 N N . SER B 1 52 ? -2.998 2.73 -0.072 1 94.75 52 SER B N 1
ATOM 3368 C CA . SER B 1 52 ? -2.523 1.598 0.715 1 94.75 52 SER B CA 1
ATOM 3369 C C . SER B 1 52 ? -2.898 1.749 2.186 1 94.75 52 SER B C 1
ATOM 3371 O O . SER B 1 52 ? -3.141 0.757 2.875 1 94.75 52 SER B O 1
ATOM 3373 N N . PHE B 1 53 ? -2.965 2.957 2.68 1 95.19 53 PHE B N 1
ATOM 3374 C CA . PHE B 1 53 ? -3.434 3.197 4.039 1 95.19 53 PHE B CA 1
ATOM 3375 C C . PHE B 1 53 ? -4.945 3.021 4.129 1 95.19 53 PHE B C 1
ATOM 3377 O O . PHE B 1 53 ? -5.449 2.402 5.07 1 95.19 53 PHE B O 1
ATOM 3384 N N . ALA B 1 54 ? -5.621 3.557 3.129 1 94.69 54 ALA B N 1
ATOM 3385 C CA . ALA B 1 54 ? -7.082 3.602 3.152 1 94.69 54 ALA B CA 1
ATOM 3386 C C . ALA B 1 54 ? -7.672 2.199 3.26 1 94.69 54 ALA B C 1
ATOM 3388 O O . ALA B 1 54 ? -8.648 1.983 3.984 1 94.69 54 ALA B O 1
ATOM 3389 N N . ILE B 1 55 ? -7.082 1.271 2.574 1 91.06 55 ILE B N 1
ATOM 3390 C CA . ILE B 1 55 ? -7.637 -0.077 2.533 1 91.06 55 ILE B CA 1
ATOM 3391 C C . ILE B 1 55 ? -7.422 -0.764 3.881 1 91.06 55 ILE B C 1
ATOM 3393 O O . ILE B 1 55 ? -7.957 -1.85 4.121 1 91.06 55 ILE B O 1
ATOM 3397 N N . ARG B 1 56 ? -6.707 -0.089 4.82 1 91 56 ARG B N 1
ATOM 3398 C CA . ARG B 1 56 ? -6.332 -0.765 6.059 1 91 56 ARG B CA 1
ATOM 3399 C C . ARG B 1 56 ? -6.93 -0.057 7.27 1 91 56 ARG B C 1
ATOM 3401 O O . ARG B 1 56 ? -6.566 -0.352 8.414 1 91 56 ARG B O 1
ATOM 3408 N N . GLY B 1 57 ? -7.688 0.883 7.129 1 90.31 57 GLY B N 1
ATOM 3409 C CA . GLY B 1 57 ? -8.789 1.207 8.023 1 90.31 57 GLY B CA 1
ATOM 3410 C C . GLY B 1 57 ? -8.43 2.285 9.031 1 90.31 57 GLY B C 1
ATOM 3411 O O . GLY B 1 57 ? -8.922 2.266 10.164 1 90.31 57 GLY B O 1
ATOM 3412 N N . PRO B 1 58 ? -7.469 3.199 8.82 1 95.56 58 PRO B N 1
ATOM 3413 C CA . PRO B 1 58 ? -7.434 4.375 9.695 1 95.56 58 PRO B CA 1
ATOM 3414 C C . PRO B 1 58 ? -8.719 5.191 9.633 1 95.56 58 PRO B C 1
ATOM 3416 O O . PRO B 1 58 ? -9.477 5.09 8.664 1 95.56 58 PRO B O 1
ATOM 3419 N N . GLY B 1 59 ? -9.008 5.91 10.75 1 96.75 59 GLY B N 1
ATOM 3420 C CA . GLY B 1 59 ? -10.219 6.715 10.766 1 96.75 59 GLY B CA 1
ATOM 3421 C C . GLY B 1 59 ? -10.141 7.934 9.867 1 96.75 59 GLY B C 1
ATOM 3422 O O . GLY B 1 59 ? -11.156 8.398 9.352 1 96.75 59 GLY B O 1
ATOM 3423 N N . ILE B 1 60 ? -8.906 8.445 9.711 1 98.19 60 ILE B N 1
ATOM 3424 C CA . ILE B 1 60 ? -8.727 9.656 8.914 1 98.19 60 ILE B CA 1
ATOM 3425 C C . ILE B 1 60 ? -7.328 9.664 8.305 1 98.19 60 ILE B C 1
ATOM 3427 O O . ILE B 1 60 ? -6.367 9.211 8.93 1 98.19 60 ILE B O 1
ATOM 3431 N N . ILE B 1 61 ? -7.211 10.086 7.094 1 98.5 61 ILE B N 1
ATOM 3432 C CA . ILE B 1 61 ? -5.934 10.25 6.406 1 98.5 61 ILE B CA 1
ATOM 3433 C C . ILE B 1 61 ? -5.719 11.719 6.059 1 98.5 61 ILE B C 1
ATOM 3435 O O . ILE B 1 61 ? -6.539 12.32 5.359 1 98.5 61 ILE B O 1
ATOM 3439 N N . PHE B 1 62 ? -4.629 12.297 6.547 1 98.75 62 PHE B N 1
ATOM 3440 C CA . PHE B 1 62 ? -4.23 13.641 6.152 1 98.75 62 PHE B CA 1
ATOM 3441 C C . PHE B 1 62 ? -3.303 13.594 4.941 1 98.75 62 PHE B C 1
ATOM 3443 O O . PHE B 1 62 ? -2.223 13.008 5.004 1 98.75 62 PHE B O 1
ATOM 3450 N N . ILE B 1 63 ? -3.736 14.211 3.859 1 98.25 63 ILE B N 1
ATOM 3451 C CA . ILE B 1 63 ? -2.871 14.359 2.693 1 98.25 63 ILE B CA 1
ATOM 3452 C C . ILE B 1 63 ? -1.76 15.359 3 1 98.25 63 ILE B C 1
ATOM 3454 O O . ILE B 1 63 ? -1.982 16.344 3.703 1 98.25 63 ILE B O 1
ATOM 3458 N N . GLU B 1 64 ? -0.661 15.219 2.447 1 96.94 64 GLU B N 1
ATOM 3459 C CA . GLU B 1 64 ? 0.577 15.93 2.744 1 96.94 64 GLU B CA 1
ATOM 3460 C C . GLU B 1 64 ? 0.409 17.438 2.535 1 96.94 64 GLU B C 1
ATOM 3462 O O . GLU B 1 64 ? -0.621 17.891 2.031 1 96.94 64 GLU B O 1
ATOM 3467 N N . SER B 1 65 ? 1.452 18.125 3.057 1 96.88 65 SER B N 1
ATOM 3468 C CA . SER B 1 65 ? 1.501 19.578 2.883 1 96.88 65 SER B CA 1
ATOM 3469 C C . SER B 1 65 ? 1.317 19.969 1.418 1 96.88 65 SER B C 1
ATOM 3471 O O . SER B 1 65 ? 2.104 19.562 0.561 1 96.88 65 SER B O 1
ATOM 3473 N N . THR B 1 66 ? 0.332 20.734 1.131 1 98.5 66 THR B N 1
ATOM 3474 C CA . THR B 1 66 ? -0.042 21.141 -0.222 1 98.5 66 THR B CA 1
ATOM 3475 C C . THR B 1 66 ? 0.009 22.656 -0.375 1 98.5 66 THR B C 1
ATOM 3477 O O . THR B 1 66 ? -0.649 23.375 0.373 1 98.5 66 THR B O 1
ATOM 3480 N N . SER B 1 67 ? 0.758 23.078 -1.346 1 97.94 67 SER B N 1
ATOM 3481 C CA . SER B 1 67 ? 0.994 24.5 -1.547 1 97.94 67 SER B CA 1
ATOM 3482 C C . SER B 1 67 ? -0.263 25.203 -2.047 1 97.94 67 SER B C 1
ATOM 3484 O O . SER B 1 67 ? -0.948 24.703 -2.939 1 97.94 67 SER B O 1
ATOM 3486 N N . VAL B 1 68 ? -0.509 26.391 -1.553 1 98.62 68 VAL B N 1
ATOM 3487 C CA . VAL B 1 68 ? -1.746 27.094 -1.865 1 98.62 68 VAL B CA 1
ATOM 3488 C C . VAL B 1 68 ? -1.537 27.984 -3.088 1 98.62 68 VAL B C 1
ATOM 3490 O O . VAL B 1 68 ? -2.504 28.469 -3.691 1 98.62 68 VAL B O 1
ATOM 3493 N N . SER B 1 69 ? -0.295 28.266 -3.465 1 97.5 69 SER B N 1
ATOM 3494 C CA . SER B 1 69 ? 0.031 29.047 -4.645 1 97.5 69 SER B CA 1
ATOM 3495 C C . SER B 1 69 ? 1.298 28.531 -5.324 1 97.5 69 SER B C 1
ATOM 3497 O O . SER B 1 69 ? 2.078 27.797 -4.715 1 97.5 69 SER B O 1
ATOM 3499 N N . LYS B 1 70 ? 1.436 28.922 -6.562 1 95.25 70 LYS B N 1
ATOM 3500 C CA . LYS B 1 70 ? 2.627 28.516 -7.305 1 95.25 70 LYS B CA 1
ATOM 3501 C C . LYS B 1 70 ? 3.896 29 -6.613 1 95.25 70 LYS B C 1
ATOM 3503 O O . LYS B 1 70 ? 3.951 30.141 -6.121 1 95.25 70 LYS B O 1
ATOM 3508 N N . ASN B 1 71 ? 4.918 28.109 -6.477 1 92.69 71 ASN B N 1
ATOM 3509 C CA . ASN B 1 71 ? 6.242 28.406 -5.938 1 92.69 71 ASN B CA 1
ATOM 3510 C C . ASN B 1 71 ? 6.18 28.734 -4.449 1 92.69 71 ASN B C 1
ATOM 3512 O O . ASN B 1 71 ? 7.004 29.516 -3.949 1 92.69 71 ASN B O 1
ATOM 3516 N N . SER B 1 72 ? 5.191 28.25 -3.719 1 95.31 72 SER B N 1
ATOM 3517 C CA . SER B 1 72 ? 5.086 28.531 -2.289 1 95.31 72 SER B CA 1
ATOM 3518 C C . SER B 1 72 ? 5.398 27.281 -1.469 1 95.31 72 SER B C 1
ATOM 3520 O O . SER B 1 72 ? 5.23 27.281 -0.247 1 95.31 72 SER B O 1
ATOM 3522 N N . GLY B 1 73 ? 5.797 26.219 -2.146 1 93.31 73 GLY B N 1
ATOM 3523 C CA . GLY B 1 73 ? 6.105 24.953 -1.479 1 93.31 73 GLY B CA 1
ATOM 3524 C C . GLY B 1 73 ? 7.535 24.891 -0.977 1 93.31 73 GLY B C 1
ATOM 3525 O O . GLY B 1 73 ? 8.336 25.781 -1.244 1 93.31 73 GLY B O 1
ATOM 3526 N N . LEU B 1 74 ? 7.77 23.859 -0.216 1 91.12 74 LEU B N 1
ATOM 3527 C CA . LEU B 1 74 ? 9.094 23.625 0.347 1 91.12 74 LEU B CA 1
ATOM 3528 C C . LEU B 1 74 ? 10.055 23.094 -0.715 1 91.12 74 LEU B C 1
ATOM 3530 O O . LEU B 1 74 ? 11.266 23.234 -0.59 1 91.12 74 LEU B O 1
ATOM 3534 N N . SER B 1 75 ? 9.508 22.422 -1.716 1 89.44 75 SER B N 1
ATOM 3535 C CA . SER B 1 75 ? 10.305 21.859 -2.807 1 89.44 75 SER B CA 1
ATOM 3536 C C . SER B 1 75 ? 9.508 21.844 -4.109 1 89.44 75 SER B C 1
ATOM 3538 O O . SER B 1 75 ? 8.289 22.031 -4.105 1 89.44 75 SER B O 1
ATOM 3540 N N . ASN B 1 76 ? 10.234 21.547 -5.184 1 88.5 76 ASN B N 1
ATOM 3541 C CA . ASN B 1 76 ? 9.609 21.391 -6.492 1 88.5 76 ASN B CA 1
ATOM 3542 C C . ASN B 1 76 ? 8.727 20.156 -6.551 1 88.5 76 ASN B C 1
ATOM 3544 O O . ASN B 1 76 ? 7.906 20.016 -7.457 1 88.5 76 ASN B O 1
ATOM 3548 N N . TYR B 1 77 ? 8.844 19.344 -5.52 1 90.69 77 TYR B N 1
ATOM 3549 C CA . TYR B 1 77 ? 8.188 18.047 -5.562 1 90.69 77 TYR B CA 1
ATOM 3550 C C . TYR B 1 77 ? 6.984 18.016 -4.629 1 90.69 77 TYR B C 1
ATOM 3552 O O . TYR B 1 77 ? 6.441 16.938 -4.344 1 90.69 77 TYR B O 1
ATOM 3560 N N . ASP B 1 78 ? 6.617 19.203 -4.156 1 93.31 78 ASP B N 1
ATOM 3561 C CA . ASP B 1 78 ? 5.461 19.281 -3.27 1 93.31 78 ASP B CA 1
ATOM 3562 C C . ASP B 1 78 ? 4.164 19.406 -4.066 1 93.31 78 ASP B C 1
ATOM 3564 O O . ASP B 1 78 ? 4.164 19.922 -5.184 1 93.31 78 ASP B O 1
ATOM 3568 N N . LEU B 1 79 ? 3.096 18.922 -3.482 1 97.5 79 LEU B N 1
ATOM 3569 C CA . LEU B 1 79 ? 1.781 19.062 -4.102 1 97.5 79 LEU B CA 1
ATOM 3570 C C . LEU B 1 79 ? 1.325 20.516 -4.094 1 97.5 79 LEU B C 1
ATOM 3572 O O . LEU B 1 79 ? 1.714 21.281 -3.217 1 97.5 79 LEU B O 1
ATOM 3576 N N . GLY B 1 80 ? 0.56 20.859 -5.105 1 98.31 80 GLY B N 1
ATOM 3577 C CA . GLY B 1 80 ? -0.101 22.156 -5.184 1 98.31 80 GLY B CA 1
ATOM 3578 C C . GLY B 1 80 ? -1.605 22.047 -5.352 1 98.31 80 GLY B C 1
ATOM 3579 O O . GLY B 1 80 ? -2.109 21.031 -5.836 1 98.31 80 GLY B O 1
ATOM 3580 N N . LEU B 1 81 ? -2.312 23.078 -4.949 1 98.69 81 LEU B N 1
ATOM 3581 C CA . LEU B 1 81 ? -3.758 23.156 -5.121 1 98.69 81 LEU B CA 1
ATOM 3582 C C . LEU B 1 81 ? -4.188 24.594 -5.406 1 98.69 81 LEU B C 1
ATOM 3584 O O . LEU B 1 81 ? -5.039 25.141 -4.707 1 98.69 81 LEU B O 1
ATOM 3588 N N . TRP B 1 82 ? -3.662 25.188 -6.48 1 98.44 82 TRP B N 1
ATOM 3589 C CA . TRP B 1 82 ? -3.986 26.562 -6.82 1 98.44 82 TRP B CA 1
ATOM 3590 C C . TRP B 1 82 ? -4.758 26.641 -8.133 1 98.44 82 TRP B C 1
ATOM 3592 O O . TRP B 1 82 ? -5.105 27.719 -8.602 1 98.44 82 TRP B O 1
ATOM 3602 N N . ASN B 1 83 ? -5.031 25.484 -8.773 1 98.25 83 ASN B N 1
ATOM 3603 C CA . ASN B 1 83 ? -5.855 25.484 -9.984 1 98.25 83 ASN B CA 1
ATOM 3604 C C . ASN B 1 83 ? -6.742 24.25 -10.055 1 98.25 83 ASN B C 1
ATOM 3606 O O . ASN B 1 83 ? -6.566 23.312 -9.273 1 98.25 83 ASN B O 1
ATOM 3610 N N . ASP B 1 84 ? -7.691 24.281 -10.977 1 98.25 84 ASP B N 1
ATOM 3611 C CA . ASP B 1 84 ? -8.719 23.25 -11.055 1 98.25 84 ASP B CA 1
ATOM 3612 C C . ASP B 1 84 ? -8.133 21.938 -11.555 1 98.25 84 ASP B C 1
ATOM 3614 O O . ASP B 1 84 ? -8.617 20.859 -11.188 1 98.25 84 ASP B O 1
ATOM 3618 N N . TYR B 1 85 ? -7.137 22.016 -12.367 1 97.62 85 TYR B N 1
ATOM 3619 C CA . TYR B 1 85 ? -6.516 20.797 -12.875 1 97.62 85 TYR B CA 1
ATOM 3620 C C . TYR B 1 85 ? -5.891 19.984 -11.75 1 97.62 85 TYR B C 1
ATOM 3622 O O . TYR B 1 85 ? -6.09 18.781 -11.664 1 97.62 85 TYR B O 1
ATOM 3630 N N . GLN B 1 86 ? -5.164 20.641 -10.898 1 98.38 86 GLN B N 1
ATOM 3631 C CA . GLN B 1 86 ? -4.602 20.016 -9.711 1 98.38 86 GLN B CA 1
ATOM 3632 C C . GLN B 1 86 ? -5.699 19.391 -8.844 1 98.38 86 GLN B C 1
ATOM 3634 O O . GLN B 1 86 ? -5.562 18.266 -8.383 1 98.38 86 GLN B O 1
ATOM 3639 N N . ALA B 1 87 ? -6.781 20.109 -8.719 1 98.75 87 ALA B N 1
ATOM 3640 C CA . ALA B 1 87 ? -7.891 19.672 -7.867 1 98.75 87 ALA B CA 1
ATOM 3641 C C . ALA B 1 87 ? -8.555 18.422 -8.43 1 98.75 87 ALA B C 1
ATOM 3643 O O . ALA B 1 87 ? -8.836 17.469 -7.695 1 98.75 87 ALA B O 1
ATOM 3644 N N . LYS B 1 88 ? -8.805 18.438 -9.695 1 98.31 88 LYS B N 1
ATOM 3645 C CA . LYS B 1 88 ? -9.453 17.297 -10.344 1 98.31 88 LYS B CA 1
ATOM 3646 C C . LYS B 1 88 ? -8.609 16.031 -10.211 1 98.31 88 LYS B C 1
ATOM 3648 O O . LYS B 1 88 ? -9.141 14.938 -10.031 1 98.31 88 LYS B O 1
ATOM 3653 N N . ASN B 1 89 ? -7.336 16.188 -10.297 1 97.5 89 ASN B N 1
ATOM 3654 C CA . ASN B 1 89 ? -6.453 15.031 -10.148 1 97.5 89 ASN B CA 1
ATOM 3655 C C . ASN B 1 89 ? -6.41 14.547 -8.703 1 97.5 89 ASN B C 1
ATOM 3657 O O . ASN B 1 89 ? -6.43 13.336 -8.453 1 97.5 89 ASN B O 1
ATOM 3661 N N . LEU B 1 90 ? -6.344 15.445 -7.777 1 98.12 90 LEU B N 1
ATOM 3662 C CA . LEU B 1 90 ? -6.34 15.094 -6.359 1 98.12 90 LEU B CA 1
ATOM 3663 C C . LEU B 1 90 ? -7.617 14.359 -5.977 1 98.12 90 LEU B C 1
ATOM 3665 O O . LEU B 1 90 ? -7.613 13.531 -5.066 1 98.12 90 LEU B O 1
ATOM 3669 N N . LYS B 1 91 ? -8.734 14.664 -6.676 1 98.5 91 LYS B N 1
ATOM 3670 C CA . LYS B 1 91 ? -10.031 14.055 -6.402 1 98.5 91 LYS B CA 1
ATOM 3671 C C . LYS B 1 91 ? -9.961 12.531 -6.539 1 98.5 91 LYS B C 1
ATOM 3673 O O . LYS B 1 91 ? -10.688 11.812 -5.852 1 98.5 91 LYS B O 1
ATOM 3678 N N . LYS B 1 92 ? -9.078 12.055 -7.387 1 96.88 92 LYS B N 1
ATOM 3679 C CA . LYS B 1 92 ? -8.945 10.617 -7.605 1 96.88 92 LYS B CA 1
ATOM 3680 C C . LYS B 1 92 ? -8.57 9.898 -6.312 1 96.88 92 LYS B C 1
ATOM 3682 O O . LYS B 1 92 ? -9.039 8.781 -6.055 1 96.88 92 LYS B O 1
ATOM 3687 N N . ILE B 1 93 ? -7.711 10.484 -5.52 1 97.56 93 ILE B N 1
ATOM 3688 C CA . ILE B 1 93 ? -7.309 9.914 -4.238 1 97.56 93 ILE B CA 1
ATOM 3689 C C . ILE B 1 93 ? -8.492 9.922 -3.275 1 97.56 93 ILE B C 1
ATOM 3691 O O . ILE B 1 93 ? -8.781 8.914 -2.623 1 97.56 93 ILE B O 1
ATOM 3695 N N . VAL B 1 94 ? -9.234 11.023 -3.232 1 98 94 VAL B N 1
ATOM 3696 C CA . VAL B 1 94 ? -10.367 11.188 -2.324 1 98 94 VAL B CA 1
ATOM 3697 C C . VA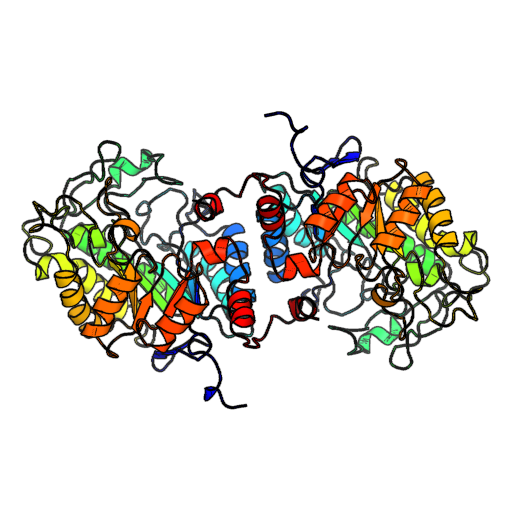L B 1 94 ? -11.461 10.18 -2.682 1 98 94 VAL B C 1
ATOM 3699 O O . VAL B 1 94 ? -12.023 9.523 -1.799 1 98 94 VAL B O 1
ATOM 3702 N N . ASP B 1 95 ? -11.75 10.078 -3.984 1 96.88 95 ASP B N 1
ATOM 3703 C CA . ASP B 1 95 ? -12.758 9.125 -4.441 1 96.88 95 ASP B CA 1
ATOM 3704 C C . ASP B 1 95 ? -12.414 7.707 -3.986 1 96.88 95 ASP B C 1
ATOM 3706 O O . ASP B 1 95 ? -13.281 6.992 -3.479 1 96.88 95 ASP B O 1
ATOM 3710 N N . PHE B 1 96 ? -11.219 7.297 -4.145 1 95.25 96 PHE B N 1
ATOM 3711 C CA . PHE B 1 96 ? -10.828 5.949 -3.75 1 95.25 96 PHE B CA 1
ATOM 3712 C C . PHE B 1 96 ? -10.992 5.758 -2.246 1 95.25 96 PHE B C 1
ATOM 3714 O O . PHE B 1 96 ? -11.484 4.719 -1.797 1 95.25 96 PHE B O 1
ATOM 3721 N N . ILE B 1 97 ? -10.477 6.723 -1.476 1 96 97 ILE B N 1
ATOM 3722 C CA . ILE B 1 97 ? -10.586 6.645 -0.023 1 96 97 ILE B CA 1
ATOM 3723 C C . ILE B 1 97 ? -12.047 6.5 0.381 1 96 97 ILE B C 1
ATOM 3725 O O . ILE B 1 97 ? -12.391 5.648 1.204 1 96 97 ILE B O 1
ATOM 3729 N N . HIS B 1 98 ? -12.969 7.25 -0.246 1 95.25 98 HIS B N 1
ATOM 3730 C CA . HIS B 1 98 ? -14.383 7.258 0.089 1 95.25 98 HIS B CA 1
ATOM 3731 C C . HIS B 1 98 ? -15.062 5.961 -0.339 1 95.25 98 HIS B C 1
ATOM 3733 O O . HIS B 1 98 ? -16.109 5.602 0.192 1 95.25 98 HIS B O 1
ATOM 3739 N N . GLU B 1 99 ? -14.477 5.285 -1.238 1 90.31 99 GLU B N 1
ATOM 3740 C CA . GLU B 1 99 ? -15.055 4.047 -1.75 1 90.31 99 GLU B CA 1
ATOM 3741 C C . GLU B 1 99 ? -14.805 2.885 -0.792 1 90.31 99 GLU B C 1
ATOM 3743 O O . GLU B 1 99 ? -15.43 1.828 -0.911 1 90.31 99 GLU B O 1
ATOM 3748 N N . GLN B 1 100 ? -13.891 3.129 0.095 1 87.75 100 GLN B N 1
ATOM 3749 C CA . GLN B 1 100 ? -13.594 2.041 1.02 1 87.75 100 GLN B CA 1
ATOM 3750 C C . GLN B 1 100 ? -14.758 1.791 1.97 1 87.75 100 GLN B C 1
ATOM 3752 O O . GLN B 1 100 ? -15.492 2.719 2.32 1 87.75 100 GLN B O 1
ATOM 3757 N N . LYS B 1 101 ? -14.953 0.616 2.408 1 73.25 101 LYS B N 1
ATOM 3758 C CA . LYS B 1 101 ? -16.078 0.196 3.23 1 73.25 101 LYS B CA 1
ATOM 3759 C C . LYS B 1 101 ? -16.031 0.845 4.609 1 73.25 101 LYS B C 1
ATOM 3761 O O . LYS B 1 101 ? -17.078 1.09 5.227 1 73.25 101 LYS B O 1
ATOM 3766 N N . ASN B 1 102 ? -14.938 1.116 5.125 1 69.31 102 ASN B N 1
ATOM 3767 C CA . ASN B 1 102 ? -14.766 1.51 6.52 1 69.31 102 ASN B CA 1
ATOM 3768 C C . ASN B 1 102 ? -14.992 3.008 6.711 1 69.31 102 ASN B C 1
ATOM 3770 O O . ASN B 1 102 ? -14.656 3.561 7.758 1 69.31 102 ASN B O 1
ATOM 3774 N N . SER B 1 103 ? -15.633 3.709 5.781 1 79.62 103 SER B N 1
ATOM 3775 C CA . SER B 1 103 ? -15.953 5.129 5.914 1 79.62 103 SER B CA 1
ATOM 3776 C C . SER B 1 103 ? -14.734 5.93 6.367 1 79.62 103 SER B C 1
ATOM 3778 O O . SER B 1 103 ? -14.805 6.668 7.352 1 79.62 103 SER B O 1
ATOM 3780 N N . ILE B 1 104 ? -13.695 5.93 5.758 1 91.81 104 ILE B N 1
ATOM 3781 C CA . ILE B 1 104 ? -12.477 6.668 6.07 1 91.81 104 ILE B CA 1
ATOM 3782 C C . ILE B 1 104 ? -12.617 8.117 5.617 1 91.81 104 ILE B C 1
ATOM 3784 O O . ILE B 1 104 ? -13.141 8.383 4.531 1 91.81 104 ILE B O 1
ATOM 3788 N N . TYR B 1 105 ? -12.242 9.023 6.488 1 96.69 105 TYR B N 1
ATOM 3789 C CA . TYR B 1 105 ? -12.289 10.438 6.141 1 96.69 105 TYR B CA 1
ATOM 3790 C C . TYR B 1 105 ? -10.93 10.93 5.648 1 96.69 105 TYR B C 1
ATOM 3792 O O . TYR B 1 105 ? -9.898 10.336 5.977 1 96.69 105 TYR B O 1
ATOM 3800 N N . CYS B 1 106 ? -10.961 11.891 4.852 1 97.5 106 CYS B N 1
ATOM 3801 C CA . CYS B 1 106 ? -9.734 12.414 4.262 1 97.5 106 CYS B CA 1
ATOM 3802 C C . CYS B 1 106 ? -9.633 13.922 4.473 1 97.5 106 CYS B C 1
ATOM 3804 O O . CYS B 1 106 ? -10.594 14.656 4.238 1 97.5 106 CYS B O 1
ATOM 3806 N N . CYS B 1 107 ? -8.516 14.359 4.949 1 98.69 107 CYS B N 1
ATOM 3807 C CA . CYS B 1 107 ? -8.18 15.758 5.207 1 98.69 107 CYS B CA 1
ATOM 3808 C C . CYS B 1 107 ? -7.008 16.203 4.344 1 98.69 107 CYS B C 1
ATOM 3810 O O . CYS B 1 107 ? -6.141 15.398 4.004 1 98.69 107 CYS B O 1
ATOM 3812 N N . ILE B 1 108 ? -6.988 17.438 3.922 1 98.75 108 ILE B N 1
ATOM 3813 C CA . ILE B 1 108 ? -5.828 17.969 3.213 1 98.75 108 ILE B CA 1
ATOM 3814 C C . ILE B 1 108 ? -5.168 19.062 4.055 1 98.75 108 ILE B C 1
ATOM 3816 O O . ILE B 1 108 ? -5.852 19.875 4.684 1 98.75 108 ILE B O 1
ATOM 3820 N N . GLN B 1 109 ? -3.875 19.016 4.082 1 98.88 109 GLN B N 1
ATOM 3821 C CA . GLN B 1 109 ? -3.135 20.078 4.766 1 98.88 109 GLN B CA 1
ATOM 3822 C C . GLN B 1 109 ? -2.699 21.156 3.789 1 98.88 109 GLN B C 1
ATOM 3824 O O . GLN B 1 109 ? -1.987 20.891 2.822 1 98.88 109 GLN B O 1
ATOM 3829 N N . LEU B 1 110 ? -3.121 22.391 3.998 1 98.88 110 LEU B N 1
ATOM 3830 C CA . LEU B 1 110 ? -2.756 23.531 3.174 1 98.88 110 LEU B CA 1
ATOM 3831 C C . LEU B 1 110 ? -1.617 24.312 3.812 1 98.88 110 LEU B C 1
ATOM 3833 O O . LEU B 1 110 ? -1.604 24.531 5.027 1 98.88 110 LEU B O 1
ATOM 3837 N N . ASN B 1 111 ? -0.678 24.734 2.922 1 98.69 111 ASN B N 1
ATOM 3838 C CA . ASN B 1 111 ? 0.538 25.312 3.488 1 98.69 111 ASN B CA 1
ATOM 3839 C C . ASN B 1 111 ? 1.143 26.359 2.562 1 98.69 111 ASN B C 1
ATOM 3841 O O . ASN B 1 111 ? 0.829 26.406 1.371 1 98.69 111 ASN B O 1
ATOM 3845 N N . HIS B 1 112 ? 1.836 27.281 3.092 1 98.62 112 HIS B N 1
ATOM 3846 C CA . HIS B 1 112 ? 2.777 28.203 2.465 1 98.62 112 HIS B CA 1
ATOM 3847 C C . HIS B 1 112 ? 4.137 28.156 3.158 1 98.62 112 HIS B C 1
ATOM 3849 O O . HIS B 1 112 ? 4.227 28.391 4.367 1 98.62 112 HIS B O 1
ATOM 3855 N N . GLY B 1 113 ? 5.211 27.953 2.438 1 96.75 113 GLY B N 1
ATOM 3856 C CA . GLY B 1 113 ? 6.512 27.641 3.006 1 96.75 113 GLY B CA 1
ATOM 3857 C C . GLY B 1 113 ? 7.211 28.844 3.604 1 96.75 113 GLY B C 1
ATOM 3858 O O . GLY B 1 113 ? 8.078 28.703 4.465 1 96.75 113 GLY B O 1
ATOM 3859 N N . GLY B 1 114 ? 6.887 30.078 3.115 1 97.19 114 GLY B N 1
ATOM 3860 C CA . GLY B 1 114 ? 7.555 31.297 3.586 1 97.19 114 GLY B CA 1
ATOM 3861 C C . GLY B 1 114 ? 9.055 31.266 3.379 1 97.19 114 GLY B C 1
ATOM 3862 O O . GLY B 1 114 ? 9.531 31.016 2.268 1 97.19 114 GLY B O 1
ATOM 3863 N N . ARG B 1 115 ? 9.812 31.438 4.418 1 94.88 115 ARG B N 1
ATOM 3864 C CA . ARG B 1 115 ? 11.266 31.516 4.289 1 94.88 115 ARG B CA 1
ATOM 3865 C C . ARG B 1 115 ? 11.859 30.141 4 1 94.88 115 ARG B C 1
ATOM 3867 O O . ARG B 1 115 ? 13.047 30.031 3.672 1 94.88 115 ARG B O 1
ATOM 3874 N N . LYS B 1 116 ? 11.055 29.109 4.094 1 93 116 LYS B N 1
ATOM 3875 C CA . LYS B 1 116 ? 11.531 27.75 3.861 1 93 116 LYS B CA 1
ATOM 3876 C C . LYS B 1 116 ? 11.234 27.297 2.434 1 93 116 LYS B C 1
ATOM 3878 O O . LYS B 1 116 ? 11.453 26.125 2.086 1 93 116 LYS B O 1
ATOM 3883 N N . ILE B 1 117 ? 10.711 28.156 1.65 1 92.19 117 ILE B N 1
ATOM 3884 C CA . ILE B 1 117 ? 10.492 27.844 0.242 1 92.19 117 ILE B CA 1
ATOM 3885 C C . ILE B 1 117 ? 11.805 27.422 -0.402 1 92.19 117 ILE B C 1
ATOM 3887 O O . ILE B 1 117 ? 12.828 28.094 -0.253 1 92.19 117 ILE B O 1
ATOM 3891 N N . GLY B 1 118 ? 11.789 26.25 -1.048 1 84.12 118 GLY B N 1
ATOM 3892 C CA . GLY B 1 118 ? 12.945 25.766 -1.785 1 84.12 118 GLY B CA 1
ATOM 3893 C C . GLY B 1 118 ? 13.945 25.031 -0.911 1 84.12 118 GLY B C 1
ATOM 3894 O O . GLY B 1 118 ? 15.109 24.875 -1.291 1 84.12 118 GLY B O 1
ATOM 3895 N N . GLU B 1 119 ? 13.609 24.719 0.272 1 81.81 119 GLU B N 1
ATOM 3896 C CA . GLU B 1 119 ? 14.484 23.969 1.168 1 81.81 119 GLU B CA 1
ATOM 3897 C C . GLU B 1 119 ? 14.859 22.625 0.573 1 81.81 119 GLU B C 1
ATOM 3899 O O . GLU B 1 119 ? 15.914 22.062 0.887 1 81.81 119 GLU B O 1
ATOM 3904 N N . GLY B 1 120 ? 14.094 22.172 -0.37 1 73.06 120 GLY B N 1
ATOM 3905 C CA . GLY B 1 120 ? 14.422 20.984 -1.144 1 73.06 120 GLY B CA 1
ATOM 3906 C C . GLY B 1 120 ? 13.992 19.703 -0.474 1 73.06 120 GLY B C 1
ATOM 3907 O O . GLY B 1 120 ? 13.398 19.719 0.607 1 73.06 120 GLY B O 1
ATOM 3908 N N . LYS B 1 121 ? 14.352 18.594 -1.302 1 65.44 121 LYS B N 1
ATOM 3909 C CA . LYS B 1 121 ? 14 17.25 -0.856 1 65.44 121 LYS B CA 1
ATOM 3910 C C . LYS B 1 121 ? 14.883 16.812 0.309 1 65.44 121 LYS B C 1
ATOM 3912 O O . LYS B 1 121 ? 16.109 16.953 0.258 1 65.44 121 LYS B O 1
ATOM 3917 N N . GLY B 1 122 ? 14.32 16.219 1.271 1 59.66 122 GLY B N 1
ATOM 3918 C CA . GLY B 1 122 ? 15.078 15.648 2.373 1 59.66 122 GLY B CA 1
ATOM 3919 C C . GLY B 1 122 ? 15.906 16.672 3.127 1 59.66 122 GLY B C 1
ATOM 3920 O O . GLY B 1 122 ? 16.953 16.344 3.688 1 59.66 122 GLY B O 1
ATOM 3921 N N . PHE B 1 123 ? 15.672 17.766 3.307 1 54.72 123 PHE B N 1
ATOM 3922 C CA . PHE B 1 123 ? 16.219 18.781 4.184 1 54.72 123 PHE B CA 1
ATOM 3923 C C . PHE B 1 123 ? 17.641 19.156 3.762 1 54.72 123 PHE B C 1
ATOM 3925 O O . PHE B 1 123 ? 18.312 19.938 4.441 1 54.72 123 PHE B O 1
ATOM 3932 N N . GLY B 1 124 ? 17.781 19.641 2.52 1 58.44 124 GLY B N 1
ATOM 3933 C CA . GLY B 1 124 ? 19.141 20.172 2.5 1 58.44 124 GLY B CA 1
ATOM 3934 C C . GLY B 1 124 ? 19.594 20.578 1.114 1 58.44 124 GLY B C 1
ATOM 3935 O O . GLY B 1 124 ? 20.656 21.203 0.964 1 58.44 124 GLY B O 1
ATOM 3936 N N . ILE B 1 125 ? 18.875 20.125 0.153 1 66.31 125 ILE B N 1
ATOM 3937 C CA . ILE B 1 125 ? 19.391 20.609 -1.127 1 66.31 125 ILE B CA 1
ATOM 3938 C C . ILE B 1 125 ? 18.562 21.797 -1.599 1 66.31 125 ILE B C 1
ATOM 3940 O O . ILE B 1 125 ? 17.5 21.625 -2.207 1 66.31 125 ILE B O 1
ATOM 3944 N N . ILE B 1 126 ? 19.062 22.969 -1.24 1 72.12 126 ILE B N 1
ATOM 3945 C CA . ILE B 1 126 ? 18.359 24.219 -1.515 1 72.12 126 ILE B CA 1
ATOM 3946 C C . ILE B 1 126 ? 18.156 24.375 -3.02 1 72.12 126 ILE B C 1
ATOM 3948 O O . ILE B 1 126 ? 19.094 24.203 -3.801 1 72.12 126 ILE B O 1
ATOM 3952 N N . GLU B 1 127 ? 16.953 24.516 -3.322 1 77.25 127 GLU B N 1
ATOM 3953 C CA . GLU B 1 127 ? 16.594 24.781 -4.715 1 77.25 127 GLU B CA 1
ATOM 3954 C C . GLU B 1 127 ? 16.625 26.266 -5.031 1 77.25 127 GLU B C 1
ATOM 3956 O O . GLU B 1 127 ? 15.641 26.969 -4.812 1 77.25 127 GLU B O 1
ATOM 3961 N N . ASN B 1 128 ? 17.594 26.703 -5.578 1 72.69 128 ASN B N 1
ATOM 3962 C CA . ASN B 1 128 ? 17.891 28.109 -5.762 1 72.69 128 ASN B CA 1
ATOM 3963 C C . ASN B 1 128 ? 16.922 28.781 -6.727 1 72.69 128 ASN B C 1
ATOM 3965 O O . ASN B 1 128 ? 16.797 30 -6.75 1 72.69 128 ASN B O 1
ATOM 3969 N N . ASN B 1 129 ? 16.328 27.938 -7.484 1 78.5 129 ASN B N 1
ATOM 3970 C CA . ASN B 1 129 ? 15.383 28.516 -8.43 1 78.5 129 ASN B CA 1
ATOM 3971 C C . ASN B 1 129 ? 14.18 29.141 -7.711 1 78.5 129 ASN B C 1
ATOM 3973 O O . ASN B 1 129 ? 13.391 29.859 -8.328 1 78.5 129 ASN B O 1
ATOM 3977 N N . PHE B 1 130 ? 14.219 29.031 -6.363 1 83.56 130 PHE B N 1
ATOM 3978 C CA . PHE B 1 130 ? 13.102 29.562 -5.586 1 83.56 130 PHE B CA 1
ATOM 3979 C C . PHE B 1 130 ? 13.508 30.859 -4.887 1 83.56 130 PHE B C 1
ATOM 3981 O O . PHE B 1 130 ? 12.703 31.469 -4.176 1 83.56 130 PHE B O 1
ATOM 3988 N N . LYS B 1 131 ? 14.656 31.406 -5.105 1 86.12 131 LYS B N 1
ATOM 3989 C CA . LYS B 1 131 ? 15.203 32.531 -4.367 1 86.12 131 LYS B CA 1
ATOM 3990 C C . LYS B 1 131 ? 14.258 33.75 -4.414 1 86.12 131 LYS B C 1
ATOM 3992 O O . LYS B 1 131 ? 14 34.375 -3.389 1 86.12 131 LYS B O 1
ATOM 3997 N N . ASP B 1 132 ? 13.656 33.969 -5.547 1 90.44 132 ASP B N 1
ATOM 3998 C CA . ASP B 1 132 ? 12.828 35.156 -5.723 1 90.44 132 ASP B CA 1
ATOM 3999 C C . ASP B 1 132 ? 11.43 34.938 -5.141 1 90.44 132 ASP B C 1
ATOM 4001 O O . ASP B 1 132 ? 10.648 35.875 -5.035 1 90.44 132 ASP B O 1
ATOM 4005 N N . TYR B 1 133 ? 11.188 33.719 -4.695 1 93.44 133 TYR B N 1
ATOM 4006 C CA . TYR B 1 133 ? 9.852 33.406 -4.207 1 93.44 133 TYR B CA 1
ATOM 4007 C C . TYR B 1 133 ? 9.852 33.219 -2.691 1 93.44 133 TYR B C 1
ATOM 4009 O O . TYR B 1 133 ? 8.789 33.125 -2.07 1 93.44 133 TYR B O 1
ATOM 4017 N N . CYS B 1 134 ? 11.062 33.281 -2.098 1 94.81 134 CYS B N 1
ATOM 4018 C CA . CYS B 1 134 ? 11.18 33.188 -0.648 1 94.81 134 CYS B CA 1
ATOM 4019 C C . CYS B 1 134 ? 10.727 34.469 0.027 1 94.81 134 CYS B C 1
ATOM 4021 O O . CYS B 1 134 ? 11.266 35.531 -0.248 1 94.81 134 CYS B O 1
ATOM 4023 N N . VAL B 1 135 ? 9.758 34.344 0.84 1 97.62 135 VAL B N 1
ATOM 4024 C CA . VAL B 1 135 ? 9.18 35.5 1.506 1 97.62 135 VAL B CA 1
ATOM 4025 C C . VAL B 1 135 ? 8.953 35.219 2.984 1 97.62 135 VAL B C 1
ATOM 4027 O O . VAL B 1 135 ? 9.016 34.031 3.398 1 97.62 135 VAL B O 1
ATOM 4030 N N . GLY B 1 136 ? 8.789 36.156 3.842 1 98.06 136 GLY B N 1
ATOM 4031 C CA . GLY B 1 136 ? 8.5 36 5.258 1 98.06 136 GLY B CA 1
ATOM 4032 C C . GLY B 1 136 ? 8.023 37.281 5.918 1 98.06 136 GLY B C 1
ATOM 4033 O O . GLY B 1 136 ? 7.785 38.281 5.242 1 98.06 136 GLY B O 1
ATOM 4034 N N . PRO B 1 137 ? 7.711 37.188 7.203 1 98.44 137 PRO B N 1
ATOM 4035 C CA . PRO B 1 137 ? 7.34 38.406 7.918 1 98.44 137 PRO B CA 1
ATOM 4036 C C . PRO B 1 137 ? 8.5 39.375 8.031 1 98.44 137 PRO B C 1
ATOM 4038 O O . PRO B 1 137 ? 8.273 40.594 8.188 1 98.44 137 PRO B O 1
ATOM 4041 N N . SER B 1 138 ? 9.711 38.906 8.031 1 97.69 138 SER B N 1
ATOM 4042 C CA . SER B 1 138 ? 10.938 39.688 8.078 1 97.69 138 SER B CA 1
ATOM 4043 C C . SER B 1 138 ? 12.031 39.062 7.219 1 97.69 138 SER B C 1
ATOM 4045 O O . SER B 1 138 ? 11.891 37.938 6.754 1 97.69 138 SER B O 1
ATOM 4047 N N . ASN B 1 139 ? 13.055 39.844 6.953 1 96.81 139 ASN B N 1
ATOM 4048 C CA . ASN B 1 139 ? 14.156 39.375 6.117 1 96.81 139 ASN B CA 1
ATOM 4049 C C . ASN B 1 139 ? 15.164 38.562 6.926 1 96.81 139 ASN B C 1
ATOM 4051 O O . ASN B 1 139 ? 16.359 38.875 6.906 1 96.81 139 ASN B O 1
ATOM 4055 N N . ILE B 1 140 ? 14.758 37.531 7.555 1 94.81 140 ILE B N 1
ATOM 4056 C CA . ILE B 1 140 ? 15.609 36.656 8.367 1 94.81 140 ILE B CA 1
ATOM 4057 C C . ILE B 1 140 ? 15.641 35.25 7.777 1 94.81 140 ILE B C 1
ATOM 4059 O O . ILE B 1 140 ? 14.625 34.562 7.789 1 94.81 140 ILE B O 1
ATOM 4063 N N . PRO B 1 141 ? 16.75 34.844 7.27 1 93.25 141 PRO B N 1
ATOM 4064 C CA . PRO B 1 141 ? 16.828 33.5 6.688 1 93.25 141 PRO B CA 1
ATOM 4065 C C . PRO B 1 141 ? 16.75 32.406 7.738 1 93.25 141 PRO B C 1
ATOM 4067 O O . PRO B 1 141 ? 17.031 32.625 8.914 1 93.25 141 PRO B O 1
ATOM 4070 N N . PHE B 1 142 ? 16.312 31.25 7.332 1 91.62 142 PHE B N 1
ATOM 4071 C CA . PHE B 1 142 ? 16.234 30.109 8.234 1 91.62 142 PHE B CA 1
ATOM 4072 C C . PHE B 1 142 ? 17.625 29.703 8.727 1 91.62 142 PHE B C 1
ATOM 4074 O O . PHE B 1 142 ? 17.812 29.406 9.914 1 91.62 142 PHE B O 1
ATOM 4081 N N . SER B 1 143 ? 18.469 29.656 7.871 1 88.88 143 SER B N 1
ATOM 4082 C CA . SER B 1 143 ? 19.875 29.422 8.172 1 88.88 143 SER B CA 1
ATOM 4083 C C . SER B 1 143 ? 20.781 30.141 7.184 1 88.88 143 SER B C 1
ATOM 4085 O O . SER B 1 143 ? 20.312 30.75 6.23 1 88.88 143 SER B O 1
ATOM 4087 N N . GLU B 1 144 ? 22.078 29.969 7.352 1 86.81 144 GLU B N 1
ATOM 4088 C CA . GLU B 1 144 ? 23.047 30.625 6.484 1 86.81 144 GLU B CA 1
ATOM 4089 C C . GLU B 1 144 ? 23.016 30.047 5.074 1 86.81 144 GLU B C 1
ATOM 4091 O O . GLU B 1 144 ? 23.391 30.719 4.109 1 86.81 144 GLU B O 1
ATOM 4096 N N . ASN B 1 145 ? 22.5 28.875 4.953 1 84.25 145 ASN B N 1
ATOM 4097 C CA . ASN B 1 145 ? 22.469 28.203 3.662 1 84.25 145 ASN B CA 1
ATOM 4098 C C . ASN B 1 145 ? 21.156 28.438 2.93 1 84.25 145 ASN B C 1
ATOM 4100 O O . ASN B 1 145 ? 21.016 28.062 1.765 1 84.25 145 ASN B O 1
ATOM 4104 N N . HIS B 1 146 ? 20.234 29.062 3.586 1 88.81 146 HIS B N 1
ATOM 4105 C CA . HIS B 1 146 ? 18.922 29.281 2.99 1 88.81 146 HIS B CA 1
ATOM 4106 C C . HIS B 1 146 ? 18.828 30.656 2.35 1 88.81 146 HIS B C 1
ATOM 4108 O O . HIS B 1 146 ? 19.641 31.531 2.65 1 88.81 146 HIS B O 1
ATOM 4114 N N . ASN B 1 147 ? 17.938 30.75 1.472 1 87.94 147 ASN B N 1
ATOM 4115 C CA . ASN B 1 147 ? 17.688 32.031 0.855 1 87.94 147 ASN B CA 1
ATOM 4116 C C . ASN B 1 147 ? 17.188 33.062 1.879 1 87.94 147 ASN B C 1
ATOM 4118 O O . ASN B 1 147 ? 16.484 32.719 2.828 1 87.94 147 ASN B O 1
ATOM 4122 N N . ILE B 1 148 ? 17.547 34.312 1.687 1 92.44 148 ILE B N 1
ATOM 4123 C CA . ILE B 1 148 ? 17 35.375 2.51 1 92.44 148 ILE B CA 1
ATOM 4124 C C . ILE B 1 148 ? 15.594 35.75 2.037 1 92.44 148 ILE B C 1
ATOM 4126 O O . ILE B 1 148 ? 15.406 36.156 0.888 1 92.44 148 ILE B O 1
ATOM 4130 N N . PRO B 1 149 ? 14.664 35.562 2.869 1 96.31 149 PRO B N 1
ATOM 4131 C CA . PRO B 1 149 ? 13.297 35.875 2.441 1 96.31 149 PRO B CA 1
ATOM 4132 C C . PRO B 1 149 ? 13.07 37.375 2.275 1 96.31 149 PRO B C 1
ATOM 4134 O O . PRO B 1 149 ? 13.641 38.188 3.02 1 96.31 149 PRO B O 1
AT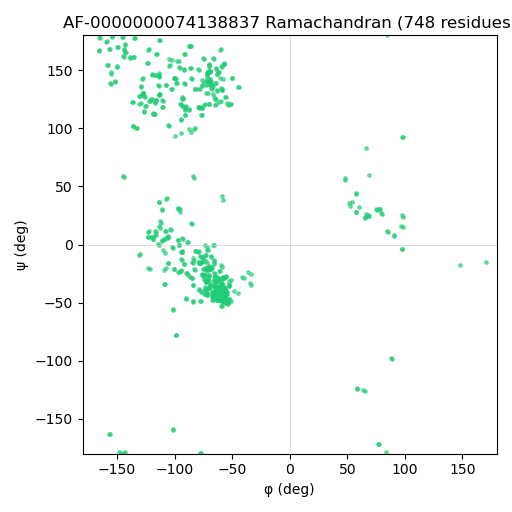OM 4137 N N . ARG B 1 150 ? 12.328 37.719 1.291 1 97.25 150 ARG B N 1
ATOM 4138 C CA . ARG B 1 150 ? 11.836 39.094 1.195 1 97.25 150 ARG B CA 1
ATOM 4139 C C . ARG B 1 150 ? 10.688 39.344 2.17 1 97.25 150 ARG B C 1
ATOM 4141 O O . ARG B 1 150 ? 9.82 38.5 2.34 1 97.25 150 ARG B O 1
ATOM 4148 N N . GLU B 1 151 ? 10.695 40.438 2.842 1 98.25 151 GLU B N 1
ATOM 4149 C CA . GLU B 1 151 ? 9.586 40.812 3.725 1 98.25 151 GLU B CA 1
ATOM 4150 C C . GLU B 1 151 ? 8.305 41.062 2.934 1 98.25 151 GLU B C 1
ATOM 4152 O O . GLU B 1 151 ? 8.297 41.812 1.977 1 98.25 151 GLU B O 1
ATOM 4157 N N . LEU B 1 152 ? 7.273 40.438 3.301 1 98.56 152 LEU B N 1
ATOM 4158 C CA . LEU B 1 152 ? 5.98 40.625 2.645 1 98.56 152 LEU B CA 1
ATOM 4159 C C . LEU B 1 152 ? 5.406 42 2.912 1 98.56 152 LEU B C 1
ATOM 4161 O O . LEU B 1 152 ? 5.492 42.5 4.031 1 98.56 152 LEU B O 1
ATOM 4165 N N . ASN B 1 153 ? 4.863 42.562 1.887 1 97.88 153 ASN B N 1
ATOM 4166 C CA . ASN B 1 153 ? 4.051 43.75 2.146 1 97.88 153 ASN B CA 1
ATOM 4167 C C . ASN B 1 153 ? 2.607 43.375 2.477 1 97.88 153 ASN B C 1
ATOM 4169 O O . ASN B 1 153 ? 2.221 42.188 2.365 1 97.88 153 ASN B O 1
ATOM 4173 N N . ILE B 1 154 ? 1.838 44.312 2.891 1 98.31 154 ILE B N 1
ATOM 4174 C CA . ILE B 1 154 ? 0.48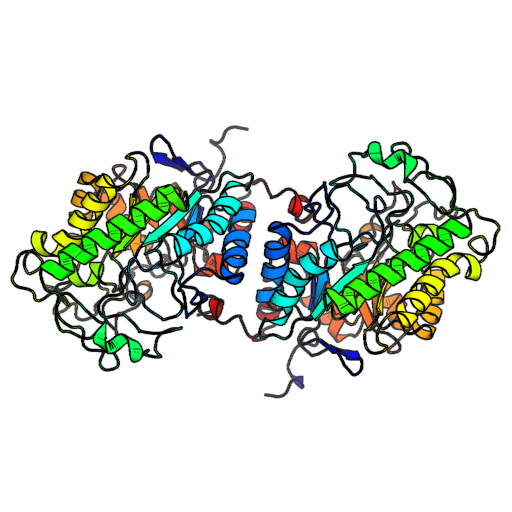7 44.062 3.381 1 98.31 154 ILE B CA 1
ATOM 4175 C C . ILE B 1 154 ? -0.367 43.469 2.258 1 98.31 154 ILE B C 1
ATOM 4177 O O . ILE B 1 154 ? -1.155 42.562 2.486 1 98.31 154 ILE B O 1
ATOM 4181 N N . ASN B 1 155 ? -0.245 44 1.047 1 98.38 155 ASN B N 1
ATOM 4182 C CA . ASN B 1 155 ? -1.008 43.5 -0.088 1 98.38 155 ASN B CA 1
ATOM 4183 C C . ASN B 1 155 ? -0.675 42.031 -0.375 1 98.38 155 ASN B C 1
ATOM 4185 O O . ASN B 1 155 ? -1.559 41.25 -0.725 1 98.38 155 ASN B O 1
ATOM 4189 N N . GLU B 1 156 ? 0.576 41.688 -0.29 1 98.38 156 GLU B N 1
ATOM 4190 C CA . GLU B 1 156 ? 0.999 40.312 -0.493 1 98.38 156 GLU B CA 1
ATOM 4191 C C . GLU B 1 156 ? 0.427 39.406 0.584 1 98.38 156 GLU B C 1
ATOM 4193 O O . GLU B 1 156 ? 0.042 38.25 0.3 1 98.38 156 GLU B O 1
ATOM 4198 N N . ILE B 1 157 ? 0.406 39.875 1.84 1 98.81 157 ILE B N 1
ATOM 4199 C CA . ILE B 1 157 ? -0.191 39.094 2.934 1 98.81 157 ILE B CA 1
ATOM 4200 C C . ILE B 1 157 ? -1.664 38.844 2.635 1 98.81 157 ILE B C 1
ATOM 4202 O O . ILE B 1 157 ? -2.137 37.719 2.764 1 98.81 157 ILE B O 1
ATOM 4206 N N . LYS B 1 158 ? -2.338 39.875 2.172 1 98.75 158 LYS B N 1
ATOM 4207 C CA . LYS B 1 158 ? -3.75 39.75 1.827 1 98.75 158 LYS B CA 1
ATOM 4208 C C . LYS B 1 158 ? -3.938 38.75 0.682 1 98.75 158 LYS B C 1
ATOM 4210 O O . LYS B 1 158 ? -4.902 38 0.668 1 98.75 158 LYS B O 1
ATOM 4215 N N . GLN B 1 159 ? -3.064 38.75 -0.266 1 98.69 159 GLN B N 1
ATOM 4216 C CA . GLN B 1 159 ? -3.139 37.812 -1.373 1 98.69 159 GLN B CA 1
ATOM 4217 C C . GLN B 1 159 ? -2.949 36.375 -0.885 1 98.69 159 GLN B C 1
ATOM 4219 O O . GLN B 1 159 ? -3.639 35.469 -1.343 1 98.69 159 GLN B O 1
ATOM 4224 N N . ILE B 1 160 ? -1.981 36.188 0.009 1 98.81 160 ILE B N 1
ATOM 4225 C CA . ILE B 1 160 ? -1.73 34.844 0.555 1 98.81 160 ILE B CA 1
ATOM 4226 C C . ILE B 1 160 ? -2.975 34.344 1.283 1 98.81 160 ILE B C 1
ATOM 4228 O O . ILE B 1 160 ? -3.346 33.188 1.156 1 98.81 160 ILE B O 1
ATOM 4232 N N . ILE B 1 161 ? -3.645 35.25 2.023 1 98.94 161 ILE B N 1
ATOM 4233 C CA . ILE B 1 161 ? -4.891 34.906 2.701 1 98.94 161 ILE B CA 1
ATOM 4234 C C . ILE B 1 161 ? -5.922 34.438 1.678 1 98.94 161 ILE B C 1
ATOM 4236 O O . ILE B 1 161 ? -6.57 33.406 1.871 1 98.94 161 ILE B O 1
ATOM 4240 N N . LYS B 1 162 ? -6.031 35.125 0.578 1 98.81 162 LYS B N 1
ATOM 4241 C CA . LYS B 1 162 ? -6.949 34.75 -0.495 1 98.81 162 LYS B CA 1
ATOM 4242 C C . LYS B 1 162 ? -6.559 33.406 -1.113 1 98.81 162 LYS B C 1
ATOM 4244 O O . LYS B 1 162 ? -7.422 32.594 -1.467 1 98.81 162 LYS B O 1
ATOM 4249 N N . ASP B 1 163 ? -5.262 33.188 -1.271 1 98.88 163 ASP B N 1
ATOM 4250 C CA . ASP B 1 163 ? -4.777 31.938 -1.834 1 98.88 163 ASP B CA 1
ATOM 4251 C C . ASP B 1 163 ? -5.203 30.75 -0.974 1 98.88 163 ASP B C 1
ATOM 4253 O O . ASP B 1 163 ? -5.59 29.703 -1.499 1 98.88 163 ASP B O 1
ATOM 4257 N N . PHE B 1 164 ? -5.102 30.875 0.346 1 98.94 164 PHE B N 1
ATOM 4258 C CA . PHE B 1 164 ? -5.586 29.844 1.244 1 98.94 164 PHE B CA 1
ATOM 4259 C C . PHE B 1 164 ? -7.074 29.594 1.036 1 98.94 164 PHE B C 1
ATOM 4261 O O . PHE B 1 164 ? -7.516 28.438 0.985 1 98.94 164 PHE B O 1
ATOM 4268 N N . GLY B 1 165 ? -7.816 30.672 0.952 1 98.88 165 GLY B N 1
ATOM 4269 C CA . GLY B 1 165 ? -9.242 30.547 0.692 1 98.88 165 GLY B CA 1
ATOM 4270 C C . GLY B 1 165 ? -9.547 29.828 -0.604 1 98.88 165 GLY B C 1
ATOM 4271 O O . GLY B 1 165 ? -10.383 28.922 -0.631 1 98.88 165 GLY B O 1
ATOM 4272 N N . ASP B 1 166 ? -8.891 30.203 -1.688 1 98.81 166 ASP B N 1
ATOM 4273 C CA . ASP B 1 166 ? -9.086 29.594 -2.998 1 98.81 166 ASP B CA 1
ATOM 4274 C C . ASP B 1 166 ? -8.766 28.094 -2.959 1 98.81 166 ASP B C 1
ATOM 4276 O O . ASP B 1 166 ? -9.508 27.281 -3.514 1 98.81 166 ASP B O 1
ATOM 4280 N N . SER B 1 167 ? -7.676 27.797 -2.346 1 98.88 167 SER B N 1
ATOM 4281 C CA . SER B 1 167 ? -7.254 26.406 -2.248 1 98.88 167 SER B CA 1
ATOM 4282 C C . SER B 1 167 ? -8.242 25.578 -1.429 1 98.88 167 SER B C 1
ATOM 4284 O O . SER B 1 167 ? -8.578 24.453 -1.796 1 98.88 167 SER B O 1
ATOM 4286 N N . ALA B 1 168 ? -8.68 26.141 -0.351 1 98.88 168 ALA B N 1
ATOM 4287 C CA . ALA B 1 168 ? -9.656 25.469 0.491 1 98.88 168 ALA B CA 1
ATOM 4288 C C . ALA B 1 168 ? -10.961 25.219 -0.268 1 98.88 168 ALA B C 1
ATOM 4290 O O . ALA B 1 168 ? -11.555 24.141 -0.161 1 98.88 168 ALA B O 1
ATOM 4291 N N . GLU B 1 169 ? -11.406 26.203 -0.977 1 98.81 169 GLU B N 1
ATOM 4292 C CA . GLU B 1 169 ? -12.625 26.062 -1.778 1 98.81 169 GLU B CA 1
ATOM 4293 C C . GLU B 1 169 ? -12.492 24.922 -2.785 1 98.81 169 GLU B C 1
ATOM 4295 O O . GLU B 1 169 ? -13.406 24.109 -2.926 1 98.81 169 GLU B O 1
ATOM 4300 N N . ARG B 1 170 ? -11.383 24.859 -3.457 1 98.88 170 ARG B N 1
ATOM 4301 C CA . ARG B 1 170 ? -11.141 23.781 -4.414 1 98.88 170 ARG B CA 1
ATOM 4302 C C . ARG B 1 170 ? -11.094 22.422 -3.721 1 98.88 170 ARG B C 1
ATOM 4304 O O . ARG B 1 170 ? -11.625 21.438 -4.238 1 98.88 170 ARG B O 1
ATOM 4311 N N . ALA B 1 171 ? -10.422 22.375 -2.555 1 98.88 171 ALA B N 1
ATOM 4312 C CA . ALA B 1 171 ? -10.297 21.141 -1.786 1 98.88 171 ALA B CA 1
ATOM 4313 C C . ALA B 1 171 ? -11.672 20.562 -1.463 1 98.88 171 ALA B C 1
ATOM 4315 O O . ALA B 1 171 ? -11.859 19.344 -1.521 1 98.88 171 ALA B O 1
ATOM 4316 N N . ILE B 1 172 ? -12.602 21.438 -1.151 1 98.69 172 ILE B N 1
ATOM 4317 C CA . ILE B 1 172 ? -13.914 20.984 -0.695 1 98.69 172 ILE B CA 1
ATOM 4318 C C . ILE B 1 172 ? -14.844 20.812 -1.893 1 98.69 172 ILE B C 1
ATOM 4320 O O . ILE B 1 172 ? -15.469 19.75 -2.051 1 98.69 172 ILE B O 1
ATOM 4324 N N . LYS B 1 173 ? -14.93 21.703 -2.779 1 98.5 173 LYS B N 1
ATOM 4325 C CA . LYS B 1 173 ? -15.961 21.734 -3.811 1 98.5 173 LYS B CA 1
ATOM 4326 C C . LYS B 1 173 ? -15.578 20.844 -4.992 1 98.5 173 LYS B C 1
ATOM 4328 O O . LYS B 1 173 ? -16.453 20.266 -5.645 1 98.5 173 LYS B O 1
ATOM 4333 N N . ILE B 1 174 ? -14.273 20.781 -5.293 1 98.62 174 ILE B N 1
ATOM 4334 C CA . ILE B 1 174 ? -13.836 20.016 -6.453 1 98.62 174 ILE B CA 1
ATOM 4335 C C . ILE B 1 174 ? -13.273 18.672 -5.992 1 98.62 174 ILE B C 1
ATOM 4337 O O . ILE B 1 174 ? -13.766 17.609 -6.383 1 98.62 174 ILE B O 1
ATOM 4341 N N . CYS B 1 175 ? -12.266 18.656 -5.098 1 98.56 175 CYS B N 1
ATOM 4342 C CA . CYS B 1 175 ? -11.625 17.422 -4.66 1 98.56 175 CYS B CA 1
ATOM 4343 C C . CYS B 1 175 ? -12.57 16.578 -3.811 1 98.56 175 CYS B C 1
ATOM 4345 O O . CYS B 1 175 ? -12.438 15.359 -3.746 1 98.56 175 CYS B O 1
ATOM 4347 N N . LYS B 1 176 ? -13.469 17.234 -2.992 1 98.19 176 LYS B N 1
ATOM 4348 C CA . LYS B 1 176 ? -14.461 16.625 -2.109 1 98.19 176 LYS B CA 1
ATOM 4349 C C . LYS B 1 176 ? -13.805 16.109 -0.829 1 98.19 176 LYS B C 1
ATOM 4351 O O . LYS B 1 176 ? -14.227 15.078 -0.283 1 98.19 176 LYS B O 1
ATOM 4356 N N . PHE B 1 177 ? -12.75 16.719 -0.375 1 98.5 177 PHE B N 1
ATOM 4357 C CA . PHE B 1 177 ? -12.195 16.406 0.938 1 98.5 177 PHE B CA 1
ATOM 4358 C C . PHE B 1 177 ? -13.234 16.609 2.029 1 98.5 177 PHE B C 1
ATOM 4360 O O . PHE B 1 177 ? -14.156 17.422 1.871 1 98.5 177 PHE B O 1
ATOM 4367 N N . ASP B 1 178 ? -13.039 15.93 3.127 1 98.12 178 ASP B N 1
ATOM 4368 C CA . ASP B 1 178 ? -13.992 16.016 4.23 1 98.12 178 ASP B CA 1
ATOM 4369 C C . ASP B 1 178 ? -13.625 17.141 5.191 1 98.12 178 ASP B C 1
ATOM 4371 O O . ASP B 1 178 ? -14.469 17.609 5.953 1 98.12 178 ASP B O 1
ATOM 4375 N N . SER B 1 179 ? -12.375 17.516 5.223 1 98.44 179 SER B N 1
ATOM 4376 C CA . SER B 1 179 ? -11.867 18.531 6.133 1 98.44 179 SER B CA 1
ATOM 4377 C C . SER B 1 179 ? -10.586 19.172 5.594 1 98.44 179 SER B C 1
ATOM 4379 O O . SER B 1 179 ? -10.023 18.688 4.605 1 98.44 179 SER B O 1
ATOM 4381 N N . ILE B 1 180 ? -10.234 20.266 6.27 1 98.38 180 ILE B N 1
ATOM 4382 C CA . ILE B 1 180 ? -9.031 21.016 5.914 1 98.38 180 ILE B CA 1
ATOM 4383 C C . ILE B 1 180 ? -8.18 21.25 7.16 1 98.38 180 ILE B C 1
ATOM 4385 O O . ILE B 1 180 ? -8.703 21.547 8.234 1 98.38 180 ILE B O 1
ATOM 4389 N N . GLU B 1 181 ? -6.891 21.031 6.969 1 98.94 181 GLU B N 1
ATOM 4390 C CA . GLU B 1 181 ? -5.949 21.438 8.008 1 98.94 181 GLU B CA 1
ATOM 4391 C C . GLU B 1 181 ? -5.051 22.562 7.531 1 98.94 181 GLU B C 1
ATOM 4393 O O . GLU B 1 181 ? -4.484 22.5 6.438 1 98.94 181 GLU B O 1
ATOM 4398 N N . ILE B 1 182 ? -4.953 23.625 8.297 1 98.94 182 ILE B N 1
ATOM 4399 C CA . ILE B 1 182 ? -4.023 24.703 8.039 1 98.94 182 ILE B CA 1
ATOM 4400 C C . ILE B 1 182 ? -2.713 24.469 8.781 1 98.94 182 ILE B C 1
ATOM 4402 O O . ILE B 1 182 ? -2.719 24.219 9.992 1 98.94 182 ILE B O 1
ATOM 4406 N N . HIS B 1 183 ? -1.633 24.5 8.047 1 98.81 183 HIS B N 1
ATOM 4407 C CA . HIS B 1 183 ? -0.32 24.219 8.625 1 98.81 183 HIS B CA 1
ATOM 4408 C C . HIS B 1 183 ? 0.247 25.469 9.305 1 98.81 183 HIS B C 1
ATOM 4410 O O . HIS B 1 183 ? 0.84 26.328 8.648 1 98.81 183 HIS B O 1
ATOM 4416 N N . ALA B 1 184 ? 0.152 25.562 10.578 1 98.75 184 ALA B N 1
ATOM 4417 C CA . ALA B 1 184 ? 0.672 26.688 11.359 1 98.75 184 ALA B CA 1
ATOM 4418 C C . ALA B 1 184 ? 1.822 26.234 12.258 1 98.75 184 ALA B C 1
ATOM 4420 O O . ALA B 1 184 ? 1.921 26.672 13.406 1 98.75 184 ALA B O 1
ATOM 4421 N N . GLY B 1 185 ? 2.637 25.297 11.734 1 97.06 185 GLY B N 1
ATOM 4422 C CA . GLY B 1 185 ? 3.746 24.766 12.516 1 97.06 185 GLY B CA 1
ATOM 4423 C C . GLY B 1 185 ? 4.965 24.438 11.672 1 97.06 185 GLY B C 1
ATOM 4424 O O . GLY B 1 185 ? 5.035 24.828 10.5 1 97.06 185 GLY B O 1
ATOM 4425 N N . ASN B 1 186 ? 5.973 24 12.352 1 94.31 186 ASN B N 1
ATOM 4426 C CA . ASN B 1 186 ? 7.18 23.422 11.766 1 94.31 186 ASN B CA 1
ATOM 4427 C C . ASN B 1 186 ? 7.949 24.453 10.953 1 94.31 186 ASN B C 1
ATOM 4429 O O . ASN B 1 186 ? 8.586 24.125 9.953 1 94.31 186 ASN B O 1
ATOM 4433 N N . GLY B 1 187 ? 7.754 25.672 11.25 1 95.06 187 GLY B N 1
ATOM 4434 C CA . GLY B 1 187 ? 8.602 26.719 10.703 1 95.06 187 GLY B CA 1
ATOM 4435 C C . GLY B 1 187 ? 8.078 27.281 9.391 1 95.06 187 GLY B C 1
ATOM 4436 O O . GLY B 1 187 ? 8.766 28.047 8.727 1 95.06 187 GLY B O 1
ATOM 4437 N N . CYS B 1 188 ? 6.93 26.922 8.969 1 97.06 188 CYS B N 1
ATOM 4438 C CA . CYS B 1 188 ? 6.344 27.453 7.742 1 97.06 188 CYS B CA 1
ATOM 4439 C C . CYS B 1 188 ? 5.793 28.859 7.969 1 97.06 188 CYS B C 1
ATOM 4441 O O . CYS B 1 188 ? 5.961 29.422 9.047 1 97.06 188 CYS B O 1
ATOM 4443 N N . LEU B 1 189 ? 5.242 29.422 6.969 1 98.62 189 LEU B N 1
ATOM 4444 C CA . LEU B 1 189 ? 4.977 30.859 6.934 1 98.62 189 LEU B CA 1
ATOM 4445 C C . LEU B 1 189 ? 4.168 31.297 8.148 1 98.62 189 LEU B C 1
ATOM 4447 O O . LEU B 1 189 ? 4.516 32.281 8.82 1 98.62 189 LEU B O 1
ATOM 4451 N N . ILE B 1 190 ? 3.08 30.609 8.445 1 98.88 190 ILE B N 1
ATOM 4452 C CA . ILE B 1 190 ? 2.195 31.016 9.531 1 98.88 190 ILE B CA 1
ATOM 4453 C C . ILE B 1 190 ? 2.941 30.953 10.859 1 98.88 190 ILE B C 1
ATOM 4455 O O . ILE B 1 190 ? 2.836 31.859 11.688 1 98.88 190 ILE B O 1
ATOM 4459 N N . HIS B 1 191 ? 3.701 29.891 11.078 1 98.44 191 HIS B N 1
ATOM 4460 C CA . HIS B 1 191 ? 4.559 29.797 12.258 1 98.44 191 HIS B CA 1
ATOM 4461 C C . HIS B 1 191 ? 5.543 30.969 12.312 1 98.44 191 HIS B C 1
ATOM 4463 O O . HIS B 1 191 ? 5.82 31.5 13.391 1 98.44 191 HIS B O 1
ATOM 4469 N N . GLN B 1 192 ? 6.066 31.391 11.219 1 98 192 GLN B N 1
ATOM 4470 C CA . GLN B 1 192 ? 7.016 32.5 11.133 1 98 192 GLN B CA 1
ATOM 4471 C C . GLN B 1 192 ? 6.391 33.812 11.609 1 98 192 GLN B C 1
ATOM 4473 O O . GLN B 1 192 ? 7.07 34.656 12.203 1 98 192 GLN B O 1
ATOM 4478 N N . PHE B 1 193 ? 5.148 34 11.328 1 98.69 193 PHE B N 1
ATOM 4479 C CA . PHE B 1 193 ? 4.449 35.188 11.797 1 98.69 193 PHE B CA 1
ATOM 4480 C C . PHE B 1 193 ? 4.188 35.125 13.297 1 98.69 193 PHE B C 1
ATOM 4482 O O . PHE B 1 193 ? 4.16 36.156 13.977 1 98.69 193 PHE B O 1
ATOM 4489 N N . LEU B 1 194 ? 3.99 33.906 13.812 1 98.19 194 LEU B N 1
ATOM 4490 C CA . LEU B 1 194 ? 3.664 33.719 15.227 1 98.19 194 LEU B CA 1
ATOM 4491 C C . LEU B 1 194 ? 4.867 34.031 16.109 1 98.19 194 LEU B C 1
ATOM 4493 O O . LEU B 1 194 ? 4.719 34.625 17.188 1 98.19 194 LEU B O 1
ATOM 4497 N N . SER B 1 195 ? 6.039 33.719 15.719 1 96.38 195 SER B N 1
ATOM 4498 C CA . SER B 1 195 ? 7.234 33.75 16.562 1 96.38 195 SER B CA 1
ATOM 4499 C C . SER B 1 195 ? 7.941 35.125 16.438 1 96.38 195 SER B C 1
ATOM 4501 O O . SER B 1 195 ? 8.156 35.625 15.344 1 96.38 195 SER B O 1
ATOM 4503 N N . LYS B 1 196 ? 8.406 35.625 17.562 1 94.88 196 LYS B N 1
ATOM 4504 C CA . LYS B 1 196 ? 9.172 36.875 17.578 1 94.88 196 LYS B CA 1
ATOM 4505 C C . LYS B 1 196 ? 10.594 36.656 17.062 1 94.88 196 LYS B C 1
ATOM 4507 O O . LYS B 1 196 ? 11.297 37.625 16.75 1 94.88 196 LYS B O 1
ATOM 4512 N N . LEU B 1 197 ? 10.922 35.438 16.938 1 92.12 197 LEU B N 1
ATOM 4513 C CA . LEU B 1 197 ? 12.25 35.125 16.406 1 92.12 197 LEU B CA 1
ATOM 4514 C C . LEU B 1 197 ? 12.336 35.469 14.93 1 92.12 197 LEU B C 1
ATOM 4516 O O . LEU B 1 197 ? 13.414 35.781 14.422 1 92.12 197 LEU B O 1
ATOM 4520 N N . THR B 1 198 ? 11.203 35.438 14.281 1 95.19 198 THR B N 1
ATOM 4521 C CA . THR B 1 198 ? 11.219 35.594 12.828 1 95.19 198 THR B CA 1
ATOM 4522 C C . THR B 1 198 ? 10.367 36.812 12.406 1 95.19 198 THR B C 1
ATOM 4524 O O . THR B 1 198 ? 10.477 37.281 11.281 1 95.19 198 THR B O 1
ATOM 4527 N N . ASN B 1 199 ? 9.469 37.25 13.234 1 97.38 199 ASN B N 1
ATOM 4528 C CA . ASN B 1 199 ? 8.57 38.344 12.93 1 97.38 199 ASN B CA 1
ATOM 4529 C C . ASN B 1 199 ? 8.992 39.625 13.656 1 97.38 199 ASN B C 1
ATOM 4531 O O . ASN B 1 199 ? 8.609 39.844 14.805 1 97.38 199 ASN B O 1
ATOM 4535 N N . HIS B 1 200 ? 9.625 40.5 12.891 1 96.75 200 HIS B N 1
ATOM 4536 C CA . HIS B 1 200 ? 10.109 41.75 13.438 1 96.75 200 HIS B CA 1
ATOM 4537 C C . HIS B 1 200 ? 9.336 42.938 12.859 1 96.75 200 HIS B C 1
ATOM 4539 O O . HIS B 1 200 ? 9.828 44.062 12.867 1 96.75 200 HIS B O 1
ATOM 4545 N N . ARG B 1 201 ? 8.203 42.594 12.367 1 97.69 201 ARG B N 1
ATOM 4546 C CA . ARG B 1 201 ? 7.387 43.656 11.758 1 97.69 201 ARG B CA 1
ATOM 4547 C C . ARG B 1 201 ? 6.902 44.656 12.805 1 97.69 201 ARG B C 1
ATOM 4549 O O . ARG B 1 201 ? 6.824 44.312 13.992 1 97.69 201 ARG B O 1
ATOM 4556 N N . ASN B 1 202 ? 6.535 45.812 12.312 1 96.69 202 ASN B N 1
ATOM 4557 C CA . ASN B 1 202 ? 6.016 46.844 13.203 1 96.69 202 ASN B CA 1
ATOM 4558 C C . ASN B 1 202 ? 4.617 47.281 12.781 1 96.69 202 ASN B C 1
ATOM 4560 O O . ASN B 1 202 ? 4.105 48.312 13.281 1 96.69 202 ASN B O 1
ATOM 4564 N N . ASP B 1 203 ? 4.027 46.594 11.93 1 97.88 203 ASP B N 1
ATOM 4565 C CA . ASP B 1 203 ? 2.684 46.906 11.469 1 97.88 203 ASP B CA 1
ATOM 4566 C C . ASP B 1 203 ? 1.644 46 12.133 1 97.88 203 ASP B C 1
ATOM 4568 O O . ASP B 1 203 ? 1.878 45.469 13.219 1 97.88 203 ASP B O 1
ATOM 4572 N N . GLU B 1 204 ? 0.496 45.875 11.516 1 98.38 204 GLU B N 1
ATOM 4573 C CA . GLU B 1 204 ? -0.637 45.188 12.117 1 98.38 204 GLU B CA 1
ATOM 4574 C C . GLU B 1 204 ? -0.417 43.656 12.125 1 98.38 204 GLU B C 1
ATOM 4576 O O . GLU B 1 204 ? -1.228 42.938 12.68 1 98.38 204 GLU B O 1
ATOM 4581 N N . TYR B 1 205 ? 0.703 43.188 11.602 1 98.62 205 TYR B N 1
ATOM 4582 C CA . TYR B 1 205 ? 0.967 41.781 11.547 1 98.62 205 TYR B CA 1
ATOM 4583 C C . TYR B 1 205 ? 2.199 41.406 12.375 1 98.62 205 TYR B C 1
ATOM 4585 O O . TYR B 1 205 ? 2.684 40.281 12.312 1 98.62 205 TYR B O 1
ATOM 4593 N N . GLY B 1 206 ? 2.789 42.312 13.172 1 97.25 206 GLY B N 1
ATOM 4594 C CA . GLY B 1 206 ? 3.951 42.031 14 1 97.25 206 GLY B CA 1
ATOM 4595 C C . GLY B 1 206 ? 3.92 42.75 15.336 1 97.25 206 GLY B C 1
ATOM 4596 O O . GLY B 1 206 ? 3.037 43.594 15.578 1 97.25 206 GLY B O 1
ATOM 4597 N N . GLY B 1 207 ? 4.871 42.438 16.219 1 95.25 207 GLY B N 1
ATOM 4598 C CA . GLY B 1 207 ? 4.969 43.062 17.531 1 95.25 207 GLY B CA 1
ATOM 4599 C C . GLY B 1 207 ? 4.148 42.344 18.594 1 95.25 207 GLY B C 1
ATOM 4600 O O . GLY B 1 207 ? 4.531 41.281 19.062 1 95.25 207 GLY B O 1
ATOM 4601 N N . GLU B 1 208 ? 2.959 42.875 18.844 1 96.19 208 GLU B N 1
ATOM 4602 C CA . GLU B 1 208 ? 2.119 42.344 19.922 1 96.19 208 GLU B CA 1
ATOM 4603 C C . GLU B 1 208 ? 1.48 41 19.5 1 96.19 208 GLU B C 1
ATOM 4605 O O . GLU B 1 208 ? 1.354 40.719 18.312 1 96.19 208 GLU B O 1
ATOM 4610 N N . PHE B 1 209 ? 1.052 40.25 20.516 1 97.44 209 PHE B N 1
ATOM 4611 C CA . PHE B 1 209 ? 0.473 38.906 20.344 1 97.44 209 PHE B CA 1
ATOM 4612 C C . PHE B 1 209 ? -0.659 38.938 19.328 1 97.44 209 PHE B C 1
ATOM 4614 O O . PHE B 1 209 ? -0.666 38.156 18.375 1 97.44 209 PHE B O 1
ATOM 4621 N N . ASP B 1 210 ? -1.568 39.875 19.438 1 98.31 210 ASP B N 1
ATOM 4622 C CA . ASP B 1 210 ? -2.756 39.938 18.594 1 98.31 210 ASP B CA 1
ATOM 4623 C C . ASP B 1 210 ? -2.379 40.188 17.125 1 98.31 210 ASP B C 1
ATOM 4625 O O . ASP B 1 210 ? -3.039 39.719 16.219 1 98.31 210 ASP B O 1
ATOM 4629 N N . ASN B 1 211 ? -1.345 41 16.938 1 98.5 211 ASN B N 1
ATOM 4630 C CA . ASN B 1 211 ? -0.876 41.281 15.586 1 98.5 211 ASN B CA 1
ATOM 4631 C C . ASN B 1 211 ? -0.209 40.062 14.969 1 98.5 211 ASN B C 1
ATOM 4633 O O . ASN B 1 211 ? -0.406 39.75 13.789 1 98.5 211 ASN B O 1
ATOM 4637 N N . ARG B 1 212 ? 0.521 39.281 15.758 1 98.5 212 ARG B N 1
ATOM 4638 C CA . ARG B 1 212 ? 1.289 38.156 15.25 1 98.5 212 ARG B CA 1
ATOM 4639 C C . ARG B 1 212 ? 0.375 36.969 14.891 1 98.5 212 ARG B C 1
ATOM 4641 O O . ARG B 1 212 ? 0.693 36.188 14.008 1 98.5 212 ARG B O 1
ATOM 4648 N N . ILE B 1 213 ? -0.763 36.906 15.531 1 98.75 213 ILE B N 1
ATOM 4649 C CA . ILE B 1 213 ? -1.647 35.781 15.258 1 98.75 213 ILE B CA 1
ATOM 4650 C C . ILE B 1 213 ? -2.66 36.156 14.18 1 98.75 213 ILE B C 1
ATOM 4652 O O . ILE B 1 213 ? -3.438 35.312 13.719 1 98.75 213 ILE B O 1
ATOM 4656 N N . ARG B 1 214 ? -2.711 37.406 13.734 1 98.88 214 ARG B N 1
ATOM 4657 C CA . ARG B 1 214 ? -3.73 37.969 12.852 1 98.88 214 ARG B CA 1
ATOM 4658 C C . ARG B 1 214 ? -3.771 37.219 11.523 1 98.88 214 ARG B C 1
ATOM 4660 O O . ARG B 1 214 ? -4.852 36.906 11.016 1 98.88 214 ARG B O 1
ATOM 4667 N N . LEU B 1 215 ? -2.594 36.906 10.953 1 98.94 215 LEU B N 1
ATOM 4668 C CA . LEU B 1 215 ? -2.543 36.219 9.672 1 98.94 215 LEU B CA 1
ATOM 4669 C C . LEU B 1 215 ? -3.332 34.906 9.734 1 98.94 215 LEU B C 1
ATOM 4671 O O . LEU B 1 215 ? -4.164 34.656 8.867 1 98.94 215 LEU B O 1
ATOM 4675 N N . LEU B 1 216 ? -3.062 34.094 10.75 1 98.94 216 LEU B N 1
ATOM 4676 C CA . LEU B 1 216 ? -3.725 32.812 10.891 1 98.94 216 LEU B CA 1
ATOM 4677 C C . LEU B 1 216 ? -5.234 32.969 11.031 1 98.94 216 LEU B C 1
ATOM 4679 O O . LEU B 1 216 ? -6.008 32.281 10.367 1 98.94 216 LEU B O 1
ATOM 4683 N N . LEU B 1 217 ? -5.664 33.906 11.852 1 98.94 217 LEU B N 1
ATOM 4684 C CA . LEU B 1 217 ? -7.09 34.125 12.078 1 98.94 217 LEU B CA 1
ATOM 4685 C C . LEU B 1 217 ? -7.781 34.594 10.805 1 98.94 217 LEU B C 1
ATOM 4687 O O . LEU B 1 217 ? -8.891 34.156 10.492 1 98.94 217 LEU B O 1
ATOM 4691 N N . GLU B 1 218 ? -7.117 35.5 10.078 1 98.94 218 GLU B N 1
ATOM 4692 C CA . GLU B 1 218 ? -7.691 36 8.828 1 98.94 218 GLU B CA 1
ATOM 4693 C C . GLU B 1 218 ? -7.793 34.875 7.793 1 98.94 218 GLU B C 1
ATOM 4695 O O . GLU B 1 218 ? -8.734 34.844 7 1 98.94 218 GLU B O 1
ATOM 4700 N N . ILE B 1 219 ? -6.824 33.969 7.766 1 98.94 219 ILE B N 1
ATOM 4701 C CA . ILE B 1 219 ? -6.875 32.812 6.875 1 98.94 219 ILE B CA 1
ATOM 4702 C C . ILE B 1 219 ? -8.078 31.938 7.223 1 98.94 219 ILE B C 1
ATOM 4704 O O . ILE B 1 219 ? -8.836 31.531 6.336 1 98.94 219 ILE B O 1
ATOM 4708 N N . ILE B 1 220 ? -8.281 31.672 8.484 1 98.88 220 ILE B N 1
ATOM 4709 C CA . ILE B 1 220 ? -9.406 30.859 8.938 1 98.88 220 ILE B CA 1
ATOM 4710 C C . ILE B 1 220 ? -10.719 31.5 8.5 1 98.88 220 ILE B C 1
ATOM 4712 O O . ILE B 1 220 ? -11.586 30.828 7.941 1 98.88 220 ILE B O 1
ATOM 4716 N N . ASP B 1 221 ? -10.852 32.781 8.727 1 98.75 221 ASP B N 1
ATOM 4717 C CA . ASP B 1 221 ? -12.062 33.5 8.375 1 98.75 221 ASP B CA 1
ATOM 4718 C C . ASP B 1 221 ? -12.305 33.469 6.863 1 98.75 221 ASP B C 1
ATOM 4720 O O . ASP B 1 221 ? -13.445 33.281 6.414 1 98.75 221 ASP B O 1
ATOM 4724 N N . GLU B 1 222 ? -11.219 33.719 6.133 1 98.81 222 GLU B N 1
ATOM 4725 C CA . GLU B 1 222 ? -11.32 33.656 4.68 1 98.81 222 GLU B CA 1
ATOM 4726 C C . GLU B 1 222 ? -11.828 32.281 4.211 1 98.81 222 GLU B C 1
ATOM 4728 O O . GLU B 1 222 ? -12.695 32.219 3.34 1 98.81 222 GLU B O 1
ATOM 4733 N N . ILE B 1 223 ? -11.273 31.234 4.762 1 98.81 223 ILE B N 1
ATOM 4734 C CA . ILE B 1 223 ? -11.664 29.875 4.398 1 98.81 223 ILE B CA 1
ATOM 4735 C C . ILE B 1 223 ? -13.125 29.641 4.781 1 98.81 223 ILE B C 1
ATOM 4737 O O . ILE B 1 223 ? -13.898 29.094 3.988 1 98.81 223 ILE B O 1
ATOM 4741 N N . LYS B 1 224 ? -13.555 30.016 5.918 1 98.12 224 LYS B N 1
ATOM 4742 C CA . LYS B 1 224 ? -14.914 29.797 6.406 1 98.12 224 LYS B CA 1
ATOM 4743 C C . LYS B 1 224 ? -15.93 30.469 5.484 1 98.12 224 LYS B C 1
ATOM 4745 O O . LYS B 1 224 ? -17.047 29.969 5.32 1 98.12 224 LYS B O 1
ATOM 4750 N N . GLN B 1 225 ? -15.555 31.547 4.926 1 97.56 225 GLN B N 1
ATOM 4751 C CA . GLN B 1 225 ? -16.453 32.25 4.027 1 97.56 225 GLN B CA 1
ATOM 4752 C C . GLN B 1 225 ? -16.594 31.531 2.695 1 97.56 225 GLN B C 1
ATOM 4754 O O . GLN B 1 225 ? -17.578 31.734 1.97 1 97.56 225 GLN B O 1
ATOM 4759 N N . ARG B 1 226 ? -15.641 30.703 2.424 1 97.25 226 ARG B N 1
ATOM 4760 C CA . ARG B 1 226 ? -15.555 30.109 1.095 1 97.25 226 ARG B CA 1
ATOM 4761 C C . ARG B 1 226 ? -16.125 28.688 1.089 1 97.25 226 ARG B C 1
ATOM 4763 O O . ARG B 1 226 ? -16.453 28.156 0.03 1 97.25 226 ARG B O 1
ATOM 4770 N N . ILE B 1 227 ? -16.203 28.062 2.205 1 97.25 227 ILE B N 1
ATOM 4771 C CA . ILE B 1 227 ? -16.609 26.672 2.234 1 97.25 227 ILE B CA 1
ATOM 4772 C C . ILE B 1 227 ? -17.828 26.5 3.119 1 97.25 227 ILE B C 1
ATOM 4774 O O . ILE B 1 227 ? -18.234 27.438 3.828 1 97.25 227 ILE B O 1
ATOM 4778 N N . ASP B 1 228 ? -18.516 25.297 3.066 1 95.44 228 ASP B N 1
ATOM 4779 C CA . ASP B 1 228 ? -19.688 24.984 3.885 1 95.44 228 ASP B CA 1
ATOM 4780 C C . ASP B 1 228 ? -19.328 24.922 5.367 1 95.44 228 ASP B C 1
ATOM 4782 O O . ASP B 1 228 ? -18.266 24.406 5.73 1 95.44 228 ASP B O 1
ATOM 4786 N N . ASP B 1 229 ? -20.156 25.453 6.199 1 93.19 229 ASP B N 1
ATOM 4787 C CA . ASP B 1 229 ? -19.938 25.547 7.637 1 93.19 229 ASP B CA 1
ATOM 4788 C C . ASP B 1 229 ? -19.781 24.172 8.266 1 93.19 229 ASP B C 1
ATOM 4790 O O . ASP B 1 229 ? -19.203 24.031 9.344 1 93.19 229 ASP B O 1
ATOM 4794 N N . LYS B 1 230 ? -20.281 23.219 7.629 1 95.56 230 LYS B N 1
ATOM 4795 C CA . LYS B 1 230 ? -20.234 21.859 8.172 1 95.56 230 LYS B CA 1
ATOM 4796 C C . LYS B 1 230 ? -18.859 21.234 7.988 1 95.56 230 LYS B C 1
ATOM 4798 O O . LYS B 1 230 ? -18.562 20.203 8.594 1 95.56 230 LYS B O 1
ATOM 4803 N N . VAL B 1 231 ? -18.031 21.781 7.148 1 98 231 VAL B N 1
ATOM 4804 C CA . VAL B 1 231 ? -16.703 21.25 6.918 1 98 231 VAL B CA 1
ATOM 4805 C C . VAL B 1 231 ? -15.766 21.672 8.055 1 98 231 VAL B C 1
ATOM 4807 O O . VAL B 1 231 ? -15.555 22.859 8.281 1 98 231 VAL B O 1
ATOM 4810 N N . PRO B 1 232 ? -15.25 20.734 8.75 1 98.38 232 PRO B N 1
ATOM 4811 C CA . PRO B 1 232 ? -14.383 21.109 9.867 1 98.38 232 PRO B CA 1
ATOM 4812 C C . PRO B 1 232 ? -13.031 21.656 9.406 1 98.38 232 PRO B C 1
ATOM 4814 O O . PRO B 1 232 ? -12.469 21.172 8.422 1 98.38 232 PRO B O 1
ATOM 4817 N N . ILE B 1 233 ? -12.508 22.594 10.141 1 98.69 233 ILE B N 1
ATOM 4818 C CA . ILE B 1 233 ? -11.18 23.156 9.945 1 98.69 233 ILE B CA 1
ATOM 4819 C C . ILE B 1 233 ? -10.273 22.734 11.109 1 98.69 233 ILE B C 1
ATOM 4821 O O . ILE B 1 233 ? -10.641 22.891 12.273 1 98.69 233 ILE B O 1
ATOM 4825 N N . PHE B 1 234 ? -9.141 22.094 10.758 1 98.88 234 PHE B N 1
ATOM 4826 C CA . PHE B 1 234 ? -8.109 21.719 11.719 1 98.88 234 PHE B CA 1
ATOM 4827 C C . PHE B 1 234 ? -6.91 22.641 11.617 1 98.88 234 PHE B C 1
ATOM 4829 O O . PHE B 1 234 ? -6.691 23.281 10.578 1 98.88 234 PHE B O 1
ATOM 4836 N N . ILE B 1 235 ? -6.152 22.797 12.711 1 98.94 235 ILE B N 1
ATOM 4837 C CA . ILE B 1 235 ? -4.922 23.578 12.711 1 98.94 235 ILE B CA 1
ATOM 4838 C C . ILE B 1 235 ? -3.764 22.734 13.219 1 98.94 235 ILE B C 1
ATOM 4840 O O . ILE B 1 235 ? -3.83 22.172 14.32 1 98.94 235 ILE B O 1
ATOM 4844 N N . LYS B 1 236 ? -2.764 22.531 12.414 1 98.81 236 LYS B N 1
ATOM 4845 C CA . LYS B 1 236 ? -1.497 22.062 12.977 1 98.81 236 LYS B CA 1
ATOM 4846 C C . LYS B 1 236 ? -0.758 23.203 13.672 1 98.81 236 LYS B C 1
ATOM 4848 O O . LYS B 1 236 ? -0.215 24.094 13.016 1 98.81 236 LYS B O 1
ATOM 4853 N N . LEU B 1 237 ? -0.654 23.141 14.922 1 98.56 237 LEU B N 1
ATOM 4854 C CA . LEU B 1 237 ? -0.184 24.297 15.688 1 98.56 237 LEU B CA 1
ATOM 4855 C C . LEU B 1 237 ? 1.139 23.984 16.375 1 98.56 237 LEU B C 1
ATOM 4857 O O . LEU B 1 237 ? 1.236 23.031 17.141 1 98.56 237 LEU B O 1
ATOM 4861 N N . ALA B 1 238 ? 2.133 24.781 16.125 1 97.12 238 ALA B N 1
ATOM 4862 C CA . ALA B 1 238 ? 3.355 24.734 16.922 1 97.12 238 ALA B CA 1
ATOM 4863 C C . ALA B 1 238 ? 3.115 25.266 18.328 1 97.12 238 ALA B C 1
ATOM 4865 O O . ALA B 1 238 ? 2.77 26.438 18.5 1 97.12 238 ALA B O 1
ATOM 4866 N N . MET B 1 239 ? 3.369 24.453 19.266 1 95.81 239 MET B N 1
ATOM 4867 C CA . MET B 1 239 ? 3.146 24.844 20.641 1 95.81 239 MET B CA 1
ATOM 4868 C C . MET B 1 239 ? 4.332 25.641 21.188 1 95.81 239 MET B C 1
ATOM 4870 O O . MET B 1 239 ? 4.191 26.406 22.141 1 95.81 239 MET B O 1
ATOM 4874 N N . CYS B 1 240 ? 5.434 25.469 20.562 1 92.81 240 CYS B N 1
ATOM 4875 C CA . CYS B 1 240 ? 6.621 26.234 20.922 1 92.81 240 CYS B CA 1
ATOM 4876 C C . CYS B 1 240 ? 7.691 26.125 19.844 1 92.81 240 CYS B C 1
ATOM 4878 O O . CYS B 1 240 ? 7.598 25.281 18.953 1 92.81 240 CYS B O 1
ATOM 4880 N N . ASP B 1 241 ? 8.695 27 19.938 1 92.38 241 ASP B N 1
ATOM 4881 C CA . ASP B 1 241 ? 9.742 27.062 18.938 1 92.38 241 ASP B CA 1
ATOM 4882 C C . ASP B 1 241 ? 10.828 26.031 19.203 1 92.38 241 ASP B C 1
ATOM 4884 O O . ASP B 1 241 ? 11.641 25.734 18.312 1 92.38 241 ASP B O 1
ATOM 4888 N N . ASN B 1 242 ? 10.898 25.375 20.312 1 87.81 242 ASN B N 1
ATOM 4889 C CA . ASN B 1 242 ? 11.977 24.5 20.75 1 87.81 242 ASN B CA 1
ATOM 4890 C C . ASN B 1 242 ? 13.336 25.188 20.672 1 87.81 242 ASN B C 1
ATOM 4892 O O . ASN B 1 242 ? 14.32 24.594 20.234 1 87.81 242 ASN B O 1
ATOM 4896 N N . SER B 1 243 ? 13.43 26.438 20.891 1 78.94 243 SER B N 1
ATOM 4897 C CA . SER B 1 243 ? 14.672 27.203 20.781 1 78.94 243 SER B CA 1
ATOM 4898 C C . SER B 1 243 ? 15.406 27.25 22.109 1 78.94 243 SER B C 1
ATOM 4900 O O . SER B 1 243 ? 14.781 27.266 23.172 1 78.94 243 SER B O 1
ATOM 4902 N N . GLN B 1 244 ? 16.812 26.625 22.312 1 60.84 244 GLN B N 1
ATOM 4903 C CA . GLN B 1 244 ? 17.672 26.609 23.484 1 60.84 244 GLN B CA 1
ATOM 4904 C C . GLN B 1 244 ? 17.797 28 24.094 1 60.84 244 GLN B C 1
ATOM 4906 O O . GLN B 1 244 ? 18.297 28.156 25.219 1 60.84 244 GLN B O 1
ATOM 4911 N N . ASP B 1 245 ? 17.891 28.922 23.234 1 51.12 245 ASP B N 1
ATOM 4912 C CA . ASP B 1 245 ? 18.234 30.219 23.844 1 51.12 245 ASP B CA 1
ATOM 4913 C C . ASP B 1 245 ? 17.188 30.609 24.891 1 51.12 245 ASP B C 1
ATOM 4915 O O . ASP B 1 245 ? 16.297 31.422 24.609 1 51.12 245 ASP B O 1
ATOM 4919 N N . ASP B 1 246 ? 16.781 29.703 25.547 1 44.97 246 ASP B N 1
ATOM 4920 C CA . ASP B 1 246 ? 15.945 30 26.719 1 44.97 246 ASP B CA 1
ATOM 4921 C C . ASP B 1 246 ? 16.406 31.297 27.391 1 44.97 246 ASP B C 1
ATOM 4923 O O . ASP B 1 246 ? 15.695 31.844 28.25 1 44.97 246 ASP B O 1
ATOM 4927 N N . ASP B 1 247 ? 17.641 31.453 27.297 1 44.31 247 ASP B N 1
ATOM 4928 C CA . ASP B 1 247 ? 17.969 32.719 27.922 1 44.31 247 ASP B CA 1
ATOM 4929 C C . ASP B 1 247 ? 17.297 33.906 27.219 1 44.31 247 ASP B C 1
ATOM 4931 O O . ASP B 1 247 ? 17.266 35 27.75 1 44.31 247 ASP B O 1
ATOM 4935 N N . HIS B 1 248 ? 17.109 33.875 26.047 1 48.41 248 HIS B N 1
ATOM 4936 C CA . HIS B 1 248 ? 16.359 34.938 25.359 1 48.41 248 HIS B CA 1
ATOM 4937 C C . HIS B 1 248 ? 14.891 34.531 25.219 1 48.41 248 HIS B C 1
ATOM 4939 O O . HIS B 1 248 ? 14.25 34.906 24.219 1 48.41 248 HIS B O 1
ATOM 4945 N N . HIS B 1 249 ? 14.43 33.719 26.141 1 52.53 249 HIS B N 1
ATOM 4946 C CA . HIS B 1 249 ? 13.133 33.094 26.438 1 52.53 249 HIS B CA 1
ATOM 4947 C C . HIS B 1 249 ? 11.992 34.094 26.172 1 52.53 249 HIS B C 1
ATOM 4949 O O . HIS B 1 249 ? 10.898 33.688 25.766 1 52.53 249 HIS B O 1
ATOM 4955 N N . GLU B 1 250 ? 12.352 35.312 26.344 1 54.38 250 GLU B N 1
ATOM 4956 C CA . GLU B 1 250 ? 11.242 36.25 26.344 1 54.38 250 GLU B CA 1
ATOM 4957 C C . GLU B 1 250 ? 10.734 36.531 24.938 1 54.38 250 GLU B C 1
ATOM 4959 O O . GLU B 1 250 ? 9.617 37.031 24.75 1 54.38 250 GLU B O 1
ATOM 4964 N N . GLU B 1 251 ? 11.562 36.031 23.859 1 70.62 251 GLU B N 1
ATOM 4965 C CA . GLU B 1 251 ? 11.141 36.5 22.547 1 70.62 251 GLU B CA 1
ATOM 4966 C C . GLU B 1 251 ? 10.68 35.344 21.656 1 70.62 251 GLU B C 1
ATOM 4968 O O . GLU B 1 251 ? 10.398 35.531 20.469 1 70.62 251 GLU B O 1
ATOM 4973 N N . CYS B 1 252 ? 10.531 34.188 22.312 1 86.88 252 CYS B N 1
ATOM 4974 C CA . CYS B 1 252 ? 10.164 33.062 21.469 1 86.88 252 CYS B CA 1
ATOM 4975 C C . CYS B 1 252 ? 8.68 32.75 21.609 1 86.88 252 CYS B C 1
ATOM 4977 O O . CYS B 1 252 ? 8.016 33.25 22.516 1 86.88 252 CYS B O 1
ATOM 4979 N N . TRP B 1 253 ? 8.156 32.062 20.594 1 93.56 253 TRP B N 1
ATOM 4980 C CA . TRP B 1 253 ? 6.828 31.469 20.688 1 93.56 253 TRP B CA 1
ATOM 4981 C C . TRP B 1 253 ? 6.781 30.406 21.766 1 93.56 253 TRP B C 1
ATOM 4983 O O . TRP B 1 253 ? 7.586 29.469 21.766 1 93.56 253 TRP B O 1
ATOM 4993 N N . THR B 1 254 ? 5.898 30.578 22.781 1 91.88 254 THR B N 1
ATOM 4994 C CA . THR B 1 254 ? 5.891 29.734 23.969 1 91.88 254 THR B CA 1
ATOM 4995 C C . THR B 1 254 ? 4.59 28.938 24.078 1 91.88 254 THR B C 1
ATOM 4997 O O . THR B 1 254 ? 3.594 29.297 23.438 1 91.88 254 THR B O 1
ATOM 5000 N N . PRO B 1 255 ? 4.613 27.906 24.922 1 93.25 255 PRO B N 1
ATOM 5001 C CA . PRO B 1 255 ? 3.367 27.172 25.156 1 93.25 255 PRO B CA 1
ATOM 5002 C C . PRO B 1 255 ? 2.252 28.062 25.719 1 93.25 255 PRO B C 1
ATOM 5004 O O . PRO B 1 255 ? 1.081 27.859 25.375 1 93.25 255 PRO B O 1
ATOM 5007 N N . LYS B 1 256 ? 2.613 29.016 26.516 1 93.75 256 LYS B N 1
ATOM 5008 C CA . LYS B 1 256 ? 1.624 29.938 27.062 1 93.75 256 LYS B CA 1
ATOM 5009 C C . LYS B 1 256 ? 0.922 30.734 25.969 1 93.75 256 LYS B C 1
ATOM 5011 O O . LYS B 1 256 ? -0.301 30.891 25.984 1 93.75 256 LYS B O 1
ATOM 5016 N N . GLU B 1 257 ? 1.684 31.219 25.047 1 95.94 257 GLU B N 1
ATOM 5017 C CA . GLU B 1 257 ? 1.1 31.938 23.922 1 95.94 257 GLU B CA 1
ATOM 5018 C C . GLU B 1 257 ? 0.26 31.016 23.047 1 95.94 257 GLU B C 1
ATOM 5020 O O . GLU B 1 257 ? -0.797 31.406 22.562 1 95.94 257 GLU B O 1
ATOM 5025 N N . ALA B 1 258 ? 0.759 29.828 22.859 1 97.5 258 ALA B N 1
ATOM 5026 C CA . ALA B 1 258 ? 0.027 28.859 22.047 1 97.5 258 ALA B CA 1
ATOM 5027 C C . ALA B 1 258 ? -1.327 28.547 22.672 1 97.5 258 ALA B C 1
ATOM 5029 O O . ALA B 1 258 ? -2.33 28.422 21.969 1 97.5 258 ALA B O 1
ATOM 5030 N N . VAL B 1 259 ? -1.328 28.344 23.953 1 97.25 259 VAL B N 1
ATOM 5031 C CA . VAL B 1 259 ? -2.564 28.062 24.672 1 97.25 259 VAL B CA 1
ATOM 5032 C C . VAL B 1 259 ? -3.527 29.234 24.547 1 97.25 259 VAL B C 1
ATOM 5034 O O . VAL B 1 259 ? -4.727 29.047 24.328 1 97.25 259 VAL B O 1
ATOM 5037 N N . LYS B 1 260 ? -3.002 30.453 24.656 1 97.94 260 LYS B N 1
ATOM 5038 C CA . LYS B 1 260 ? -3.812 31.641 24.453 1 97.94 260 LYS B CA 1
ATOM 5039 C C . LYS B 1 260 ? -4.395 31.672 23.031 1 97.94 260 LYS B C 1
ATOM 5041 O O . LYS B 1 260 ? -5.57 32 22.859 1 97.94 260 LYS B O 1
ATOM 5046 N N . LEU B 1 261 ? -3.605 31.375 22.078 1 98.75 261 LEU B N 1
ATOM 5047 C CA . LEU B 1 261 ? -4.07 31.328 20.703 1 98.75 261 LEU B CA 1
ATOM 5048 C C . LEU B 1 261 ? -5.152 30.266 20.531 1 98.75 261 LEU B C 1
ATOM 5050 O O . LEU B 1 261 ? -6.09 30.453 19.75 1 98.75 261 LEU B O 1
ATOM 5054 N N . ALA B 1 262 ? -5.039 29.156 21.188 1 98.69 262 ALA B N 1
ATOM 5055 C CA . ALA B 1 262 ? -6.012 28.062 21.078 1 98.69 262 ALA B CA 1
ATOM 5056 C C . ALA B 1 262 ? -7.422 28.562 21.391 1 98.69 262 ALA B C 1
ATOM 5058 O O . ALA B 1 262 ? -8.391 28.172 20.734 1 98.69 262 ALA B O 1
ATOM 5059 N N . ASP B 1 263 ? -7.523 29.406 22.406 1 98.56 263 ASP B N 1
ATOM 5060 C CA . ASP B 1 263 ? -8.828 29.969 22.734 1 98.56 263 ASP B CA 1
ATOM 5061 C C . ASP B 1 263 ? -9.398 30.766 21.578 1 98.56 263 ASP B C 1
ATOM 5063 O O . ASP B 1 263 ? -10.594 30.688 21.281 1 98.56 263 ASP B O 1
ATOM 5067 N N . ARG B 1 264 ? -8.547 31.562 20.922 1 98.69 264 ARG B N 1
ATOM 5068 C CA . ARG B 1 264 ? -8.977 32.344 19.766 1 98.69 264 ARG B CA 1
ATOM 5069 C C . ARG B 1 264 ? -9.383 31.438 18.609 1 98.69 264 ARG B C 1
ATOM 5071 O O . ARG B 1 264 ? -10.32 31.75 17.859 1 98.69 264 ARG B O 1
ATOM 5078 N N . LEU B 1 265 ? -8.617 30.375 18.406 1 98.81 265 LEU B N 1
ATOM 5079 C CA . LEU B 1 265 ? -8.922 29.422 17.344 1 98.81 265 LEU B CA 1
ATOM 5080 C C . LEU B 1 265 ? -10.297 28.797 17.562 1 98.81 265 LEU B C 1
ATOM 5082 O O . LEU B 1 265 ? -11.07 28.672 16.609 1 98.81 265 LEU B O 1
ATOM 5086 N N . ILE B 1 266 ? -10.594 28.391 18.781 1 98.12 266 ILE B N 1
ATOM 5087 C CA . ILE B 1 266 ? -11.891 27.812 19.125 1 98.12 266 ILE B CA 1
ATOM 5088 C C . ILE B 1 266 ? -13 28.812 18.844 1 98.12 266 ILE B C 1
ATOM 5090 O O . ILE B 1 266 ? -14.031 28.469 18.25 1 98.12 266 ILE B O 1
ATOM 5094 N N . ASP B 1 267 ? -12.758 30.078 19.188 1 98 267 ASP B N 1
ATOM 5095 C CA . ASP B 1 267 ? -13.727 31.141 18.938 1 98 267 ASP B CA 1
ATOM 5096 C C . ASP B 1 267 ? -13.984 31.328 17.453 1 98 267 ASP B C 1
ATOM 5098 O O . ASP B 1 267 ? -15.078 31.734 17.047 1 98 267 ASP B O 1
ATOM 5102 N N . HIS B 1 268 ? -12.992 31 16.672 1 98.06 268 HIS B N 1
ATOM 5103 C CA . HIS B 1 268 ? -13.117 31.156 15.219 1 98.06 268 HIS B CA 1
ATOM 5104 C C . HIS B 1 268 ? -13.602 29.859 14.57 1 98.06 268 HIS B C 1
ATOM 5106 O O . HIS B 1 268 ? -13.594 29.734 13.344 1 98.06 268 HIS B O 1
ATOM 5112 N N . GLY B 1 269 ? -13.953 28.828 15.328 1 96.69 269 GLY B N 1
ATOM 5113 C CA . GLY B 1 269 ? -14.672 27.672 14.828 1 96.69 269 GLY B CA 1
ATOM 5114 C C . GLY B 1 269 ? -13.766 26.516 14.484 1 96.69 269 GLY B C 1
ATOM 5115 O O . GLY B 1 269 ? -14.164 25.594 13.773 1 96.69 269 GLY B O 1
ATOM 5116 N N . VAL B 1 270 ? -12.523 26.484 14.93 1 98.19 270 VAL B N 1
ATOM 5117 C CA . VAL B 1 270 ? -11.602 25.375 14.688 1 98.19 270 VAL B CA 1
ATOM 5118 C C . VAL B 1 270 ? -12.07 24.141 15.453 1 98.19 270 VAL B C 1
ATOM 5120 O O . VAL B 1 270 ? -12.422 24.234 16.641 1 98.19 270 VAL B O 1
ATOM 5123 N N . SER B 1 271 ? -12.07 23 14.789 1 98 271 SER B N 1
ATOM 5124 C CA . SER B 1 271 ? -12.656 21.797 15.344 1 98 271 SER B CA 1
ATOM 5125 C C . SER B 1 271 ? -11.594 20.906 16 1 98 271 SER B C 1
ATOM 5127 O O . SER B 1 271 ? -11.914 20.062 16.828 1 98 271 SER B O 1
ATOM 5129 N N . MET B 1 272 ? -10.359 21.062 15.578 1 98.69 272 MET B N 1
ATOM 5130 C CA . MET B 1 272 ? -9.297 20.203 16.109 1 98.69 272 MET B CA 1
ATOM 5131 C C . MET B 1 272 ? -7.938 20.891 15.984 1 98.69 272 MET B C 1
ATOM 5133 O O . MET B 1 272 ? -7.66 21.547 14.992 1 98.69 272 MET B O 1
ATOM 5137 N N . ILE B 1 273 ? -7.168 20.766 16.984 1 98.81 273 ILE B N 1
ATOM 5138 C CA . ILE B 1 273 ? -5.789 21.234 16.969 1 98.81 273 ILE B CA 1
ATOM 5139 C C . ILE B 1 273 ? -4.832 20.047 16.969 1 98.81 273 ILE B C 1
ATOM 5141 O O . ILE B 1 273 ? -4.914 19.172 17.844 1 98.81 273 ILE B O 1
ATOM 5145 N N . ASP B 1 274 ? -4.031 19.906 15.961 1 98.75 274 ASP B N 1
ATOM 5146 C CA . ASP B 1 274 ? -2.965 18.922 15.805 1 98.75 274 ASP B CA 1
ATOM 5147 C C . ASP B 1 274 ? -1.637 19.469 16.328 1 98.75 274 ASP B C 1
ATOM 5149 O O . ASP B 1 274 ? -0.994 20.281 15.664 1 98.75 274 ASP B O 1
ATOM 5153 N N . VAL B 1 275 ? -1.145 18.922 17.406 1 97.81 275 VAL B N 1
ATOM 5154 C CA . VAL B 1 275 ? -0.051 19.516 18.172 1 97.81 275 VAL B CA 1
ATOM 5155 C C . VAL B 1 275 ? 1.284 19.156 17.516 1 97.81 275 VAL B C 1
ATOM 5157 O O . VAL B 1 275 ? 1.516 18.016 17.141 1 97.81 275 VAL B O 1
ATOM 5160 N N . THR B 1 276 ? 2.107 20.156 17.375 1 96.62 276 THR B N 1
ATOM 5161 C CA . THR B 1 276 ? 3.496 19.984 16.953 1 96.62 276 THR B CA 1
ATOM 5162 C C . THR B 1 276 ? 4.402 20.984 17.688 1 96.62 276 THR B C 1
ATOM 5164 O O . THR B 1 276 ? 3.967 21.656 18.609 1 96.62 276 THR B O 1
ATOM 5167 N N . SER B 1 277 ? 5.711 20.969 17.391 1 93.69 277 SER B N 1
ATOM 5168 C CA . SER B 1 277 ? 6.648 21.922 17.953 1 93.69 277 SER B CA 1
ATOM 5169 C C . SER B 1 277 ? 7.91 22.031 17.109 1 93.69 277 SER B C 1
ATOM 5171 O O . SER B 1 277 ? 8.211 21.141 16.312 1 93.69 277 SER B O 1
ATOM 5173 N N . GLY B 1 278 ? 8.523 23.141 17.203 1 91.94 278 GLY B N 1
ATOM 5174 C CA . GLY B 1 278 ? 9.836 23.344 16.594 1 91.94 278 GLY B CA 1
ATOM 5175 C C . GLY B 1 278 ? 9.758 23.562 15.094 1 91.94 278 GLY B C 1
ATOM 5176 O O . GLY B 1 278 ? 8.703 23.891 14.555 1 91.94 278 GLY B O 1
ATOM 5177 N N . GLY B 1 279 ? 10.945 23.578 14.469 1 91 279 GLY B N 1
ATOM 5178 C CA . GLY B 1 279 ? 11.086 23.672 13.023 1 91 279 GLY B CA 1
ATOM 5179 C C . GLY B 1 279 ? 11.359 25.078 12.539 1 91 279 GLY B C 1
ATOM 5180 O O . GLY B 1 279 ? 11.648 25.297 11.359 1 91 279 GLY B O 1
ATOM 5181 N N . ILE B 1 280 ? 11.359 26.047 13.438 1 92.12 280 ILE B N 1
ATOM 5182 C CA . ILE B 1 280 ? 11.477 27.438 13.039 1 92.12 280 ILE B CA 1
ATOM 5183 C C . ILE B 1 280 ? 12.938 27.875 13.102 1 92.12 280 ILE B C 1
ATOM 5185 O O . ILE B 1 280 ? 13.328 28.859 12.461 1 92.12 280 ILE B O 1
ATOM 5189 N N . VAL B 1 281 ? 13.695 27.172 13.875 1 87.5 281 VAL B N 1
ATOM 5190 C CA . VAL B 1 281 ? 15.125 27.469 13.969 1 87.5 281 VAL B CA 1
ATOM 5191 C C . VAL B 1 281 ? 15.938 26.25 13.516 1 87.5 281 VAL B C 1
ATOM 5193 O O . VAL B 1 281 ? 15.508 25.109 13.703 1 87.5 281 VAL B O 1
ATOM 5196 N N . ASN B 1 282 ? 17.062 26.453 12.906 1 80 282 ASN B N 1
ATOM 5197 C CA . ASN B 1 282 ? 17.906 25.406 12.367 1 80 282 ASN B CA 1
ATOM 5198 C C . ASN B 1 282 ? 18.5 24.531 13.477 1 80 282 ASN B C 1
ATOM 5200 O O . ASN B 1 282 ? 18.734 23.344 13.266 1 80 282 ASN B O 1
ATOM 5204 N N . HIS B 1 283 ? 18.812 25.062 14.602 1 72.5 283 HIS B N 1
ATOM 5205 C CA . HIS B 1 283 ? 19.438 24.297 15.672 1 72.5 283 HIS B CA 1
ATOM 5206 C C . HIS B 1 283 ? 18.469 24.047 16.812 1 72.5 283 HIS B C 1
ATOM 5208 O O . HIS B 1 283 ? 18.859 24.031 17.984 1 72.5 283 HIS B O 1
ATOM 5214 N N . GLY B 1 284 ? 17.312 23.797 16.391 1 69.69 284 GLY B N 1
ATOM 5215 C CA . GLY B 1 284 ? 16.344 23.5 17.438 1 69.69 284 GLY B CA 1
ATOM 5216 C C . GLY B 1 284 ? 16.531 22.125 18.047 1 69.69 284 GLY B C 1
ATOM 5217 O O . GLY B 1 284 ? 17 21.203 17.375 1 69.69 284 GLY B O 1
ATOM 5218 N N . LYS B 1 285 ? 16.375 22.047 19.359 1 70.19 285 LYS B N 1
ATOM 5219 C CA . LYS B 1 285 ? 16.469 20.75 20.047 1 70.19 285 LYS B CA 1
ATOM 5220 C C . LYS B 1 285 ? 15.234 19.891 19.734 1 70.19 285 LYS B C 1
ATOM 5222 O O . LYS B 1 285 ? 14.125 20.406 19.609 1 70.19 285 LYS B O 1
ATOM 5227 N N . SER B 1 286 ? 15.43 18.703 19.562 1 71.94 286 SER B N 1
ATOM 5228 C CA . SER B 1 286 ? 14.312 17.766 19.406 1 71.94 286 SER B CA 1
ATOM 5229 C C . SER B 1 286 ? 13.414 17.766 20.641 1 71.94 286 SER B C 1
ATOM 5231 O O . SER B 1 286 ? 13.898 17.875 21.766 1 71.94 286 SER B O 1
ATOM 5233 N N . ARG B 1 287 ? 12.203 17.641 20.391 1 72.88 287 ARG B N 1
ATOM 5234 C CA . ARG B 1 287 ? 11.258 17.625 21.5 1 72.88 287 ARG B CA 1
ATOM 5235 C C . ARG B 1 287 ? 11.5 16.438 22.422 1 72.88 287 ARG B C 1
ATOM 5237 O O . ARG B 1 287 ? 11.289 16.531 23.625 1 72.88 287 ARG B O 1
ATOM 5244 N N . TYR B 1 288 ? 11.867 15.367 21.781 1 72.62 288 TYR B N 1
ATOM 5245 C CA . TYR B 1 288 ? 12.172 14.211 22.625 1 72.62 288 TYR B CA 1
ATOM 5246 C C . TYR B 1 288 ? 13.172 14.57 23.703 1 72.62 288 TYR B C 1
ATOM 5248 O O . TYR B 1 288 ? 13.047 14.117 24.844 1 72.62 288 TYR B O 1
ATOM 5256 N N . LEU B 1 289 ? 14.039 15.508 23.344 1 69.88 289 LEU B N 1
ATOM 5257 C CA . LEU B 1 289 ? 15.109 15.875 24.266 1 69.88 289 LEU B CA 1
ATOM 5258 C C . LEU B 1 289 ? 14.617 16.906 25.281 1 69.88 289 LEU B C 1
ATOM 5260 O O . LEU B 1 289 ? 15.18 17.031 26.375 1 69.88 289 LEU B O 1
ATOM 5264 N N . LEU B 1 290 ? 13.523 17.484 24.969 1 73.31 290 LEU B N 1
ATOM 5265 C CA . LEU B 1 290 ? 13.031 18.562 25.812 1 73.31 290 LEU B CA 1
ATOM 5266 C C . LEU B 1 290 ? 12.047 18.047 26.859 1 73.31 290 LEU B C 1
ATOM 5268 O O . LEU B 1 290 ? 11.773 18.703 27.844 1 73.31 290 LEU B O 1
ATOM 5272 N N . ASN B 1 291 ? 11.633 16.828 26.625 1 80.62 291 ASN B N 1
ATOM 5273 C CA . ASN B 1 291 ? 10.672 16.234 27.562 1 80.62 291 ASN B CA 1
ATOM 5274 C C . ASN B 1 291 ? 11.328 15.914 28.906 1 80.62 291 ASN B C 1
ATOM 5276 O O . ASN B 1 291 ? 12.406 15.328 28.953 1 80.62 291 ASN B O 1
ATOM 5280 N N . GLU B 1 292 ? 10.742 16.312 29.906 1 78.38 292 GLU B N 1
ATOM 5281 C CA . GLU B 1 292 ? 11.219 15.922 31.234 1 78.38 292 GLU B CA 1
ATOM 5282 C C . GLU B 1 292 ? 11.148 14.406 31.422 1 78.38 292 GLU B C 1
ATOM 5284 O O . GLU B 1 292 ? 12.094 13.789 31.906 1 78.38 292 GLU B O 1
ATOM 5289 N N . ASP B 1 293 ? 10.055 13.844 31.031 1 84.5 293 ASP B N 1
ATOM 5290 C CA . ASP B 1 293 ? 9.867 12.398 31.031 1 84.5 293 ASP B CA 1
ATOM 5291 C C . ASP B 1 293 ? 10.203 11.805 29.672 1 84.5 293 ASP B C 1
ATOM 5293 O O . ASP B 1 293 ? 9.375 11.844 28.75 1 84.5 293 ASP B O 1
ATOM 5297 N N . LYS B 1 294 ? 11.266 11.125 29.547 1 82.12 294 LYS B N 1
ATOM 5298 C CA . LYS B 1 294 ? 11.797 10.625 28.281 1 82.12 294 LYS B CA 1
ATOM 5299 C C . LYS B 1 294 ? 11 9.422 27.781 1 82.12 294 LYS B C 1
ATOM 5301 O O . LYS B 1 294 ? 11.125 9.031 26.625 1 82.12 294 LYS B O 1
ATOM 5306 N N . SER B 1 295 ? 10.258 8.922 28.625 1 84.62 295 SER B N 1
ATOM 5307 C CA . SER B 1 295 ? 9.469 7.75 28.234 1 84.62 295 SER B CA 1
ATOM 5308 C C . SER B 1 295 ? 8.25 8.156 27.422 1 84.62 295 SER B C 1
ATOM 5310 O O . SER B 1 295 ? 7.629 7.316 26.766 1 84.62 295 SER B O 1
ATOM 5312 N N . LEU B 1 296 ? 7.898 9.414 27.469 1 90.94 296 LEU B N 1
ATOM 5313 C CA . LEU B 1 296 ? 6.711 9.891 26.766 1 90.94 296 LEU B CA 1
ATOM 5314 C C . LEU B 1 296 ? 7.027 10.219 25.312 1 90.94 296 LEU B C 1
ATOM 5316 O O . LEU B 1 296 ? 8.102 10.727 25 1 90.94 296 LEU B O 1
ATOM 5320 N N . PRO B 1 297 ? 6.082 9.914 24.469 1 92.56 297 PRO B N 1
ATOM 5321 C CA . PRO B 1 297 ? 6.234 10.391 23.094 1 92.56 297 PRO B CA 1
ATOM 5322 C C . PRO B 1 297 ? 6.387 11.906 23 1 92.56 297 PRO B C 1
ATOM 5324 O O . PRO B 1 297 ? 5.914 12.633 23.875 1 92.56 297 PRO B O 1
ATOM 5327 N N . ALA B 1 298 ? 6.992 12.32 21.953 1 87.44 298 ALA B N 1
ATOM 5328 C CA . ALA B 1 298 ? 7.578 13.648 21.797 1 87.44 298 ALA B CA 1
ATOM 5329 C C . ALA B 1 298 ? 6.543 14.742 22.062 1 87.44 298 ALA B C 1
ATOM 5331 O O . ALA B 1 298 ? 6.824 15.719 22.766 1 87.44 298 ALA B O 1
ATOM 5332 N N . GLN B 1 299 ? 5.348 14.656 21.609 1 93.81 299 GLN B N 1
ATOM 5333 C CA . GLN B 1 299 ? 4.398 15.766 21.641 1 93.81 299 GLN B CA 1
ATOM 5334 C C . GLN B 1 299 ? 3.396 15.609 22.781 1 93.81 299 GLN B C 1
ATOM 5336 O O . GLN B 1 299 ? 2.578 16.5 23.016 1 93.81 299 GLN B O 1
ATOM 5341 N N . VAL B 1 300 ? 3.451 14.547 23.516 1 95.81 300 VAL B N 1
ATOM 5342 C CA . VAL B 1 300 ? 2.424 14.195 24.484 1 95.81 300 VAL B CA 1
ATOM 5343 C C . VAL B 1 300 ? 2.373 15.258 25.578 1 95.81 300 VAL B C 1
ATOM 5345 O O . VAL B 1 300 ? 1.293 15.719 25.953 1 95.81 300 VAL B O 1
ATOM 5348 N N . PRO B 1 301 ? 3.533 15.734 26.141 1 94.56 301 PRO B N 1
ATOM 5349 C CA . PRO B 1 301 ? 3.441 16.75 27.188 1 94.56 301 PRO B CA 1
ATOM 5350 C C . PRO B 1 301 ? 2.748 18.031 26.703 1 94.56 301 PRO B C 1
ATOM 5352 O O . PRO B 1 301 ? 1.979 18.641 27.453 1 94.56 301 PRO B O 1
ATOM 5355 N N . LEU B 1 302 ? 2.967 18.391 25.516 1 95 302 LEU B N 1
ATOM 5356 C CA . LEU B 1 302 ? 2.354 19.594 24.953 1 95 302 LEU B CA 1
ATOM 5357 C C . LEU B 1 302 ? 0.861 19.375 24.719 1 95 302 LEU B C 1
ATOM 5359 O O . LEU B 1 302 ? 0.052 20.266 24.984 1 95 302 LEU B O 1
ATOM 5363 N N . ALA B 1 303 ? 0.528 18.234 24.188 1 96.94 303 ALA B N 1
ATOM 5364 C CA . ALA B 1 303 ? -0.876 17.891 23.969 1 96.94 303 ALA B CA 1
ATOM 5365 C C . ALA B 1 303 ? -1.647 17.891 25.297 1 96.94 303 ALA B C 1
ATOM 5367 O O . ALA B 1 303 ? -2.773 18.391 25.359 1 96.94 303 ALA B O 1
ATOM 5368 N N . ARG B 1 304 ? -0.994 17.359 26.312 1 95.5 304 ARG B N 1
ATOM 5369 C CA . ARG B 1 304 ? -1.586 17.312 27.656 1 95.5 304 ARG B CA 1
ATOM 5370 C C . ARG B 1 304 ? -1.868 18.719 28.172 1 95.5 304 ARG B C 1
ATOM 5372 O O . ARG B 1 304 ? -2.943 18.984 28.719 1 95.5 304 ARG B O 1
ATOM 5379 N N . GLU B 1 305 ? -0.887 19.5 28.016 1 94.38 305 GLU B N 1
ATOM 5380 C CA . GLU B 1 305 ? -1.024 20.891 28.469 1 94.38 305 GLU B CA 1
ATOM 5381 C C . GLU B 1 305 ? -2.178 21.594 27.766 1 94.38 305 GLU B C 1
ATOM 5383 O O . GLU B 1 305 ? -2.988 22.266 28.406 1 94.38 305 GLU B O 1
ATOM 5388 N N . LEU B 1 306 ? -2.209 21.438 26.516 1 97.69 306 LEU B N 1
ATOM 5389 C CA . LEU B 1 306 ? -3.27 22.062 25.734 1 97.69 306 LEU B CA 1
ATOM 5390 C C . LEU B 1 306 ? -4.633 21.484 26.109 1 97.69 306 LEU B C 1
ATOM 5392 O O . LEU B 1 306 ? -5.605 22.219 26.266 1 97.69 306 LEU B O 1
ATOM 5396 N N . LYS B 1 307 ? -4.723 20.188 26.25 1 97.62 307 LYS B N 1
ATOM 5397 C CA . LYS B 1 307 ? -5.973 19.516 26.578 1 97.62 307 LYS B CA 1
ATOM 5398 C C . LYS B 1 307 ? -6.488 19.969 27.953 1 97.62 307 LYS B C 1
ATOM 5400 O O . LYS B 1 307 ? -7.691 20.156 28.141 1 97.62 307 LYS B O 1
ATOM 5405 N N . LYS B 1 308 ? -5.621 20.047 28.891 1 96.31 308 LYS B N 1
ATOM 5406 C CA . LYS B 1 308 ? -5.992 20.5 30.234 1 96.31 308 LYS B CA 1
ATOM 5407 C C . LYS B 1 308 ? -6.637 21.875 30.188 1 96.31 308 LYS B C 1
ATOM 5409 O O . LYS B 1 308 ? -7.574 22.156 30.938 1 96.31 308 LYS B O 1
ATOM 5414 N N . HIS B 1 309 ? -6.152 22.656 29.359 1 97.5 309 HIS B N 1
ATOM 5415 C CA . HIS B 1 309 ? -6.637 24.031 29.266 1 97.5 309 HIS B CA 1
ATOM 5416 C C . HIS B 1 309 ? -7.965 24.094 28.516 1 97.5 309 HIS B C 1
ATOM 5418 O O . HIS B 1 309 ? -8.906 24.766 28.953 1 97.5 309 HIS B O 1
ATOM 5424 N N . ILE B 1 310 ? -8.039 23.453 27.375 1 96.88 310 ILE B N 1
ATOM 5425 C CA . ILE B 1 310 ? -9.156 23.656 26.469 1 96.88 310 ILE B CA 1
ATOM 5426 C C . ILE B 1 310 ? -10.305 22.719 26.828 1 96.88 310 ILE B C 1
ATOM 5428 O O . ILE B 1 310 ? -11.453 22.969 26.453 1 96.88 310 ILE B O 1
ATOM 5432 N N . GLY B 1 311 ? -9.961 21.578 27.406 1 95.06 311 GLY B N 1
ATOM 5433 C CA . GLY B 1 311 ? -10.984 20.594 27.75 1 95.06 311 GLY B CA 1
ATOM 5434 C C . GLY B 1 311 ? -11.672 20.016 26.531 1 95.06 311 GLY B C 1
ATOM 5435 O O . GLY B 1 311 ? -11.008 19.547 25.594 1 95.06 311 GLY B O 1
ATOM 5436 N N . ASP B 1 312 ? -12.984 20.078 26.5 1 93.69 312 ASP B N 1
ATOM 5437 C CA . ASP B 1 312 ? -13.75 19.438 25.438 1 93.69 312 ASP B CA 1
ATOM 5438 C C . ASP B 1 312 ? -14.242 20.469 24.422 1 93.69 312 ASP B C 1
ATOM 5440 O O . ASP B 1 312 ? -15.055 20.156 23.562 1 93.69 312 ASP B O 1
ATOM 5444 N N . ARG B 1 313 ? -13.688 21.688 24.516 1 96.44 313 ARG B N 1
ATOM 5445 C CA . ARG B 1 313 ? -14.109 22.75 23.609 1 96.44 313 ARG B CA 1
ATOM 5446 C C . ARG B 1 313 ? -13.586 22.516 22.203 1 96.44 313 ARG B C 1
ATOM 5448 O O . ARG B 1 313 ? -14.133 23.062 21.234 1 96.44 313 ARG B O 1
ATOM 5455 N N . CYS B 1 314 ? -12.602 21.75 22.094 1 96.81 314 CYS B N 1
ATOM 5456 C CA . CYS B 1 314 ? -11.938 21.422 20.828 1 96.81 314 CYS B CA 1
ATOM 5457 C C . CYS B 1 314 ? -11.227 20.078 20.922 1 96.81 314 CYS B C 1
ATOM 5459 O O . CYS B 1 314 ? -10.828 19.656 22.016 1 96.81 314 CYS B O 1
ATOM 5461 N N . LEU B 1 315 ? -11.164 19.359 19.891 1 98.56 315 LEU B N 1
ATOM 5462 C CA . LEU B 1 315 ? -10.43 18.094 19.891 1 98.56 315 LEU B CA 1
ATOM 5463 C C . LEU B 1 315 ? -8.93 18.344 19.766 1 98.56 315 LEU B C 1
ATOM 5465 O O . LEU B 1 315 ? -8.508 19.344 19.172 1 98.56 315 LEU B O 1
ATOM 5469 N N . ILE B 1 316 ? -8.164 17.453 20.328 1 98.69 316 ILE B N 1
ATOM 5470 C CA . ILE B 1 316 ? -6.711 17.531 20.266 1 98.69 316 ILE B CA 1
ATOM 5471 C C . ILE B 1 316 ? -6.148 16.281 19.609 1 98.69 316 ILE B C 1
ATOM 5473 O O . ILE B 1 316 ? -6.461 15.156 20.031 1 98.69 316 ILE B O 1
ATOM 5477 N N . ALA B 1 317 ? -5.41 16.453 18.578 1 98.69 317 ALA B N 1
ATOM 5478 C CA . ALA B 1 317 ? -4.648 15.367 17.969 1 98.69 317 ALA B CA 1
ATOM 5479 C C . ALA B 1 317 ? -3.188 15.414 18.391 1 98.69 317 ALA B C 1
ATOM 5481 O O . ALA B 1 317 ? -2.627 16.484 18.594 1 98.69 317 ALA B O 1
ATOM 5482 N N . CYS B 1 318 ? -2.611 14.281 18.578 1 98.06 318 CYS B N 1
ATOM 5483 C CA . CYS B 1 318 ? -1.222 14.133 19 1 98.06 318 CYS B CA 1
ATOM 5484 C C . CYS B 1 318 ? -0.467 13.195 18.062 1 98.06 318 CYS B C 1
ATOM 5486 O O . CYS B 1 318 ? -1.049 12.25 17.531 1 98.06 318 CYS B O 1
ATOM 5488 N N . SER B 1 319 ? 0.765 13.5 17.812 1 95.38 319 SER B N 1
ATOM 5489 C CA . SER B 1 319 ? 1.63 12.664 16.984 1 95.38 319 SER B CA 1
ATOM 5490 C C . SER B 1 319 ? 3.008 12.5 17.625 1 95.38 319 SER B C 1
ATOM 5492 O O . SER B 1 319 ? 3.244 12.977 18.734 1 95.38 319 SER B O 1
ATOM 5494 N N . GLY B 1 320 ? 3.871 11.719 16.969 1 91.56 320 GLY B N 1
ATOM 5495 C CA . GLY B 1 320 ? 5.266 11.594 17.359 1 91.56 320 GLY B CA 1
ATOM 5496 C C . GLY B 1 320 ? 5.539 10.359 18.203 1 91.56 320 GLY B C 1
ATOM 5497 O O . GLY B 1 320 ? 5.488 10.414 19.438 1 91.56 320 GLY B O 1
ATOM 5498 N N . GLY B 1 321 ? 5.898 9.312 17.609 1 91.69 321 GLY B N 1
ATOM 5499 C CA . GLY B 1 321 ? 6.406 8.125 18.266 1 91.69 321 GLY B CA 1
ATOM 5500 C C . GLY B 1 321 ? 5.355 7.395 19.078 1 91.69 321 GLY B C 1
ATOM 5501 O O . GLY B 1 321 ? 5.68 6.707 20.047 1 91.69 321 GLY B O 1
ATOM 5502 N N . LEU B 1 322 ? 4.16 7.551 18.766 1 95.5 322 LEU B N 1
ATOM 5503 C CA . LEU B 1 322 ? 3.062 6.984 19.547 1 95.5 322 LEU B CA 1
ATOM 5504 C C . LEU B 1 322 ? 3.021 5.465 19.391 1 95.5 322 LEU B C 1
ATOM 5506 O O . LEU B 1 322 ? 2.414 4.773 20.219 1 95.5 322 LEU B O 1
ATOM 5510 N N . ASP B 1 323 ? 3.621 4.914 18.359 1 93.56 323 ASP B N 1
ATOM 5511 C CA . ASP B 1 323 ? 3.533 3.488 18.062 1 93.56 323 ASP B CA 1
ATOM 5512 C C . ASP B 1 323 ? 4.648 2.713 18.766 1 93.56 323 ASP B C 1
ATOM 5514 O O . ASP B 1 323 ? 4.715 1.486 18.656 1 93.56 323 ASP B O 1
ATOM 5518 N N . ARG B 1 324 ? 5.5 3.338 19.547 1 91.25 324 ARG B N 1
ATOM 5519 C CA . ARG B 1 324 ? 6.621 2.684 20.219 1 91.25 324 ARG B CA 1
ATOM 5520 C C . ARG B 1 324 ? 6.137 1.79 21.359 1 91.25 324 ARG B C 1
ATOM 5522 O O . ARG B 1 324 ? 6.738 0.753 21.641 1 91.25 324 ARG B O 1
ATOM 5529 N N . ASP B 1 325 ? 5.152 2.252 22.031 1 95.5 325 ASP B N 1
ATOM 5530 C CA . ASP B 1 325 ? 4.508 1.522 23.109 1 95.5 325 ASP B CA 1
ATOM 5531 C C . ASP B 1 325 ? 2.988 1.622 23.016 1 95.5 325 ASP B C 1
ATOM 5533 O O . ASP B 1 325 ? 2.391 2.586 23.5 1 95.5 325 ASP B O 1
ATOM 5537 N N . LEU B 1 326 ? 2.42 0.542 22.516 1 96.12 326 LEU B N 1
ATOM 5538 C CA . LEU B 1 326 ? 1 0.574 22.188 1 96.12 326 LEU B CA 1
ATOM 5539 C C . LEU B 1 326 ? 0.148 0.527 23.453 1 96.12 326 LEU B C 1
ATOM 5541 O O . LEU B 1 326 ? -0.964 1.059 23.469 1 96.12 326 LEU B O 1
ATOM 5545 N N . ASP B 1 327 ? 0.653 -0.1 24.469 1 95.69 327 ASP B N 1
ATOM 5546 C CA . ASP B 1 327 ? -0.051 -0.083 25.75 1 95.69 327 ASP B CA 1
ATOM 5547 C C . ASP B 1 327 ? -0.095 1.327 26.328 1 95.69 327 ASP B C 1
ATOM 5549 O O . ASP B 1 327 ? -1.134 1.768 26.828 1 95.69 327 ASP B O 1
ATOM 5553 N N . LEU B 1 328 ? 1.023 1.95 26.297 1 96.12 328 LEU B N 1
ATOM 5554 C CA . LEU B 1 328 ? 1.071 3.334 26.75 1 96.12 328 LEU B CA 1
ATOM 5555 C C . LEU B 1 328 ? 0.13 4.211 25.938 1 96.12 328 LEU B C 1
ATOM 5557 O O . LEU B 1 328 ? -0.59 5.043 26.484 1 96.12 328 LEU B O 1
ATOM 5561 N N . LEU B 1 329 ? 0.157 4.051 24.625 1 97.5 329 LEU B N 1
ATOM 5562 C CA . LEU B 1 329 ? -0.739 4.797 23.75 1 97.5 329 LEU B CA 1
ATOM 5563 C C . LEU B 1 329 ? -2.191 4.617 24.188 1 97.5 329 LEU B C 1
ATOM 5565 O O . LEU B 1 329 ? -2.939 5.59 24.281 1 97.5 329 LEU B O 1
ATOM 5569 N N . ASN B 1 330 ? -2.525 3.383 24.344 1 96.44 330 ASN B N 1
ATOM 5570 C CA . ASN B 1 330 ? -3.885 3.078 24.781 1 96.44 330 ASN B CA 1
ATOM 5571 C C . ASN B 1 330 ? -4.234 3.797 26.078 1 96.44 330 ASN B C 1
ATOM 5573 O O . ASN B 1 330 ? -5.332 4.344 26.219 1 96.44 330 ASN B O 1
ATOM 5577 N N . ASP B 1 331 ? -3.342 3.783 27 1 96.5 331 ASP B N 1
ATOM 5578 C CA . ASP B 1 331 ? -3.561 4.441 28.281 1 96.5 331 ASP B CA 1
ATOM 5579 C C . ASP B 1 331 ? -3.736 5.945 28.109 1 96.5 331 ASP B C 1
ATOM 5581 O O . ASP B 1 331 ? -4.602 6.555 28.734 1 96.5 331 ASP B O 1
ATOM 5585 N N . LEU B 1 332 ? -2.928 6.543 27.312 1 96.88 332 LEU B N 1
ATOM 5586 C CA . LEU B 1 332 ? -2.963 7.984 27.094 1 96.88 332 LEU B CA 1
ATOM 5587 C C . LEU B 1 332 ? -4.316 8.422 26.547 1 96.88 332 LEU B C 1
ATOM 5589 O O . LEU B 1 332 ? -4.895 9.406 27 1 96.88 332 LEU B O 1
ATOM 5593 N N . VAL B 1 333 ? -4.828 7.699 25.594 1 97.31 333 VAL B N 1
ATOM 5594 C CA . VAL B 1 333 ? -6.102 8.047 24.969 1 97.31 333 VAL B CA 1
ATOM 5595 C C . VAL B 1 333 ? -7.25 7.742 25.922 1 97.31 333 VAL B C 1
ATOM 5597 O O . VAL B 1 333 ? -8.203 8.523 26.031 1 97.31 333 VAL B O 1
ATOM 5600 N N . ASN B 1 334 ? -7.152 6.656 26.641 1 96.06 334 ASN B N 1
ATOM 5601 C CA . ASN B 1 334 ? -8.164 6.289 27.625 1 96.06 334 ASN B CA 1
ATOM 5602 C C . ASN B 1 334 ? -8.273 7.336 28.719 1 96.06 334 ASN B C 1
ATOM 5604 O O . ASN B 1 334 ? -9.359 7.586 29.25 1 96.06 334 ASN B O 1
ATOM 5608 N N . ASN B 1 335 ? -7.148 7.844 29.078 1 95.94 335 ASN B N 1
ATOM 5609 C CA . ASN B 1 335 ? -7.117 8.844 30.141 1 95.94 335 ASN B CA 1
ATOM 5610 C C . ASN B 1 335 ? -7.52 10.227 29.625 1 95.94 335 ASN B C 1
ATOM 5612 O O . ASN B 1 335 ? -7.59 11.188 30.391 1 95.94 335 ASN B O 1
ATOM 5616 N N . GLY B 1 336 ? -7.707 10.359 28.344 1 96.06 336 GLY B N 1
ATOM 5617 C CA . GLY B 1 336 ? -8.18 11.602 27.75 1 96.06 336 GLY B CA 1
ATOM 5618 C C . GLY B 1 336 ? -7.082 12.641 27.594 1 96.06 336 GLY B C 1
ATOM 5619 O O . GLY B 1 336 ? -7.352 13.844 27.625 1 96.06 336 GLY B O 1
ATOM 5620 N N . GLU B 1 337 ? -5.863 12.211 27.469 1 96.31 337 GLU B N 1
ATOM 5621 C CA . GLU B 1 337 ? -4.75 13.148 27.328 1 96.31 337 GLU B CA 1
ATOM 5622 C C . GLU B 1 337 ? -4.77 13.828 25.953 1 96.31 337 GLU B C 1
ATOM 5624 O O . GLU B 1 337 ? -4.207 14.914 25.797 1 96.31 337 GLU B O 1
ATOM 5629 N N . PHE B 1 338 ? -5.309 13.203 25 1 97.81 338 PHE B N 1
ATOM 5630 C CA . PHE B 1 338 ? -5.656 13.727 23.688 1 97.81 338 PHE B CA 1
ATOM 5631 C C . PHE B 1 338 ? -6.73 12.867 23.031 1 97.81 338 PHE B C 1
ATOM 5633 O O . PHE B 1 338 ? -7.105 11.82 23.562 1 97.81 338 PHE B O 1
ATOM 5640 N N . ASP B 1 339 ? -7.223 13.281 21.875 1 98.31 339 ASP B N 1
ATOM 5641 C CA . ASP B 1 339 ? -8.438 12.664 21.359 1 98.31 339 ASP B CA 1
ATOM 5642 C C . ASP B 1 339 ? -8.133 11.789 20.141 1 98.31 339 ASP B C 1
ATOM 5644 O O . ASP B 1 339 ? -8.852 10.828 19.875 1 98.31 339 ASP B O 1
ATOM 5648 N N . LEU B 1 340 ? -7.18 12.141 19.312 1 98.56 340 LEU B N 1
ATOM 5649 C CA . LEU B 1 340 ? -6.836 11.453 18.078 1 98.56 340 LEU B CA 1
ATOM 5650 C C . LEU B 1 340 ? -5.336 11.188 18 1 98.56 340 LEU B C 1
ATOM 5652 O O . LEU B 1 340 ? -4.527 12.094 18.234 1 98.56 340 LEU B O 1
ATOM 5656 N N . ALA B 1 341 ? -4.969 9.961 17.75 1 98.69 341 ALA B N 1
ATOM 5657 C CA . ALA B 1 341 ? -3.572 9.586 17.562 1 98.69 341 ALA B CA 1
ATOM 5658 C C . ALA B 1 341 ? -3.184 9.617 16.094 1 98.69 341 ALA B C 1
ATOM 5660 O O . ALA B 1 341 ? -3.762 8.891 15.273 1 98.69 341 ALA B O 1
ATOM 5661 N N . LEU B 1 342 ? -2.268 10.414 15.766 1 98.5 342 LEU B N 1
ATOM 5662 C CA . LEU B 1 342 ? -1.779 10.531 14.398 1 98.5 342 LEU B CA 1
ATOM 5663 C C . LEU B 1 342 ? -0.393 9.914 14.258 1 98.5 342 LEU B C 1
ATOM 5665 O O . LEU B 1 342 ? 0.469 10.109 15.117 1 98.5 342 LEU B O 1
ATOM 5669 N N . PHE B 1 343 ? -0.186 9.18 13.188 1 97.44 343 PHE B N 1
ATOM 5670 C CA . PHE B 1 343 ? 1.075 8.484 12.961 1 97.44 343 PHE B CA 1
ATOM 5671 C C . PHE B 1 343 ? 1.631 8.812 11.578 1 97.44 343 PHE B C 1
ATOM 5673 O O . PHE B 1 343 ? 0.89 8.828 10.594 1 97.44 343 PHE B O 1
ATOM 5680 N N . GLY B 1 344 ? 2.842 9.188 11.508 1 95.62 344 GLY B N 1
ATOM 5681 C CA . GLY B 1 344 ? 3.561 9.305 10.25 1 95.62 344 GLY B CA 1
ATOM 5682 C C . GLY B 1 344 ? 4.441 8.102 9.953 1 95.62 344 GLY B C 1
ATOM 5683 O O . GLY B 1 344 ? 3.996 7.137 9.328 1 95.62 344 GLY B O 1
ATOM 5684 N N . LYS B 1 345 ? 5.605 8.078 10.633 1 91.5 345 LYS B N 1
ATOM 5685 C CA . LYS B 1 345 ? 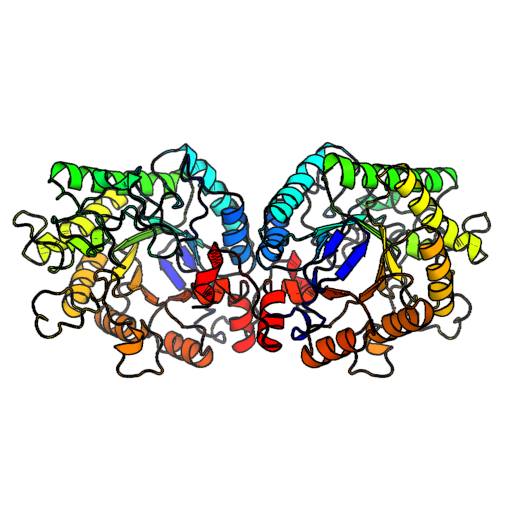6.609 7.035 10.422 1 91.5 345 LYS B CA 1
ATOM 5686 C C . LYS B 1 345 ? 6.035 5.652 10.719 1 91.5 345 LYS B C 1
ATOM 5688 O O . LYS B 1 345 ? 6.406 4.672 10.07 1 91.5 345 LYS B O 1
ATOM 5693 N N . GLY B 1 346 ? 5.262 5.574 11.695 1 92.75 346 GLY B N 1
ATOM 5694 C CA . GLY B 1 346 ? 4.637 4.301 12.016 1 92.75 346 GLY B CA 1
ATOM 5695 C C . GLY B 1 346 ? 3.924 3.67 10.836 1 92.75 346 GLY B C 1
ATOM 5696 O O . GLY B 1 346 ? 4.125 2.49 10.539 1 92.75 346 GLY B O 1
ATOM 5697 N N . PHE B 1 347 ? 3.127 4.441 10.102 1 94.38 347 PHE B N 1
ATOM 5698 C CA . PHE B 1 347 ? 2.385 3.936 8.953 1 94.38 347 PHE B CA 1
ATOM 5699 C C . PHE B 1 347 ? 3.318 3.674 7.781 1 94.38 347 PHE B C 1
ATOM 5701 O O . PHE B 1 347 ? 3.047 2.809 6.945 1 94.38 347 PHE B O 1
ATOM 5708 N N . LEU B 1 348 ? 4.395 4.484 7.672 1 91.25 348 LEU B N 1
ATOM 5709 C CA . LEU B 1 348 ? 5.355 4.238 6.602 1 91.25 348 LEU B CA 1
ATOM 5710 C C . LEU B 1 348 ? 6.027 2.883 6.773 1 91.25 348 LEU B C 1
ATOM 5712 O O . LEU B 1 348 ? 6.273 2.178 5.793 1 91.25 348 LEU B O 1
ATOM 5716 N N . ARG B 1 349 ? 6.301 2.521 8.016 1 87.62 349 ARG B N 1
ATOM 5717 C CA . ARG B 1 349 ? 6.934 1.239 8.312 1 87.62 349 ARG B CA 1
ATOM 5718 C C . ARG B 1 349 ? 5.93 0.097 8.203 1 87.62 349 ARG B C 1
ATOM 5720 O O . ARG B 1 349 ? 6.266 -0.993 7.738 1 87.62 349 ARG B O 1
ATOM 5727 N N . ASP B 1 350 ? 4.746 0.404 8.688 1 89 350 ASP B N 1
ATOM 5728 C CA . ASP B 1 350 ? 3.67 -0.579 8.75 1 89 350 ASP B CA 1
ATOM 5729 C C . ASP B 1 350 ? 2.361 0.008 8.227 1 89 350 ASP B C 1
ATOM 5731 O O . ASP B 1 350 ? 1.587 0.589 8.984 1 89 350 ASP B O 1
ATOM 5735 N N . THR B 1 351 ? 2.041 -0.321 6.988 1 90.94 351 THR B N 1
ATOM 5736 C CA . THR B 1 351 ? 0.84 0.23 6.371 1 90.94 351 THR B CA 1
ATOM 5737 C C . THR B 1 351 ? -0.412 -0.27 7.086 1 90.94 351 THR B C 1
ATOM 5739 O O . THR B 1 351 ? -1.473 0.354 7 1 90.94 351 THR B O 1
ATOM 5742 N N . GLY B 1 352 ? -0.334 -1.366 7.715 1 90.5 352 GLY B N 1
ATOM 5743 C CA . GLY B 1 352 ? -1.445 -1.938 8.461 1 90.5 352 GLY B CA 1
ATOM 5744 C C . GLY B 1 352 ? -1.389 -1.637 9.945 1 90.5 352 GLY B C 1
ATOM 5745 O O . GLY B 1 352 ? -1.847 -2.436 10.766 1 90.5 352 GLY B O 1
ATOM 5746 N N . LEU B 1 353 ? -0.858 -0.547 10.281 1 93.88 353 LEU B N 1
ATOM 5747 C CA . LEU B 1 353 ? -0.648 -0.191 11.68 1 93.88 353 LEU B CA 1
ATOM 5748 C C . LEU B 1 353 ? -1.961 -0.233 12.453 1 93.88 353 LEU B C 1
ATOM 5750 O O . LEU B 1 353 ? -1.983 -0.623 13.625 1 93.88 353 LEU B O 1
ATOM 5754 N N . THR B 1 354 ? -3.086 0.183 11.844 1 94.44 354 THR B N 1
ATOM 5755 C CA . THR B 1 354 ? -4.387 0.113 12.5 1 94.44 354 THR B CA 1
ATOM 5756 C C . THR B 1 354 ? -4.703 -1.317 12.922 1 94.44 354 THR B C 1
ATOM 5758 O O . THR B 1 354 ? -5.137 -1.554 14.055 1 94.44 354 THR B O 1
ATOM 5761 N N . TRP B 1 355 ? -4.438 -2.264 12.047 1 91.12 355 TRP B N 1
ATOM 5762 C CA . TRP B 1 355 ? -4.68 -3.672 12.344 1 91.12 355 TRP B CA 1
ATOM 5763 C C . TRP B 1 355 ? -3.727 -4.172 13.43 1 91.12 355 TRP B C 1
ATOM 5765 O O . TRP B 1 355 ? -4.121 -4.953 14.297 1 91.12 355 TRP B O 1
ATOM 5775 N N . THR B 1 356 ? -2.502 -3.734 13.312 1 91.88 356 THR B N 1
ATOM 5776 C CA . THR B 1 356 ? -1.505 -4.121 14.312 1 91.88 356 THR B CA 1
ATOM 5777 C C . THR B 1 356 ? -1.923 -3.658 15.703 1 91.88 356 THR B C 1
ATOM 5779 O O . THR B 1 356 ? -1.845 -4.426 16.672 1 91.88 356 THR B O 1
ATOM 5782 N N . ILE B 1 357 ? -2.375 -2.432 15.766 1 95.62 357 ILE B N 1
ATOM 5783 C CA . ILE B 1 357 ? -2.834 -1.893 17.031 1 95.62 357 ILE B CA 1
ATOM 5784 C C . ILE B 1 357 ? -4.051 -2.678 17.516 1 95.62 357 ILE B C 1
ATOM 5786 O O . ILE B 1 357 ? -4.148 -3.021 18.703 1 95.62 357 ILE B O 1
ATOM 5790 N N . ALA B 1 358 ? -4.93 -2.961 16.641 1 94.25 358 ALA B N 1
ATOM 5791 C CA . ALA B 1 358 ? -6.129 -3.723 16.984 1 94.25 358 ALA B CA 1
ATOM 5792 C C . ALA B 1 358 ? -5.766 -5.094 17.562 1 94.25 358 ALA B C 1
ATOM 5794 O O . ALA B 1 358 ? -6.309 -5.508 18.578 1 94.25 358 ALA B O 1
ATOM 5795 N N . ASP B 1 359 ? -4.918 -5.762 16.891 1 90.06 359 ASP B N 1
ATOM 5796 C CA . ASP B 1 359 ? -4.484 -7.082 17.344 1 90.06 359 ASP B CA 1
ATOM 5797 C C . ASP B 1 359 ? -3.865 -7.016 18.734 1 90.06 359 ASP B C 1
ATOM 5799 O O . ASP B 1 359 ? -4.172 -7.844 19.594 1 90.06 359 ASP B O 1
ATOM 5803 N N . LYS B 1 360 ? -2.998 -6.035 18.891 1 93.12 360 LYS B N 1
ATOM 5804 C CA . LYS B 1 360 ? -2.332 -5.863 20.188 1 93.12 360 LYS B CA 1
ATOM 5805 C C . LYS B 1 360 ? -3.346 -5.621 21.297 1 93.12 360 LYS B C 1
ATOM 5807 O O . LYS B 1 360 ? -3.176 -6.113 22.422 1 93.12 360 LYS B O 1
ATOM 5812 N N . LEU B 1 361 ? -4.375 -4.918 20.953 1 94.38 361 LEU B N 1
ATOM 5813 C CA . LEU B 1 361 ? -5.34 -4.52 21.984 1 94.38 361 LEU B CA 1
ATOM 5814 C C . LEU B 1 361 ? -6.512 -5.496 22.031 1 94.38 361 LEU B C 1
ATOM 5816 O O . LEU B 1 361 ? -7.461 -5.293 22.781 1 94.38 361 LEU B O 1
ATOM 5820 N N . GLY B 1 362 ? -6.473 -6.531 21.141 1 91.62 362 GLY B N 1
ATOM 5821 C CA . GLY B 1 362 ? -7.492 -7.566 21.141 1 91.62 362 GLY B CA 1
ATOM 5822 C C . GLY B 1 362 ? -8.812 -7.109 20.547 1 91.62 362 GLY B C 1
ATOM 5823 O O . GLY B 1 362 ? -9.883 -7.504 21.016 1 91.62 362 GLY B O 1
ATOM 5824 N N . VAL B 1 363 ? -8.773 -6.227 19.641 1 90.38 363 VAL B N 1
ATOM 5825 C CA . VAL B 1 363 ? -9.969 -5.699 18.984 1 90.38 363 VAL B CA 1
ATOM 5826 C C . VAL B 1 363 ? -10.117 -6.328 17.594 1 90.38 363 VAL B C 1
ATOM 5828 O O . VAL B 1 363 ? -9.148 -6.414 16.844 1 90.38 363 VAL B O 1
ATOM 5831 N N . LYS B 1 364 ? -11.273 -6.77 17.25 1 82.19 364 LYS B N 1
ATOM 5832 C CA . LYS B 1 364 ? -11.555 -7.254 15.906 1 82.19 364 LYS B CA 1
ATOM 5833 C C . LYS B 1 364 ? -11.984 -6.113 14.992 1 82.19 364 LYS B C 1
ATOM 5835 O O . LYS B 1 364 ? -12.938 -5.391 15.297 1 82.19 364 LYS B O 1
ATOM 5840 N N . VAL B 1 365 ? -11.266 -5.871 14.062 1 80.88 365 VAL B N 1
ATOM 5841 C CA . VAL B 1 365 ? -11.625 -4.816 13.117 1 80.88 365 VAL B CA 1
ATOM 5842 C C . VAL B 1 365 ? -11.922 -5.43 11.75 1 80.88 365 VAL B C 1
ATOM 5844 O O . VAL B 1 365 ? -11.406 -6.5 11.414 1 80.88 365 VAL B O 1
ATOM 5847 N N . SER B 1 366 ? -12.859 -4.785 11.016 1 68.81 366 SER B N 1
ATOM 5848 C CA . SER B 1 366 ? -13.18 -5.238 9.664 1 68.81 366 SER B CA 1
ATOM 5849 C C . SER B 1 366 ? -12.008 -5.008 8.711 1 68.81 366 SER B C 1
ATOM 5851 O O . SER B 1 366 ? -11.328 -3.98 8.789 1 68.81 366 SER B O 1
ATOM 5853 N N . LYS B 1 367 ? -11.836 -5.992 7.969 1 73.75 367 LYS B N 1
ATOM 5854 C CA . LYS B 1 367 ? -10.766 -5.895 6.977 1 73.75 367 LYS B CA 1
ATOM 5855 C C . LYS B 1 367 ? -11.328 -5.891 5.559 1 73.75 367 LYS B C 1
ATOM 5857 O O . LYS B 1 367 ? -12.453 -6.348 5.332 1 73.75 367 LYS B O 1
ATOM 5862 N N . THR B 1 368 ? -10.68 -5.129 4.754 1 75.31 368 THR B N 1
ATOM 5863 C CA . THR B 1 368 ? -11.07 -5.133 3.346 1 75.31 368 THR B CA 1
ATOM 5864 C C . THR B 1 368 ? -11.289 -6.562 2.85 1 75.31 368 THR B C 1
ATOM 5866 O O . THR B 1 368 ? -10.531 -7.469 3.193 1 75.31 368 THR B O 1
ATOM 5869 N N . SER B 1 369 ? -12.367 -6.742 2.125 1 70.94 369 SER B N 1
ATOM 5870 C CA . SER B 1 369 ? -12.797 -8.062 1.694 1 70.94 369 SER B CA 1
ATOM 5871 C C . SER B 1 369 ? -11.672 -8.812 0.986 1 70.94 369 SER B C 1
ATOM 5873 O O . SER B 1 369 ? -11.508 -10.023 1.175 1 70.94 369 SER B O 1
ATOM 5875 N N . GLN B 1 370 ? -10.891 -8.07 0.277 1 75.38 370 GLN B N 1
ATOM 5876 C CA . GLN B 1 370 ? -9.82 -8.68 -0.502 1 75.38 370 GLN B CA 1
ATOM 5877 C C . GLN B 1 370 ? -8.727 -9.242 0.406 1 75.38 370 GLN B C 1
ATOM 5879 O O . GLN B 1 370 ? -7.977 -10.133 0.005 1 75.38 370 GLN B O 1
ATOM 5884 N N . TYR B 1 371 ? -8.695 -8.734 1.623 1 76.06 371 TYR B N 1
ATOM 5885 C CA . TYR B 1 371 ? -7.594 -9.125 2.492 1 76.06 371 TYR B CA 1
ATOM 5886 C C . TYR B 1 371 ? -8.086 -10 3.641 1 76.06 371 TYR B C 1
ATOM 5888 O O . TYR B 1 371 ? -7.312 -10.367 4.527 1 76.06 371 TYR B O 1
ATOM 5896 N N . GLU B 1 372 ? -9.375 -10.328 3.637 1 72.62 372 GLU B N 1
ATOM 5897 C CA . GLU B 1 372 ? -9.945 -11.109 4.73 1 72.62 372 GLU B CA 1
ATOM 5898 C C . GLU B 1 372 ? -9.227 -12.445 4.891 1 72.62 372 GLU B C 1
ATOM 5900 O O . GLU B 1 372 ? -9.102 -12.961 6.004 1 72.62 372 GLU B O 1
ATOM 5905 N N . CYS B 1 373 ? -8.68 -12.953 3.783 1 63.44 373 CYS B N 1
ATOM 5906 C CA . CYS B 1 373 ? -8.016 -14.25 3.805 1 63.44 373 CYS B CA 1
ATOM 5907 C C . CYS B 1 373 ? -6.699 -14.18 4.574 1 63.44 373 CYS B C 1
ATOM 5909 O O . CYS B 1 373 ? -6.16 -15.211 4.988 1 63.44 373 CYS B O 1
ATOM 5911 N N . ALA B 1 374 ? -6.152 -13.016 4.773 1 65.81 374 ALA B N 1
ATOM 5912 C CA . ALA B 1 374 ? -4.871 -12.836 5.453 1 65.81 374 ALA B CA 1
ATOM 5913 C C . ALA B 1 374 ? -4.965 -13.242 6.918 1 65.81 374 ALA B C 1
ATOM 5915 O O . ALA B 1 374 ? -3.943 -13.477 7.574 1 65.81 374 ALA B O 1
ATOM 5916 N N . PHE B 1 375 ? -6.145 -13.391 7.391 1 56.47 375 PHE B N 1
ATOM 5917 C CA . PHE B 1 375 ? -6.277 -13.539 8.836 1 56.47 375 PHE B CA 1
ATOM 5918 C C . PHE B 1 375 ? -6.922 -14.875 9.188 1 56.47 375 PHE B C 1
ATOM 5920 O O . PHE B 1 375 ? -7.305 -15.102 10.336 1 56.47 375 PHE B O 1
ATOM 5927 N N . TYR B 1 376 ? -7.094 -15.672 8.07 1 53.38 376 TYR B N 1
ATOM 5928 C CA . TYR B 1 376 ? -7.523 -17.031 8.328 1 53.38 376 TYR B CA 1
ATOM 5929 C C . TYR B 1 376 ? -6.391 -18.031 8.078 1 53.38 376 TYR B C 1
ATOM 5931 O O . TYR B 1 376 ? -5.516 -17.781 7.25 1 53.38 376 TYR B O 1
#

Nearest PDB structures (foldseek):
  7blf-assembly2_B-2  TM=9.325E-01  e=1.077E-38  Botrytis cinerea B05.10
  7blf-assembly1_A-2  TM=9.268E-01  e=7.101E-39  Botrytis cinerea B05.10
  5n6q-assembly1_A  TM=8.810E-01  e=2.271E-32  Pseudomonas putida
  5epd-assembly1_A  TM=8.321E-01  e=5.567E-24  Agrobacterium tumefaciens
  6s31-assembly1_A  TM=7.888E-01  e=1.696E-24  Galdieria sulphuraria

Radius of gyration: 29.22 Å; Cα contacts (8 Å, |Δi|>4): 1712; chains: 2; bounding box: 56×93×62 Å

pLDDT: mean 91.52, std 11.66, range [28.2, 98.94]

InterPro domains:
  IPR001155 NADH:flavin oxidoreductase/NADH oxidase, N-terminal [PF00724] (9-360)
  IPR013785 Aldolase-type TIM barrel [G3DSA:3.20.20.70] (7-375)
  IPR044152 NADPH dehydrogenase YqjM-like [PTHR43303] (6-374)

Secondary structure (DSSP, 8-state):
--GGGS-GGGS-EE-SSS-EESSSEEEPP-----S-TTT----HHHHHHHHHHHTT--SEEEEEEEESSTT-SSSTTSEE-SSHHHHHHHHHHHHHHHHSTT--EEEEEEE--GGGTT-TTTTT---GGGGGG-EESSS--SSTTSPPPEEPPHHHHHHHHHHHHHHHHHHHHTS--SEEEEEE-TTSHHHHHH-TTT----STTSSSHHHHTHHHHHHHHHHHHHS-TTS-EEEEEE-----SGGGGGGGS--HHHHHHHHHHHHHTT--EEEEE---SSTTPPPHHHH-SSTTS-TTHHHHHHHHHHHTTSSEEEE-SSTTS-HHHHHHHHHTTS-SEEEESHHHHH-TTHHHHHHHHHT------GGGGGGG-/--GGGS-GGGS-EE-SSS-EESSSEEEPP-----S-TTT----HHHHHHHHHHHTT--SEEEEEEEESSTT-SSSTTSEE-SSHHHHHHHHHHHHHHHHSTT--EEEEEEE--GGGTT--GGGT---GGGGGG-EESSS--SSTTSPPPEEPPHHHHHHHHHHHHHHHHHHHHTS--SEEEEEE-TTSHHHHHH-TTT----STTSSSHHHHTHHHHHHHHHHHHHS-TTS-EEEEEE-----SGGGGGGGS--HHHHHHHHHHHHHTT--EEEEE---SSTTPPPHHHH-SSTTS-TTHHHHHHHHHHHTTSSEEEE-SSTTS-HHHHHHHHHTTS-SEEEESHHHHH-TTHHHHHHHHHT------GGGGGGG-

Solvent-accessible surface area (backbone atoms only — not comparable to full-atom values): 37552 Å² total; per-residue (Å²): 132,74,76,84,81,52,59,57,59,64,30,66,40,73,67,53,99,83,42,62,27,57,21,25,37,29,38,38,57,52,78,49,62,62,22,38,69,88,71,16,24,77,37,72,64,49,44,16,58,54,44,44,34,48,62,35,54,37,14,30,40,33,40,33,57,21,10,25,43,89,72,25,27,40,28,66,23,30,35,40,32,67,49,68,68,33,23,58,57,50,18,56,47,42,52,55,37,56,68,36,88,71,57,35,41,39,29,41,27,39,34,46,18,23,36,40,27,16,38,28,72,88,74,68,51,59,38,68,92,30,49,90,54,15,24,27,54,23,68,56,42,54,44,92,83,44,52,60,9,44,54,59,50,72,70,55,52,53,47,51,31,48,29,48,15,54,23,47,31,38,40,42,75,62,21,54,41,59,30,40,26,41,48,33,28,56,31,17,32,51,27,30,27,53,19,52,80,42,18,74,32,85,52,77,57,13,71,51,71,71,20,17,47,38,62,58,55,49,29,53,53,42,28,57,73,54,43,66,86,79,47,46,37,31,34,32,38,33,35,26,38,41,61,74,59,53,84,57,50,86,43,51,40,37,53,69,56,35,51,56,48,48,57,55,41,43,75,72,60,37,39,31,40,35,48,44,58,20,56,57,43,81,80,40,55,55,49,54,73,67,42,87,59,68,86,49,39,47,35,49,68,59,32,33,55,45,34,71,71,52,48,86,73,39,44,35,29,36,37,48,66,53,75,80,42,58,67,58,42,51,48,40,43,62,71,58,39,41,63,33,44,30,33,49,47,56,39,70,60,29,46,32,42,52,51,52,52,26,57,76,70,70,46,89,71,89,60,44,78,63,53,48,65,49,77,105,133,73,77,83,80,51,59,57,57,63,29,65,40,72,68,54,99,83,41,62,28,56,22,25,38,29,37,38,58,54,78,50,61,62,22,38,69,88,71,16,24,78,36,74,62,50,44,17,58,53,44,44,36,45,61,37,54,38,15,31,40,34,41,33,58,21,10,24,42,90,74,26,26,39,28,65,22,31,36,40,33,66,48,68,69,35,22,57,56,50,18,56,48,43,52,55,37,58,67,35,87,70,57,35,42,40,30,40,26,41,33,49,16,23,36,39,27,17,37,25,73,92,74,61,50,62,38,68,91,30,48,90,56,16,24,27,54,22,69,56,41,54,44,94,84,43,51,61,10,43,54,59,51,72,69,55,52,53,47,51,30,48,30,47,15,53,22,48,31,36,40,42,76,61,21,54,41,58,31,40,27,42,49,33,27,56,30,18,32,52,27,29,27,52,18,52,79,43,18,73,32,85,54,77,55,14,72,51,70,71,20,17,47,37,63,59,54,51,29,51,52,42,29,56,74,55,42,65,86,79,50,48,36,31,35,32,37,34,35,27,36,44,62,76,61,53,83,58,49,87,43,51,39,36,56,68,55,36,51,56,48,48,57,55,40,44,75,71,60,36,39,31,39,34,48,45,57,19,56,55,44,78,81,39,54,55,49,55,74,67,41,88,58,68,87,50,40,45,33,49,68,59,33,33,55,46,36,71,71,54,48,85,72,38,43,35,29,38,36,47,67,52,74,80,43,58,68,59,43,53,49,40,44,64,72,56,39,40,62,31,45,31,33,50,45,55,39,71,61,29,46,32,43,52,51,52,52,26,57,76,71,70,46,90,72,88,60,43,78,62,52,49,66,47,79,105

Sequence (752 aa):
MSDITRPVLFQPLKINDSIELPNRIGVSPMCMYAASTSTNEISSFHLIHYGSFAIRGPGIIFIESTSVSKNSGLSNYDLGLWNDYQAKNLKKIVDFIHEQKNSIYCCIQLNHGGRKIGEGKGFGIIENNFKDYCVGPSNIPFSENHNIPRELNINEIKQIIKDFGDSAERAIKICKFDSIEIHAGNGCLIHQFLSKLTNHRNDEYGGEFDNRIRLLLEIIDEIKQRIDDKVPIFIKLAMCDNSQDDDHHEECWTPKEAVKLADRLIDHGVSMIDVTSGGIVNHGKSRYLLNEDKSLPAQVPLARELKKHIGDRCLIACSGGLDRDLDLLNDLVNNGEFDLALFGKGFLRDTGLTWTIADKLGVKVSKTSQYECAFYMSDITRPVLFQPLKINDSIELPNRIGVSPMCMYAASTSTNEISSFHLIHYGSFAIRGPGIIFIESTSVSKNSGLSNYDLGLWNDYQAKNLKKIVDFIHEQKNSIYCCIQLNHGGRKIGEGKGFGIIENNFKDYCVGPSNIPFSENHNIPRELNINEIKQIIKDFGDSAERAIKICKFDSIEIHAGNGCLIHQFLSKLTNHRNDEYGGEFDNRIRLLLEIIDEIKQRIDDKVPIFIKLAMCDNSQDDDHHEECWTPKEAVKLADRLIDHGVSMIDVTSGGIVNHGKSRYLLNEDKSLPAQVPLARELKKHIGDRCLIACSGGLDRDLDLLNDLVNNGEFDLALFGKGFLRDTGLTWTIADKLGVKVSKTSQYECAFY